Protein AF-0000000087363617 (afdb_homodimer)

Structure (mmCIF, N/CA/C/O backbone):
data_AF-0000000087363617-model_v1
#
loop_
_entity.id
_entity.type
_entity.pdbx_description
1 polymer 'Leucine-rich repeat-containing N-terminal plant-type domain-containing protein'
#
loop_
_atom_site.group_PDB
_atom_site.id
_atom_site.type_symbol
_atom_site.label_atom_id
_atom_site.label_alt_id
_atom_site.label_comp_id
_atom_site.label_asym_id
_atom_site.label_entity_id
_atom_site.label_seq_id
_atom_site.pdbx_PDB_ins_code
_atom_site.Cartn_x
_atom_site.Cartn_y
_atom_site.Cartn_z
_atom_site.occupancy
_atom_site.B_iso_or_equiv
_atom_site.auth_seq_id
_atom_site.auth_comp_id
_atom_site.auth_asym_id
_atom_site.auth_atom_id
_atom_site.pdbx_PDB_model_num
ATOM 1 N N . MET A 1 1 ? 19.25 7.648 88 1 32.38 1 MET A N 1
ATOM 2 C CA . MET A 1 1 ? 19.781 7.793 86.625 1 32.38 1 MET A CA 1
ATOM 3 C C . MET A 1 1 ? 18.688 7.645 85.625 1 32.38 1 MET A C 1
ATOM 5 O O . MET A 1 1 ? 18.141 6.551 85.438 1 32.38 1 MET A O 1
ATOM 9 N N . GLU A 1 2 ? 17.859 8.719 85.5 1 39.97 2 GLU A N 1
ATOM 10 C CA . GLU A 1 2 ? 16.641 9.031 84.75 1 39.97 2 GLU A CA 1
ATOM 11 C C . GLU A 1 2 ? 16.859 8.914 83.25 1 39.97 2 GLU A C 1
ATOM 13 O O . GLU A 1 2 ? 17.656 9.656 82.688 1 39.97 2 GLU A O 1
ATOM 18 N N . THR A 1 3 ? 17 7.73 82.688 1 41.66 3 THR A N 1
ATOM 19 C CA . THR A 1 3 ? 17.25 7.371 81.312 1 41.66 3 THR A CA 1
ATOM 20 C C . THR A 1 3 ? 16.188 7.957 80.375 1 41.66 3 THR A C 1
ATOM 22 O O . THR A 1 3 ? 14.992 7.672 80.562 1 41.66 3 THR A O 1
ATOM 25 N N . GLU A 1 4 ? 16.391 9.234 79.875 1 42.72 4 GLU A N 1
ATOM 26 C CA . GLU A 1 4 ? 15.547 10.023 79 1 42.72 4 GLU A CA 1
ATOM 27 C C . GLU A 1 4 ? 15.273 9.281 77.688 1 42.72 4 GLU A C 1
ATOM 29 O O . GLU A 1 4 ? 16.172 8.641 77.125 1 42.72 4 GLU A O 1
ATOM 34 N N . PRO A 1 5 ? 14.023 8.812 77.438 1 48.75 5 PRO A N 1
ATOM 35 C CA . PRO A 1 5 ? 13.672 8.117 76.188 1 48.75 5 PRO A CA 1
ATOM 36 C C . PRO A 1 5 ? 14.031 8.914 74.938 1 48.75 5 PRO A C 1
ATOM 38 O O . PRO A 1 5 ? 14.07 10.141 74.938 1 48.75 5 PRO A O 1
ATOM 41 N N . PRO A 1 6 ? 14.898 8.359 74 1 43.88 6 PRO A N 1
ATOM 42 C CA . PRO A 1 6 ? 15.336 9.031 72.75 1 43.88 6 PRO A CA 1
ATOM 43 C C . PRO A 1 6 ? 14.172 9.508 71.938 1 43.88 6 PRO A C 1
ATOM 45 O O . PRO A 1 6 ? 13.125 8.867 71.875 1 43.88 6 PRO A O 1
ATOM 48 N N . LYS A 1 7 ? 13.953 10.836 71.75 1 42.88 7 LYS A N 1
ATOM 49 C CA . LYS A 1 7 ? 13.047 11.562 70.875 1 42.88 7 LYS A CA 1
ATOM 50 C C . LYS A 1 7 ? 13.164 11.07 69.375 1 42.88 7 LYS A C 1
ATOM 52 O O . LYS A 1 7 ? 14.25 11.109 68.812 1 42.88 7 LYS A O 1
ATOM 57 N N . MET A 1 8 ? 12.523 9.945 69 1 37.38 8 MET A N 1
ATOM 58 C CA . MET A 1 8 ? 12.43 9.508 67.625 1 37.38 8 MET A CA 1
ATOM 59 C C . MET A 1 8 ? 11.984 10.648 66.688 1 37.38 8 MET A C 1
ATOM 61 O O . MET A 1 8 ? 10.945 11.266 66.938 1 37.38 8 MET A O 1
ATOM 65 N N . LEU A 1 9 ? 12.914 11.492 66.125 1 38.47 9 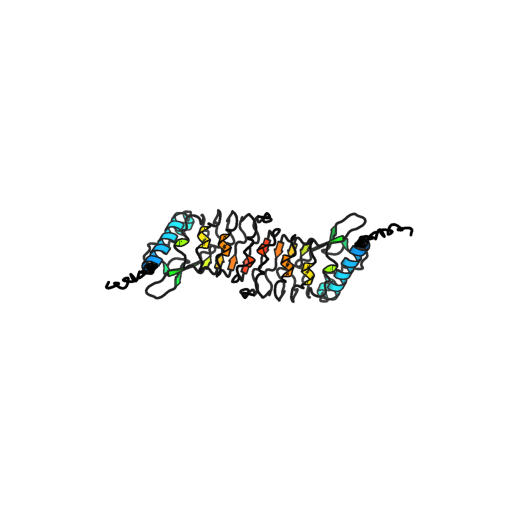LEU A N 1
ATOM 66 C CA . LEU A 1 9 ? 12.703 12.5 65.125 1 38.47 9 LEU A CA 1
ATOM 67 C C . LEU A 1 9 ? 11.922 11.906 63.938 1 38.47 9 LEU A C 1
ATOM 69 O O . LEU A 1 9 ? 12.336 10.906 63.344 1 38.47 9 LEU A O 1
ATOM 73 N N . ALA A 1 10 ? 10.578 12.055 63.875 1 41.03 10 ALA A N 1
ATOM 74 C CA . ALA A 1 10 ? 9.656 11.781 62.781 1 41.03 10 ALA A CA 1
ATOM 75 C C . ALA A 1 10 ? 10.094 12.508 61.5 1 41.03 10 ALA A C 1
ATOM 77 O O . ALA A 1 10 ? 10.133 13.742 61.469 1 41.03 10 ALA A O 1
ATOM 78 N N . VAL A 1 11 ? 11.125 12.055 60.75 1 41.44 11 VAL A N 1
ATOM 79 C CA . VAL A 1 11 ? 11.453 12.578 59.406 1 41.44 11 VAL A CA 1
ATOM 80 C C . VAL A 1 11 ? 10.219 12.539 58.531 1 41.44 11 VAL A C 1
ATOM 82 O O . VAL A 1 11 ? 9.703 11.461 58.219 1 41.44 11 VAL A O 1
ATOM 85 N N . MET A 1 12 ? 9.289 13.469 58.719 1 38.34 12 MET A N 1
ATOM 86 C CA . MET A 1 12 ? 8.195 13.594 57.75 1 38.34 12 MET A CA 1
ATOM 87 C C . MET A 1 12 ? 8.734 13.852 56.344 1 38.34 12 MET A C 1
ATOM 89 O O . MET A 1 12 ? 9.438 14.844 56.125 1 38.34 12 MET A O 1
ATOM 93 N N . ALA A 1 13 ? 9.125 12.805 55.594 1 42.16 13 ALA A N 1
ATOM 94 C CA . ALA A 1 13 ? 9.438 12.906 54.156 1 42.16 13 ALA A CA 1
ATOM 95 C C . ALA A 1 13 ? 8.328 13.625 53.406 1 42.16 13 ALA A C 1
ATOM 97 O O . ALA A 1 13 ? 7.184 13.164 53.375 1 42.16 13 ALA A O 1
ATOM 98 N N . THR A 1 14 ? 8.375 15 53.406 1 45.69 14 THR A N 1
ATOM 99 C CA . THR A 1 14 ? 7.539 15.766 52.5 1 45.69 14 THR A CA 1
ATOM 100 C C . THR A 1 14 ? 7.68 15.234 51.062 1 45.69 14 THR A C 1
ATOM 102 O O . THR A 1 14 ? 8.766 15.266 50.5 1 45.69 14 THR A O 1
ATOM 105 N N . MET A 1 15 ? 7.008 14.172 50.75 1 41.25 15 MET A N 1
ATOM 106 C CA . MET A 1 15 ? 6.879 13.797 49.344 1 41.25 15 MET A CA 1
ATOM 107 C C . MET A 1 15 ? 6.422 14.984 48.5 1 41.25 15 MET A C 1
ATOM 109 O O . MET A 1 15 ? 5.312 15.492 48.688 1 41.25 15 MET A O 1
ATOM 113 N N . MET A 1 16 ? 7.371 15.82 48.125 1 42.47 16 MET A N 1
ATOM 114 C CA . MET A 1 16 ? 7.086 16.844 47.094 1 42.47 16 MET A CA 1
ATOM 115 C C . MET A 1 16 ? 6.426 16.219 45.875 1 42.47 16 MET A C 1
ATOM 117 O O . MET A 1 16 ? 7.023 15.391 45.188 1 42.47 16 MET A O 1
ATOM 121 N N . MET A 1 17 ? 5.117 16.062 45.906 1 41.5 17 MET A N 1
ATOM 122 C CA . MET A 1 17 ? 4.395 15.789 44.656 1 41.5 17 MET A CA 1
ATOM 123 C C . MET A 1 17 ? 4.711 16.844 43.625 1 41.5 17 MET A C 1
ATOM 125 O O . MET A 1 17 ? 4.465 18.031 43.812 1 41.5 17 MET A O 1
ATOM 129 N N . ILE A 1 18 ? 5.703 16.734 42.844 1 45.19 18 ILE A N 1
ATOM 130 C CA . ILE A 1 18 ? 5.867 17.516 41.625 1 45.19 18 ILE A CA 1
ATOM 131 C C . ILE A 1 18 ? 4.586 17.453 40.812 1 45.19 18 ILE A C 1
ATOM 133 O O . ILE A 1 18 ? 4.27 16.406 40.219 1 45.19 18 ILE A O 1
ATOM 137 N N . ALA A 1 19 ? 3.508 18.094 41.156 1 45.28 19 ALA A N 1
ATOM 138 C CA . ALA A 1 19 ? 2.41 18.312 40.219 1 45.28 19 ALA A CA 1
ATOM 139 C C . ALA A 1 19 ? 2.914 18.922 38.906 1 45.28 19 ALA A C 1
ATOM 141 O O . ALA A 1 19 ? 3.371 20.062 38.875 1 45.28 19 ALA A O 1
ATOM 142 N N . THR A 1 20 ? 3.471 18.172 38 1 46.66 20 THR A N 1
ATOM 143 C CA . THR A 1 20 ? 3.586 18.672 36.656 1 46.66 20 THR A CA 1
ATOM 144 C C . THR A 1 20 ? 2.291 19.359 36.219 1 46.66 20 THR A C 1
ATOM 146 O O . THR A 1 20 ? 1.274 18.688 36 1 46.66 20 THR A O 1
ATOM 149 N N . ALA A 1 21 ? 1.926 20.5 36.656 1 44.38 21 ALA A N 1
ATOM 150 C CA . ALA A 1 21 ? 0.892 21.312 36.031 1 44.38 21 ALA A CA 1
ATOM 151 C C . ALA A 1 21 ? 1.081 21.359 34.5 1 44.38 21 ALA A C 1
ATOM 153 O O . ALA A 1 21 ? 2.037 21.969 34 1 44.38 21 ALA A O 1
ATOM 154 N N . ALA A 1 22 ? 0.685 20.391 33.75 1 46.62 22 ALA A N 1
ATOM 155 C CA . ALA A 1 22 ? 0.47 20.719 32.344 1 46.62 22 ALA A CA 1
ATOM 156 C C . ALA A 1 22 ? -0.263 22.047 32.188 1 46.62 22 ALA A C 1
ATOM 158 O O . ALA A 1 22 ? -1.385 22.203 32.688 1 46.62 22 ALA A O 1
ATOM 159 N N . ALA A 1 23 ? 0.419 23.156 32.188 1 49.12 23 ALA A N 1
ATOM 160 C CA . ALA A 1 23 ? -0.206 24.422 31.828 1 49.12 23 ALA A CA 1
ATOM 161 C C . ALA A 1 23 ? -1.255 24.25 30.734 1 49.12 23 ALA A C 1
ATOM 163 O O . ALA A 1 23 ? -0.93 23.844 29.625 1 49.12 23 ALA A O 1
ATOM 164 N N . LEU A 1 24 ? -2.469 23.969 31.047 1 51.25 24 LEU A N 1
ATOM 165 C CA . LEU A 1 24 ? -3.555 24.094 30.094 1 51.25 24 LEU A CA 1
ATOM 166 C C . LEU A 1 24 ? -3.418 25.375 29.281 1 51.25 24 LEU A C 1
ATOM 168 O O . LEU A 1 24 ? -3.732 26.469 29.766 1 51.25 24 LEU A O 1
ATOM 172 N N . VAL A 1 25 ? -2.346 25.531 28.406 1 56.81 25 VAL A N 1
ATOM 173 C CA . VAL A 1 25 ? -2.414 26.656 27.484 1 56.81 25 VAL A CA 1
ATOM 174 C C . VAL A 1 25 ? -3.863 26.891 27.062 1 56.81 25 VAL A C 1
ATOM 176 O O . VAL A 1 25 ? -4.574 25.938 26.703 1 56.81 25 VAL A O 1
ATOM 179 N N . PRO A 1 26 ? -4.367 27.938 27.422 1 63.72 26 PRO A N 1
ATOM 180 C CA . PRO A 1 26 ? -5.746 28.203 27 1 63.72 26 PRO A CA 1
ATOM 181 C C . PRO A 1 26 ? -5.988 27.844 25.531 1 63.72 26 PRO A C 1
ATOM 183 O O . PRO A 1 26 ? -5.09 28.016 24.703 1 63.72 26 PRO A O 1
ATOM 186 N N . GLU A 1 27 ? -6.996 27.141 25.156 1 62.59 27 GLU A N 1
ATOM 187 C CA . GLU A 1 27 ? -7.41 26.656 23.844 1 62.59 27 GLU A CA 1
ATOM 188 C C . GLU A 1 27 ? -7.27 27.75 22.797 1 62.59 27 GLU A C 1
ATOM 190 O O . GLU A 1 27 ? -6.832 27.484 21.672 1 62.59 27 GLU A O 1
ATOM 195 N N . ALA A 1 28 ? -7.617 29.047 23.156 1 67.94 28 ALA A N 1
ATOM 196 C CA . ALA A 1 28 ? -7.441 30.156 22.219 1 67.94 28 ALA A CA 1
ATOM 197 C C . ALA A 1 28 ? -5.98 30.297 21.797 1 67.94 28 ALA A C 1
ATOM 199 O O . ALA A 1 28 ? -5.691 30.594 20.625 1 67.94 28 ALA A O 1
ATOM 200 N N . ALA A 1 29 ? -5.176 29.969 22.719 1 82.94 29 ALA A N 1
ATOM 201 C CA . ALA A 1 29 ? -3.744 30.031 22.422 1 82.94 29 ALA A CA 1
ATOM 202 C C . ALA A 1 29 ? -3.32 28.906 21.5 1 82.94 29 ALA A C 1
ATOM 204 O O . ALA A 1 29 ? -2.463 29.078 20.641 1 82.94 29 ALA A O 1
ATOM 205 N N . VAL A 1 30 ? -4.105 27.875 21.609 1 90.25 30 VAL A N 1
ATOM 206 C CA . VAL A 1 30 ? -3.777 26.719 20.766 1 90.25 30 VAL A CA 1
ATOM 207 C C . VAL A 1 30 ? -4.117 27.031 19.312 1 90.25 30 VAL A C 1
ATOM 209 O O . VAL A 1 30 ? -3.285 26.859 18.422 1 90.25 30 VAL A O 1
ATOM 212 N N . LEU A 1 31 ? -5.297 27.578 19.094 1 93.69 31 LEU A N 1
ATOM 213 C CA . LEU A 1 31 ? -5.738 27.891 17.734 1 93.69 31 LEU A CA 1
ATOM 214 C C . LEU A 1 31 ? -4.812 28.922 17.094 1 93.69 31 LEU A C 1
ATOM 216 O O . LEU A 1 31 ? -4.465 28.781 15.914 1 93.69 31 LEU A O 1
ATOM 220 N N . ALA A 1 32 ? -4.457 29.891 17.875 1 93.38 32 ALA A N 1
ATOM 221 C CA . ALA A 1 32 ? -3.555 30.922 17.359 1 93.38 32 ALA A CA 1
ATOM 222 C C . ALA A 1 32 ? -2.203 30.312 16.984 1 93.38 32 ALA A C 1
ATOM 224 O O . ALA A 1 32 ? -1.606 30.703 15.969 1 93.38 32 ALA A O 1
ATOM 225 N N . GLY A 1 33 ? -1.722 29.422 17.797 1 95.19 33 GLY A N 1
ATOM 226 C CA . GLY A 1 33 ? -0.471 28.75 17.5 1 95.19 33 GLY A CA 1
ATOM 227 C C . GLY A 1 33 ? -0.54 27.906 16.25 1 95.19 33 GLY A C 1
ATOM 228 O O . GLY A 1 33 ? 0.403 27.875 15.445 1 95.19 33 GLY A O 1
ATOM 229 N N . GLN A 1 34 ? -1.632 27.234 16.078 1 97.31 34 GLN A N 1
ATOM 230 C CA . GLN A 1 34 ? -1.847 26.438 14.883 1 97.31 34 GLN A CA 1
ATOM 231 C C . GLN A 1 34 ? -1.855 27.312 13.633 1 97.31 34 GLN A C 1
ATOM 233 O O . GLN A 1 34 ? -1.19 27.016 12.641 1 97.31 34 GLN A O 1
ATOM 238 N N . ALA A 1 35 ? -2.566 28.391 13.797 1 97.12 35 ALA A N 1
ATOM 239 C CA . ALA A 1 35 ? -2.66 29.328 12.68 1 97.12 35 ALA A CA 1
ATOM 240 C C . ALA A 1 35 ? -1.286 29.891 12.32 1 97.12 35 ALA A C 1
ATOM 242 O O . ALA A 1 35 ? -0.94 29.984 11.141 1 97.12 35 ALA A O 1
ATOM 243 N N . ARG A 1 36 ? -0.565 30.234 13.281 1 96.81 36 ARG A N 1
ATOM 244 C CA . ARG A 1 36 ? 0.766 30.781 13.047 1 96.81 36 ARG A CA 1
ATOM 245 C C . ARG A 1 36 ? 1.655 29.766 12.336 1 96.81 36 ARG A C 1
ATOM 247 O O . ARG A 1 36 ? 2.371 30.109 11.391 1 96.81 36 ARG A O 1
ATOM 254 N N . ALA A 1 37 ? 1.6 28.562 12.766 1 97.5 37 ALA A N 1
ATOM 255 C CA . ALA A 1 37 ? 2.398 27.516 12.141 1 97.5 37 ALA A CA 1
ATOM 256 C C . ALA A 1 37 ? 2.027 27.344 10.672 1 97.5 37 ALA A C 1
ATOM 258 O O . ALA A 1 37 ? 2.904 27.188 9.82 1 97.5 37 ALA A O 1
ATOM 259 N N . LEU A 1 38 ? 0.778 27.406 10.375 1 98.38 38 LEU A N 1
ATOM 260 C CA . LEU A 1 38 ? 0.296 27.25 9.008 1 98.38 38 LEU A CA 1
ATOM 261 C C . LEU A 1 38 ? 0.668 28.453 8.148 1 98.38 38 LEU A C 1
ATOM 263 O O . LEU A 1 38 ? 1.038 28.297 6.98 1 98.38 38 LEU A O 1
ATOM 267 N N . LEU A 1 39 ? 0.628 29.594 8.773 1 98.12 39 LEU A N 1
ATOM 268 C CA . LEU A 1 39 ? 0.999 30.797 8.031 1 98.12 39 LEU A CA 1
ATOM 269 C C . LEU A 1 39 ? 2.494 30.797 7.734 1 98.12 39 LEU A C 1
ATOM 271 O O . LEU A 1 39 ? 2.912 31.266 6.668 1 98.12 39 LEU A O 1
ATOM 275 N N . VAL A 1 40 ? 3.24 30.344 8.664 1 97.88 40 VAL A N 1
ATOM 276 C CA . VAL A 1 40 ? 4.676 30.234 8.438 1 97.88 40 VAL A CA 1
ATOM 277 C C . VAL A 1 40 ? 4.945 29.281 7.277 1 97.88 40 VAL A C 1
ATOM 279 O O . VAL A 1 40 ? 5.75 29.578 6.395 1 97.88 40 VAL A O 1
ATOM 282 N N . TRP A 1 41 ? 4.273 28.188 7.207 1 98.5 41 TRP A N 1
ATOM 283 C CA . TRP A 1 41 ? 4.426 27.234 6.113 1 98.5 41 TRP A CA 1
ATOM 284 C C . TRP A 1 41 ? 3.957 27.844 4.793 1 98.5 41 TRP A C 1
ATOM 286 O O . TRP A 1 41 ? 4.648 27.75 3.777 1 98.5 41 TRP A O 1
ATOM 296 N N . LYS A 1 42 ? 2.824 28.453 4.824 1 98.44 42 LYS A N 1
ATOM 297 C CA . LYS A 1 42 ? 2.33 29.125 3.633 1 98.44 42 LYS A CA 1
ATOM 298 C C . LYS A 1 42 ? 3.387 30.062 3.057 1 98.44 42 LYS A C 1
ATOM 300 O O . LYS A 1 42 ? 3.611 30.094 1.845 1 98.44 42 LYS A O 1
ATOM 305 N N . ALA A 1 43 ? 4.027 30.797 3.906 1 97.81 43 ALA A N 1
ATOM 306 C CA . ALA A 1 43 ? 5.004 31.797 3.486 1 97.81 43 ALA A CA 1
ATOM 307 C C . ALA A 1 43 ? 6.219 31.141 2.84 1 97.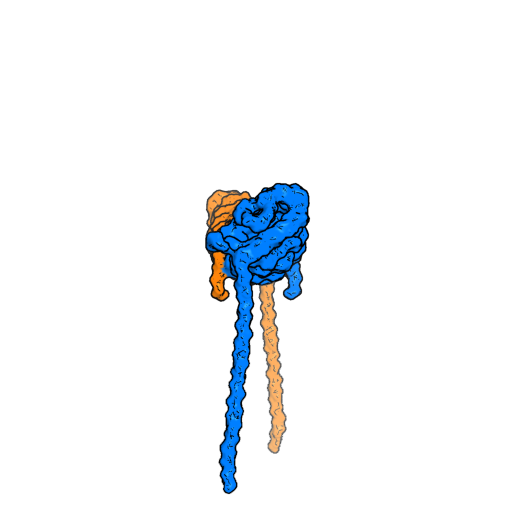81 43 ALA A C 1
ATOM 309 O O . ALA A 1 43 ? 6.945 31.781 2.074 1 97.81 43 ALA A O 1
ATOM 310 N N . SER A 1 44 ? 6.43 29.938 3.121 1 98.44 44 SER A N 1
ATOM 311 C CA . SER A 1 44 ? 7.59 29.234 2.592 1 98.44 44 SER A CA 1
ATOM 312 C C . SER A 1 44 ? 7.293 28.625 1.222 1 98.44 44 SER A C 1
ATOM 314 O O . SER A 1 44 ? 8.211 28.219 0.506 1 98.44 44 SER A O 1
ATOM 316 N N . LEU A 1 45 ? 6.047 28.516 0.852 1 98.5 45 LEU A N 1
ATOM 317 C CA . LEU A 1 45 ? 5.652 27.953 -0.436 1 98.5 45 LEU A CA 1
ATOM 318 C C . LEU A 1 45 ? 5.895 28.953 -1.562 1 98.5 45 LEU A C 1
ATOM 320 O O . LEU A 1 45 ? 6.266 30.109 -1.311 1 98.5 45 LEU A O 1
ATOM 324 N N . ASP A 1 46 ? 5.75 28.453 -2.812 1 98.44 46 ASP A N 1
ATOM 325 C CA . ASP A 1 46 ? 5.957 29.344 -3.945 1 98.44 46 ASP A CA 1
ATOM 326 C C . ASP A 1 46 ? 4.816 30.359 -4.062 1 98.44 46 ASP A C 1
ATOM 328 O O . ASP A 1 46 ? 3.801 30.234 -3.375 1 98.44 46 ASP A O 1
ATOM 332 N N . ASP A 1 47 ? 4.926 31.328 -4.914 1 98.19 47 ASP A N 1
ATOM 333 C CA . ASP A 1 47 ? 3.988 32.438 -5.039 1 98.19 47 ASP A CA 1
ATOM 334 C C . ASP A 1 47 ? 2.596 31.953 -5.422 1 98.19 47 ASP A C 1
ATOM 336 O O . ASP A 1 47 ? 1.596 32.375 -4.84 1 98.19 47 ASP A O 1
ATOM 340 N N . GLN A 1 48 ? 2.488 31.109 -6.418 1 98.19 48 GLN A N 1
ATOM 341 C CA . GLN A 1 48 ? 1.202 30.578 -6.871 1 98.19 48 GLN A CA 1
ATOM 342 C C . GLN A 1 48 ? 0.481 29.844 -5.746 1 98.19 48 GLN A C 1
ATOM 344 O O . GLN A 1 48 ? -0.737 29.969 -5.598 1 98.19 48 GLN A O 1
ATOM 349 N N . SER A 1 49 ? 1.266 29.047 -5.004 1 98.62 49 SER A N 1
ATOM 350 C CA . SER A 1 49 ? 0.701 28.328 -3.865 1 98.62 49 SER A CA 1
ATOM 351 C C . SER A 1 49 ? 0.161 29.297 -2.816 1 98.62 49 SER A C 1
ATOM 353 O O . SER A 1 49 ? -0.913 29.078 -2.254 1 98.62 49 SER A O 1
ATOM 355 N N . GLN A 1 50 ? 0.899 30.375 -2.504 1 98 50 GLN A N 1
ATOM 356 C CA . GLN A 1 50 ? 0.453 31.375 -1.542 1 98 50 GLN A CA 1
ATOM 357 C C . GLN A 1 50 ? -0.852 32.031 -1.992 1 98 50 GLN A C 1
ATOM 359 O O . GLN A 1 50 ? -1.728 32.312 -1.171 1 98 50 GLN A O 1
ATOM 364 N N . HIS A 1 51 ? -0.946 32.219 -3.271 1 97.88 51 HIS A N 1
ATOM 365 C CA . HIS A 1 51 ? -2.172 32.812 -3.816 1 97.88 51 HIS A CA 1
ATOM 366 C C . HIS A 1 51 ? -3.34 31.828 -3.682 1 97.88 51 HIS A C 1
ATOM 368 O O . HIS A 1 51 ? -4.457 32.219 -3.348 1 97.88 51 HIS A O 1
ATOM 374 N N . THR A 1 52 ? -3.043 30.562 -3.984 1 98.19 52 THR A N 1
ATOM 375 C CA . THR A 1 52 ? -4.059 29.516 -3.85 1 98.19 52 THR A CA 1
ATOM 376 C C . THR A 1 52 ? -4.613 29.484 -2.43 1 98.19 52 THR A C 1
ATOM 378 O O . THR A 1 52 ? -5.801 29.219 -2.23 1 98.19 52 THR A O 1
ATOM 381 N N . LEU A 1 53 ? -3.773 29.844 -1.452 1 98.25 53 LEU A N 1
ATOM 382 C CA . LEU A 1 53 ? -4.168 29.828 -0.047 1 98.25 53 LEU A CA 1
ATOM 383 C C . LEU A 1 53 ? -4.457 31.25 0.453 1 98.25 53 LEU A C 1
ATOM 385 O O . LEU A 1 53 ? -4.199 31.562 1.616 1 98.25 53 LEU A O 1
ATOM 389 N N . GLN A 1 54 ? -5.023 32.031 -0.332 1 96.5 54 GLN A N 1
ATOM 390 C CA . GLN A 1 54 ? -5.215 33.438 -0.008 1 96.5 54 GLN A CA 1
ATOM 391 C C . GLN A 1 54 ? -6.203 33.625 1.145 1 96.5 54 GLN A C 1
ATOM 393 O O . GLN A 1 54 ? -6.164 34.625 1.86 1 96.5 54 GLN A O 1
ATOM 398 N N . SER A 1 55 ? -7.07 32.625 1.34 1 96.56 55 SER A N 1
ATOM 399 C CA . SER A 1 55 ? -8.016 32.688 2.445 1 96.56 55 SER A CA 1
ATOM 400 C C . SER A 1 55 ? -7.309 32.625 3.791 1 96.56 55 SER A C 1
ATOM 402 O O . SER A 1 55 ? -7.879 33 4.82 1 96.56 55 SER A O 1
ATOM 404 N N . TRP A 1 56 ? -6.148 31.859 3.754 1 97.31 56 TRP A N 1
ATOM 405 C CA . TRP A 1 56 ? -5.34 31.828 4.969 1 97.31 56 TRP A CA 1
ATOM 406 C C . TRP A 1 56 ? -4.777 33.219 5.277 1 97.31 56 TRP A C 1
ATOM 408 O O . TRP A 1 56 ? -3.691 33.562 4.809 1 97.31 56 TRP A O 1
ATOM 418 N N . GLU A 1 57 ? -5.598 33.812 5.992 1 88.31 57 GLU A N 1
ATOM 419 C CA . GLU A 1 57 ? -5.215 35.188 6.312 1 88.31 57 GLU A CA 1
ATOM 420 C C . GLU A 1 57 ? -5.09 35.375 7.82 1 88.31 57 GLU A C 1
ATOM 422 O O . GLU A 1 57 ? -5.312 34.438 8.602 1 88.31 57 GLU A O 1
ATOM 427 N N . ASN A 1 58 ? -5.047 36.531 8.406 1 78.25 58 ASN A N 1
ATOM 428 C CA . ASN A 1 58 ? -4.793 36.875 9.805 1 78.25 58 ASN A CA 1
ATOM 429 C C . ASN A 1 58 ? -5.375 35.812 10.75 1 78.25 58 ASN A C 1
ATOM 431 O O . ASN A 1 58 ? -6.094 34.938 10.312 1 78.25 58 ASN A O 1
ATOM 435 N N . ILE A 1 59 ? -4.82 35.656 11.898 1 80.38 59 ILE A N 1
ATOM 436 C CA . ILE A 1 59 ? -5.066 34.594 12.867 1 80.38 59 ILE A CA 1
ATOM 437 C C . ILE A 1 59 ? -6.438 34.812 13.516 1 80.38 59 ILE A C 1
ATOM 439 O O . ILE A 1 59 ? -6.809 34.062 14.43 1 80.38 59 ILE A O 1
ATOM 443 N N . SER A 1 60 ? -7.328 35.625 12.883 1 82.25 60 SER A N 1
ATOM 444 C CA . SER A 1 60 ? -8.578 35.969 13.562 1 82.25 60 SER A CA 1
ATOM 445 C C . SER A 1 60 ? -9.633 34.906 13.328 1 82.25 60 SER A C 1
ATOM 447 O O . SER A 1 60 ? -10.438 34.594 14.211 1 82.25 60 SER A O 1
ATOM 449 N N . ALA A 1 61 ? -9.594 34.219 12.141 1 91 61 ALA A N 1
ATOM 450 C CA . ALA A 1 61 ? -10.633 33.25 11.867 1 91 61 ALA A CA 1
ATOM 451 C C . ALA A 1 61 ? -10.078 32.062 11.086 1 91 61 ALA A C 1
ATOM 453 O O . ALA A 1 61 ? -10.547 31.75 9.984 1 91 61 ALA A O 1
ATOM 454 N N . PRO A 1 62 ? -9.234 31.344 11.688 1 94.81 62 PRO A N 1
ATOM 455 C CA . PRO A 1 62 ? -8.594 30.25 10.945 1 94.81 62 PRO A CA 1
ATOM 456 C C . PRO A 1 62 ? -9.578 29.156 10.57 1 94.81 62 PRO A C 1
ATOM 458 O O . PRO A 1 62 ? -9.359 28.438 9.586 1 94.81 62 PRO A O 1
ATOM 461 N N . CYS A 1 63 ? -10.641 29.062 11.227 1 95.19 63 CYS A N 1
ATOM 462 C CA . CYS A 1 63 ? -11.602 27.984 10.977 1 95.19 63 CYS A CA 1
ATOM 463 C C . CYS A 1 63 ? -12.352 28.203 9.672 1 95.19 63 CYS A C 1
ATOM 465 O O . CYS A 1 63 ? -13.008 27.297 9.164 1 95.19 63 CYS A O 1
ATOM 467 N N . SER A 1 64 ? -12.195 29.328 9.094 1 94.75 64 SER A N 1
ATOM 468 C CA . SER A 1 64 ? -12.844 29.625 7.82 1 94.75 64 SER A CA 1
ATOM 469 C C . SER A 1 64 ? -11.875 29.484 6.652 1 94.75 64 SER A C 1
ATOM 471 O O . SER A 1 64 ? -12.266 29.625 5.492 1 94.75 64 SER A O 1
ATOM 473 N N . TRP A 1 65 ? -10.68 29.141 6.93 1 97.56 65 TRP A N 1
ATOM 474 C CA . TRP A 1 65 ? -9.656 29.031 5.895 1 97.56 65 TRP A CA 1
ATOM 475 C C . TRP A 1 65 ? -9.953 27.859 4.961 1 97.56 65 TRP A C 1
ATOM 477 O O . TRP A 1 65 ? -10.484 26.844 5.387 1 97.56 65 TRP A O 1
ATOM 487 N N . ARG A 1 66 ? -9.492 28.016 3.719 1 97.62 66 ARG A N 1
ATOM 488 C CA . ARG A 1 66 ? -9.602 26.938 2.742 1 97.62 66 ARG A CA 1
ATOM 489 C C . ARG A 1 66 ? -8.898 25.672 3.236 1 97.62 66 ARG A C 1
ATOM 491 O O . ARG A 1 66 ? -7.734 25.719 3.645 1 97.62 66 ARG A O 1
ATOM 498 N N . GLY A 1 67 ? -9.688 24.578 3.201 1 98.56 67 GLY A N 1
ATOM 499 C CA . GLY A 1 67 ? -9.102 23.281 3.48 1 98.56 67 GLY A CA 1
ATOM 500 C C . GLY A 1 67 ? -8.93 23.016 4.965 1 98.56 67 GLY A C 1
ATOM 501 O O . GLY A 1 67 ? -8.391 21.969 5.352 1 98.56 67 GLY A O 1
ATOM 502 N N . ILE A 1 68 ? -9.391 23.953 5.848 1 98.25 68 ILE A N 1
ATOM 503 C CA . ILE A 1 68 ? -9.211 23.812 7.289 1 98.25 68 ILE A CA 1
ATOM 504 C C . ILE A 1 68 ? -10.523 23.375 7.93 1 98.25 68 ILE A C 1
ATOM 506 O O . ILE A 1 68 ? -11.594 23.891 7.582 1 98.25 68 ILE A O 1
ATOM 510 N N . THR A 1 69 ? -10.461 22.359 8.734 1 97.69 69 THR A N 1
ATOM 511 C CA . THR A 1 69 ? -11.578 21.938 9.57 1 97.69 69 THR A CA 1
ATOM 512 C C . THR A 1 69 ? -11.258 22.141 11.047 1 97.69 69 THR A C 1
ATOM 514 O O . THR A 1 69 ? -10.148 21.844 11.492 1 97.69 69 THR A O 1
ATOM 517 N N . CYS A 1 70 ? -12.164 22.688 11.773 1 96.31 70 CYS A N 1
ATOM 518 C CA . CYS A 1 70 ? -12.016 22.891 13.211 1 96.31 70 CYS A CA 1
ATOM 519 C C . CYS A 1 70 ? -13.016 22.062 14 1 96.31 70 CYS A C 1
ATOM 521 O O . CYS A 1 70 ? -14.102 21.75 13.5 1 96.31 70 CYS A O 1
ATOM 523 N N . THR A 1 71 ? -12.516 21.609 15.062 1 94.19 71 THR A N 1
ATOM 524 C CA . THR A 1 71 ? -13.383 20.922 16 1 94.19 71 THR A CA 1
ATOM 525 C C . THR A 1 71 ? -13.258 21.516 17.406 1 94.19 71 THR A C 1
ATOM 527 O O . THR A 1 71 ? -12.406 22.375 17.641 1 94.19 71 THR A O 1
ATOM 530 N N . GLY A 1 72 ? -14.07 21.031 18.344 1 85.25 72 GLY A N 1
ATOM 531 C CA . GLY A 1 72 ? -14.055 21.516 19.703 1 85.25 72 GLY A CA 1
ATOM 532 C C . GLY A 1 72 ? -15.242 22.391 20.047 1 85.25 72 GLY A C 1
ATOM 533 O O . GLY A 1 72 ? -16.125 22.609 19.219 1 85.25 72 GLY A O 1
ATOM 534 N N . GLN A 1 73 ? -15.336 22.734 21.266 1 75.88 73 GLN A N 1
ATOM 535 C CA . GLN A 1 73 ? -16.453 23.531 21.766 1 75.88 73 GLN A CA 1
ATOM 536 C C . GLN A 1 73 ? -16.438 24.938 21.156 1 75.88 73 GLN A C 1
ATOM 538 O O . GLN A 1 73 ? -15.375 25.438 20.797 1 75.88 73 GLN A O 1
ATOM 543 N N . HIS A 1 74 ? -17.562 25.5 20.922 1 68.81 74 HIS A N 1
ATOM 544 C CA . HIS A 1 74 ? -17.797 26.781 20.281 1 68.81 74 HIS A CA 1
ATOM 545 C C . HIS A 1 74 ? -16.812 27.844 20.797 1 68.81 74 HIS A C 1
ATOM 547 O O . HIS A 1 74 ? -16.344 28.688 20.031 1 68.81 74 HIS A O 1
ATOM 553 N N . ARG A 1 75 ? -16.359 27.609 22.062 1 76.88 75 ARG A N 1
ATOM 554 C CA . ARG A 1 75 ? -15.547 28.688 22.594 1 76.88 75 ARG A CA 1
ATOM 555 C C . ARG A 1 75 ? -14.062 28.359 22.484 1 76.88 75 ARG A C 1
ATOM 557 O O . ARG A 1 75 ? -13.211 29.234 22.703 1 76.88 75 ARG A O 1
ATOM 564 N N . ARG A 1 76 ? -13.75 27.141 21.984 1 85.25 76 ARG A N 1
ATOM 565 C CA . ARG A 1 76 ? -12.344 26.781 21.922 1 85.25 76 ARG A CA 1
ATOM 566 C C . ARG A 1 76 ? -12.055 25.859 20.75 1 85.25 76 ARG A C 1
ATOM 568 O O . ARG A 1 76 ? -11.648 24.703 20.938 1 85.25 76 ARG A O 1
ATOM 575 N N . PRO A 1 77 ? -12.227 26.453 19.562 1 91.88 77 PRO A N 1
ATOM 576 C CA . PRO A 1 77 ? -11.969 25.578 18.406 1 91.88 77 PRO A CA 1
ATOM 577 C C . PRO A 1 77 ? -10.484 25.312 18.188 1 91.88 77 PRO A C 1
ATOM 579 O O . PRO A 1 77 ? -9.641 26.125 18.562 1 91.88 77 PRO A O 1
ATOM 582 N N . VAL A 1 78 ? -10.203 24.188 17.734 1 95.19 78 VAL A N 1
ATOM 583 C CA . VAL A 1 78 ? -8.852 23.828 17.312 1 95.19 78 VAL A CA 1
ATOM 584 C C . VAL A 1 78 ? -8.883 23.281 15.883 1 95.19 78 VAL A C 1
ATOM 586 O O . VAL A 1 78 ? -9.891 22.719 15.453 1 95.19 78 VAL A O 1
ATOM 589 N N . ILE A 1 79 ? -7.82 23.484 15.227 1 97.5 79 ILE A N 1
ATOM 590 C CA . ILE A 1 79 ? -7.699 22.891 13.898 1 97.5 79 ILE A CA 1
ATOM 591 C C . ILE A 1 79 ? -7.469 21.375 14.023 1 97.5 79 ILE A C 1
ATOM 593 O O . ILE A 1 79 ? -6.535 20.953 14.695 1 97.5 79 ILE A O 1
ATOM 597 N N . SER A 1 80 ? -8.367 20.625 13.383 1 98 80 SER A N 1
ATOM 598 C CA . SER A 1 80 ? -8.289 19.172 13.477 1 98 80 SER A CA 1
ATOM 599 C C . SER A 1 80 ? -8.07 18.547 12.102 1 98 80 SER A C 1
ATOM 601 O O . SER A 1 80 ? -7.723 17.375 12 1 98 80 SER A O 1
ATOM 603 N N . GLY A 1 81 ? -8.273 19.281 11.062 1 98.62 81 GLY A N 1
ATOM 604 C CA . GLY A 1 81 ? -8.109 18.719 9.727 1 98.62 81 GLY A CA 1
ATOM 605 C C . GLY A 1 81 ? -7.535 19.719 8.734 1 98.62 81 GLY A C 1
ATOM 606 O O . GLY A 1 81 ? -7.875 20.891 8.766 1 98.62 81 GLY A O 1
ATOM 607 N N . ILE A 1 82 ? -6.688 19.266 7.875 1 98.81 82 ILE A N 1
ATOM 608 C CA . ILE A 1 82 ? -6.168 19.984 6.723 1 98.81 82 ILE A CA 1
ATOM 609 C C . ILE A 1 82 ? -6.402 19.172 5.453 1 98.81 82 ILE A C 1
ATOM 611 O O . ILE A 1 82 ? -5.957 18.016 5.352 1 98.81 82 ILE A O 1
ATOM 615 N N . SER A 1 83 ? -7.168 19.641 4.566 1 98.81 83 SER A N 1
ATOM 616 C CA . SER A 1 83 ? -7.449 19 3.287 1 98.81 83 SER A CA 1
ATOM 617 C C . SER A 1 83 ? -7.172 19.938 2.121 1 98.81 83 SER A C 1
ATOM 619 O O . SER A 1 83 ? -7.992 20.812 1.81 1 98.81 83 SER A O 1
ATOM 621 N N . LEU A 1 84 ? -6.066 19.766 1.541 1 98.81 84 LEU A N 1
ATOM 622 C CA . LEU A 1 84 ? -5.629 20.609 0.431 1 98.81 84 LEU A CA 1
ATOM 623 C C . LEU A 1 84 ? -5.262 19.766 -0.781 1 98.81 84 LEU A C 1
ATOM 625 O O . LEU A 1 84 ? -4.273 20.031 -1.461 1 98.81 84 LEU A O 1
ATOM 629 N N . ARG A 1 85 ? -5.969 18.734 -1.028 1 98.75 85 ARG A N 1
ATOM 630 C CA . ARG A 1 85 ? -5.719 17.828 -2.137 1 98.75 85 ARG A CA 1
ATOM 631 C C . ARG A 1 85 ? -5.738 18.562 -3.471 1 98.75 85 ARG A C 1
ATOM 633 O O . ARG A 1 85 ? -6.633 19.375 -3.729 1 98.75 85 ARG A O 1
ATOM 640 N N . ALA A 1 86 ? -4.766 18.328 -4.27 1 98.75 86 ALA A N 1
ATOM 641 C CA . ALA A 1 86 ? -4.734 18.75 -5.668 1 98.75 86 ALA A CA 1
ATOM 642 C C . ALA A 1 86 ? -4.902 20.25 -5.797 1 98.75 86 ALA A C 1
ATOM 644 O O . ALA A 1 86 ? -5.734 20.734 -6.574 1 98.75 86 ALA A O 1
ATOM 645 N N . MET A 1 87 ? -4.074 20.953 -5.129 1 98.56 87 MET A N 1
ATOM 646 C CA . MET A 1 87 ? -4.137 22.406 -5.141 1 98.56 87 MET A CA 1
ATOM 647 C C . MET A 1 87 ? -2.932 23 -5.859 1 98.56 87 MET A C 1
ATOM 649 O O . MET A 1 87 ? -2.719 24.219 -5.832 1 98.56 87 MET A O 1
ATOM 653 N N . ARG A 1 88 ? -2.146 22.125 -6.465 1 98.19 88 ARG A N 1
ATOM 654 C CA . ARG A 1 88 ? -0.947 22.516 -7.203 1 98.19 88 ARG A CA 1
ATOM 655 C C . ARG A 1 88 ? 0.057 23.219 -6.293 1 98.19 88 ARG A C 1
ATOM 657 O O . ARG A 1 88 ? 0.743 24.141 -6.719 1 98.19 88 ARG A O 1
ATOM 664 N N . LEU A 1 89 ? 0.129 22.875 -5.023 1 98.81 89 LEU A N 1
ATOM 665 C CA . LEU A 1 89 ? 1.063 23.453 -4.07 1 98.81 89 LEU A CA 1
ATOM 666 C C . LEU A 1 89 ? 2.49 23 -4.359 1 98.81 89 LEU A C 1
ATOM 668 O O . LEU A 1 89 ? 2.727 21.828 -4.637 1 98.81 89 LEU A O 1
ATOM 672 N N . ARG A 1 90 ? 3.328 23.922 -4.305 1 98.81 90 ARG A N 1
ATOM 673 C CA . ARG A 1 90 ? 4.746 23.641 -4.527 1 98.81 90 ARG A CA 1
ATOM 674 C C . ARG A 1 90 ? 5.586 24.125 -3.348 1 98.81 90 ARG A C 1
ATOM 676 O O . ARG A 1 90 ? 5.477 25.281 -2.93 1 98.81 90 ARG A O 1
ATOM 683 N N . GLY A 1 91 ? 6.402 23.312 -2.828 1 98.56 91 GLY A N 1
ATOM 684 C CA . GLY A 1 91 ? 7.246 23.578 -1.677 1 98.56 91 GLY A CA 1
ATOM 685 C C . GLY A 1 91 ? 7.621 22.328 -0.898 1 98.56 91 GLY A C 1
ATOM 686 O O . GLY A 1 91 ? 7.727 21.25 -1.471 1 98.56 91 GLY A O 1
ATOM 687 N N . VAL A 1 92 ? 7.996 22.578 0.396 1 98.69 92 VAL A N 1
ATOM 688 C CA . VAL A 1 92 ? 8.453 21.469 1.227 1 98.69 92 VAL A CA 1
ATOM 689 C C . VAL A 1 92 ? 7.746 21.5 2.578 1 98.69 92 VAL A C 1
ATOM 691 O O . VAL A 1 92 ? 7.188 22.531 2.965 1 98.69 92 VAL A O 1
ATOM 694 N N . LEU A 1 93 ? 7.773 20.375 3.238 1 98.56 93 LEU A N 1
ATOM 695 C CA . LEU A 1 93 ? 7.082 20.266 4.52 1 98.56 93 LEU A CA 1
ATOM 696 C C . LEU A 1 93 ? 7.973 20.75 5.66 1 98.56 93 LEU A C 1
ATOM 698 O O . LEU A 1 93 ? 7.488 21.047 6.754 1 98.56 93 LEU A O 1
ATOM 702 N N . GLY A 1 94 ? 9.133 20.922 5.398 1 98 94 GLY A N 1
ATOM 703 C CA . GLY A 1 94 ? 10.141 21.203 6.406 1 98 94 GLY A CA 1
ATOM 704 C C . GLY A 1 94 ? 9.781 22.391 7.293 1 98 94 GLY A C 1
ATOM 705 O O . GLY A 1 94 ? 9.898 22.312 8.516 1 98 94 GLY A O 1
ATOM 706 N N . PRO A 1 95 ? 9.273 23.453 6.797 1 98.5 95 PRO A N 1
ATOM 707 C CA . PRO A 1 95 ? 8.984 24.672 7.555 1 98.5 95 PRO A CA 1
ATOM 708 C C . PRO A 1 95 ? 7.727 24.547 8.414 1 98.5 95 PRO A C 1
ATOM 710 O O . PRO A 1 95 ? 7.477 25.391 9.273 1 98.5 95 PRO A O 1
ATOM 713 N N . LEU A 1 96 ? 6.938 23.578 8.203 1 98.25 96 LEU A N 1
ATOM 714 C CA . LEU A 1 96 ? 5.727 23.391 8.992 1 98.25 96 LEU A CA 1
ATOM 715 C C . LEU A 1 96 ? 6.062 22.859 10.375 1 98.25 96 LEU A C 1
ATOM 717 O O . LEU A 1 96 ? 6.652 21.781 10.508 1 98.25 96 LEU A O 1
ATOM 721 N N . ASP A 1 97 ? 5.684 23.578 11.328 1 98 97 ASP A N 1
ATOM 722 C CA . ASP A 1 97 ? 5.871 23.141 12.711 1 98 97 ASP A CA 1
ATOM 723 C C . ASP A 1 97 ? 4.758 22.188 13.133 1 98 97 ASP A C 1
ATOM 725 O O . ASP A 1 97 ? 3.721 22.609 13.641 1 98 97 ASP A O 1
ATOM 729 N N . PHE A 1 98 ? 5.066 20.953 13.102 1 97.81 98 PHE A N 1
ATOM 730 C CA . PHE A 1 98 ? 4.059 19.938 13.398 1 97.81 98 PHE A CA 1
ATOM 731 C C . PHE A 1 98 ? 3.719 19.938 14.883 1 97.81 98 PHE A C 1
ATOM 733 O O . PHE A 1 98 ? 2.631 19.516 15.281 1 97.81 98 PHE A O 1
ATOM 740 N N . SER A 1 99 ? 4.59 20.391 15.719 1 97.38 99 SER A N 1
ATOM 741 C CA . SER A 1 99 ? 4.332 20.391 17.156 1 97.38 99 SER A CA 1
ATOM 742 C C . SER A 1 99 ? 3.146 21.281 17.5 1 97.38 99 SER A C 1
ATOM 744 O O . SER A 1 99 ? 2.457 21.062 18.5 1 97.38 99 SER A O 1
ATOM 746 N N . ALA A 1 100 ? 2.863 22.219 16.641 1 97.56 100 ALA A N 1
ATOM 747 C CA . ALA A 1 100 ? 1.729 23.109 16.859 1 97.56 100 ALA A CA 1
ATOM 748 C C . ALA A 1 100 ? 0.422 22.453 16.422 1 97.56 100 ALA A C 1
ATOM 750 O O . ALA A 1 100 ? -0.664 22.938 16.734 1 97.56 100 ALA A O 1
ATOM 751 N N . LEU A 1 101 ? 0.517 21.375 15.719 1 97.88 101 LEU A N 1
ATOM 752 C CA . LEU A 1 101 ? -0.651 20.766 15.086 1 97.88 101 LEU A CA 1
ATOM 753 C C . LEU A 1 101 ? -0.962 19.406 15.703 1 97.88 101 LEU A C 1
ATOM 755 O O . LEU A 1 101 ? -1.386 18.484 15.008 1 97.88 101 LEU A O 1
ATOM 759 N N . ALA A 1 102 ? -0.737 19.266 16.953 1 96.38 102 ALA A N 1
ATOM 760 C CA . ALA A 1 102 ? -0.85 17.984 17.641 1 96.38 102 ALA A CA 1
ATOM 761 C C . ALA A 1 102 ? -2.291 17.469 17.641 1 96.38 102 ALA A C 1
ATOM 763 O O . ALA A 1 102 ? -2.5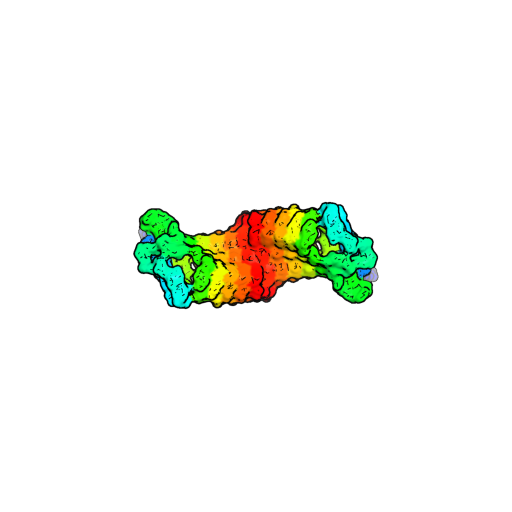43 16.281 17.859 1 96.38 102 ALA A O 1
ATOM 764 N N . THR A 1 103 ? -3.266 18.359 17.344 1 96.44 103 THR A N 1
ATOM 765 C CA . THR A 1 103 ? -4.68 18 17.375 1 96.44 103 THR A CA 1
ATOM 766 C C . THR A 1 103 ? -5.145 17.484 16.016 1 96.44 103 THR A C 1
ATOM 768 O O . THR A 1 103 ? -6.301 17.078 15.867 1 96.44 103 THR A O 1
ATOM 771 N N . LEU A 1 104 ? -4.254 17.438 15.055 1 98 104 LEU A N 1
ATOM 772 C CA . LEU A 1 104 ? -4.641 17.047 13.703 1 98 104 LEU A CA 1
ATOM 773 C C . LEU A 1 104 ? -5.066 15.586 13.656 1 98 104 LEU A C 1
ATOM 775 O O . LEU A 1 104 ? -4.371 14.711 14.188 1 98 104 LEU A O 1
ATOM 779 N N . THR A 1 105 ? -6.238 15.367 13.07 1 98.31 105 THR A N 1
ATOM 780 C CA . THR A 1 105 ? -6.715 14.008 12.844 1 98.31 105 THR A CA 1
ATOM 781 C C . THR A 1 105 ? -6.59 13.625 11.375 1 98.31 105 THR A C 1
ATOM 783 O O . THR A 1 105 ? -6.582 12.445 11.031 1 98.31 105 THR A O 1
ATOM 786 N N . CYS A 1 106 ? -6.488 14.633 10.578 1 98.81 106 CYS A N 1
ATOM 787 C CA . CYS A 1 106 ? -6.375 14.398 9.141 1 98.81 106 CYS A CA 1
ATOM 788 C C . CYS A 1 106 ? -5.43 15.406 8.492 1 98.81 106 CYS A C 1
ATOM 790 O O . CYS A 1 106 ? -5.531 16.609 8.75 1 98.81 106 CYS A O 1
ATOM 792 N N . LEU A 1 107 ? -4.504 14.938 7.703 1 98.88 107 LEU A N 1
ATOM 793 C CA . LEU A 1 107 ? -3.631 15.742 6.855 1 98.88 107 LEU A CA 1
ATOM 794 C C . LEU A 1 107 ? -3.641 15.234 5.418 1 98.88 107 LEU A C 1
ATOM 796 O O . LEU A 1 107 ? -3.018 14.211 5.117 1 98.88 107 LEU A O 1
ATOM 800 N N . ASP A 1 108 ? -4.32 15.906 4.602 1 98.94 108 ASP A N 1
ATOM 801 C CA . ASP A 1 108 ? -4.402 15.547 3.188 1 98.94 108 ASP A CA 1
ATOM 802 C C . ASP A 1 108 ? -3.732 16.609 2.312 1 98.94 108 ASP A C 1
ATOM 804 O O . ASP A 1 108 ? -4.301 17.672 2.076 1 98.94 108 ASP A O 1
ATOM 808 N N . LEU A 1 109 ? -2.564 16.25 1.848 1 98.88 109 LEU A N 1
ATOM 809 C CA . LEU A 1 109 ? -1.823 17.094 0.913 1 98.88 109 LEU A CA 1
ATOM 810 C C . LEU A 1 109 ? -1.557 16.344 -0.392 1 98.88 109 LEU A C 1
ATOM 812 O O . LEU A 1 109 ? -0.542 16.578 -1.051 1 98.88 109 LEU A O 1
ATOM 816 N N . SER A 1 110 ? -2.441 15.461 -0.702 1 98.81 110 SER A N 1
ATOM 817 C CA . SER A 1 110 ? -2.232 14.562 -1.831 1 98.81 110 SER A CA 1
ATOM 818 C C . SER A 1 110 ? -2.34 15.305 -3.158 1 98.81 110 SER A C 1
ATOM 820 O O . SER A 1 110 ? -3.055 16.297 -3.26 1 98.81 110 SER A O 1
ATOM 822 N N . HIS A 1 111 ? -1.625 14.789 -4.148 1 98.75 111 HIS A N 1
ATOM 823 C CA . HIS A 1 111 ? -1.68 15.258 -5.527 1 98.75 111 HIS A CA 1
ATOM 824 C C . HIS A 1 111 ? -1.321 16.734 -5.625 1 98.75 111 HIS A C 1
ATOM 826 O O . HIS A 1 111 ? -2.072 17.531 -6.203 1 98.75 111 HIS A O 1
ATOM 832 N N . ASN A 1 112 ? -0.171 17.062 -5.082 1 98.81 112 ASN A N 1
ATOM 833 C CA . ASN A 1 112 ? 0.48 18.359 -5.227 1 98.81 112 ASN A CA 1
ATOM 834 C C . ASN A 1 112 ? 1.889 18.219 -5.797 1 98.81 112 ASN A C 1
ATOM 836 O O . ASN A 1 112 ? 2.166 17.281 -6.551 1 98.81 112 ASN A O 1
ATOM 840 N N . GLN A 1 113 ? 2.662 19.203 -5.602 1 98.69 113 GLN A N 1
ATOM 841 C CA . GLN A 1 113 ? 4.035 19.172 -6.094 1 98.69 113 GLN A CA 1
ATOM 842 C C . GLN A 1 113 ? 5.031 19.391 -4.961 1 98.69 113 GLN A C 1
ATOM 844 O O . GLN A 1 113 ? 5.98 20.172 -5.098 1 98.69 113 GLN A O 1
ATOM 849 N N . LEU A 1 114 ? 4.734 18.766 -3.846 1 98.75 114 LEU A N 1
ATOM 850 C CA . LEU A 1 114 ? 5.629 18.875 -2.695 1 98.75 114 LEU A CA 1
ATOM 851 C C . LEU A 1 114 ? 6.852 17.984 -2.873 1 98.75 114 LEU A C 1
ATOM 853 O O . LEU A 1 114 ? 6.75 16.891 -3.436 1 98.75 114 LEU A O 1
ATOM 857 N N . SER A 1 115 ? 7.945 18.5 -2.346 1 98.38 115 SER A N 1
ATOM 858 C CA . SER A 1 115 ? 9.195 17.781 -2.541 1 98.38 115 SER A CA 1
ATOM 859 C C . SER A 1 115 ? 9.953 17.625 -1.229 1 98.38 115 SER A C 1
ATOM 861 O O . SER A 1 115 ? 9.406 17.875 -0.154 1 98.38 115 SER A O 1
ATOM 863 N N . ARG A 1 116 ? 11.102 17.031 -1.282 1 97.81 116 ARG A N 1
ATOM 864 C CA . ARG A 1 116 ? 11.984 16.734 -0.162 1 97.81 116 ARG A CA 1
ATOM 865 C C . ARG A 1 116 ? 11.367 15.688 0.761 1 97.81 116 ARG A C 1
ATOM 867 O O . ARG A 1 116 ? 10.438 14.984 0.37 1 97.81 116 ARG A O 1
ATOM 874 N N . SER A 1 117 ? 11.992 15.453 1.902 1 97.94 117 SER A N 1
ATOM 875 C CA . SER A 1 117 ? 11.648 14.312 2.75 1 97.94 117 SER A CA 1
ATOM 876 C C . SER A 1 117 ? 10.531 14.672 3.721 1 97.94 117 SER A C 1
ATOM 878 O O . SER A 1 117 ? 10.25 15.852 3.953 1 97.94 117 SER A O 1
ATOM 880 N N . ILE A 1 118 ? 9.875 13.68 4.23 1 97.75 118 ILE A N 1
ATOM 881 C CA . ILE A 1 118 ? 8.961 13.836 5.355 1 97.75 118 ILE A CA 1
ATOM 882 C C . ILE A 1 118 ? 9.75 14.148 6.625 1 97.75 118 ILE A C 1
ATOM 884 O O . ILE A 1 118 ? 10.602 13.359 7.047 1 97.75 118 ILE A O 1
ATOM 888 N N . PRO A 1 119 ? 9.406 15.266 7.223 1 97.31 119 PRO A N 1
ATOM 889 C CA . PRO A 1 119 ? 10.156 15.609 8.438 1 97.31 119 PRO A CA 1
ATOM 890 C C . PRO A 1 119 ? 9.859 14.664 9.594 1 97.31 119 PRO A C 1
ATOM 892 O O . PRO A 1 119 ? 8.719 14.227 9.766 1 97.31 119 PRO A O 1
ATOM 895 N N . ALA A 1 120 ? 10.883 14.453 10.422 1 95.25 120 ALA A N 1
ATOM 896 C CA . ALA A 1 120 ? 10.734 13.555 11.562 1 95.25 120 ALA A CA 1
ATOM 897 C C . ALA A 1 120 ? 9.711 14.094 12.562 1 95.25 120 ALA A C 1
ATOM 899 O O . ALA A 1 120 ? 9.094 13.32 13.305 1 95.25 120 ALA A O 1
ATOM 900 N N . GLY A 1 121 ? 9.516 15.406 12.562 1 96.12 121 GLY A N 1
ATOM 901 C CA . GLY A 1 121 ? 8.57 16.047 13.469 1 96.12 121 GLY A CA 1
ATOM 902 C C . GLY A 1 121 ? 7.145 15.547 13.297 1 96.12 121 GLY A C 1
ATOM 903 O O . GLY A 1 121 ? 6.301 15.758 14.164 1 96.12 121 GLY A O 1
ATOM 904 N N . ILE A 1 122 ? 6.883 14.812 12.219 1 96.31 122 ILE A N 1
ATOM 905 C CA . ILE A 1 122 ? 5.535 14.328 11.938 1 96.31 122 ILE A CA 1
ATOM 906 C C . ILE A 1 122 ? 5.102 13.352 13.023 1 96.31 122 ILE A C 1
ATOM 908 O O . ILE A 1 122 ? 3.908 13.109 13.211 1 96.31 122 ILE A O 1
ATOM 912 N N . GLU A 1 123 ? 6.043 12.812 13.719 1 94.69 123 GLU A N 1
ATOM 913 C CA . GLU A 1 123 ? 5.801 11.781 14.719 1 94.69 123 GLU A CA 1
ATOM 914 C C . GLU A 1 123 ? 5.023 12.328 15.906 1 94.69 123 GLU A C 1
ATOM 916 O O . GLU A 1 123 ? 4.48 11.562 16.703 1 94.69 123 GLU A O 1
ATOM 921 N N . VAL A 1 124 ? 4.906 13.602 16.047 1 96.75 124 VAL A N 1
ATOM 922 C CA . VAL A 1 124 ? 4.246 14.211 17.203 1 96.75 124 VAL A CA 1
ATOM 923 C C . VAL A 1 124 ? 2.736 14.234 16.984 1 96.75 124 VAL A C 1
ATOM 925 O O . VAL A 1 124 ? 1.971 14.5 17.906 1 96.75 1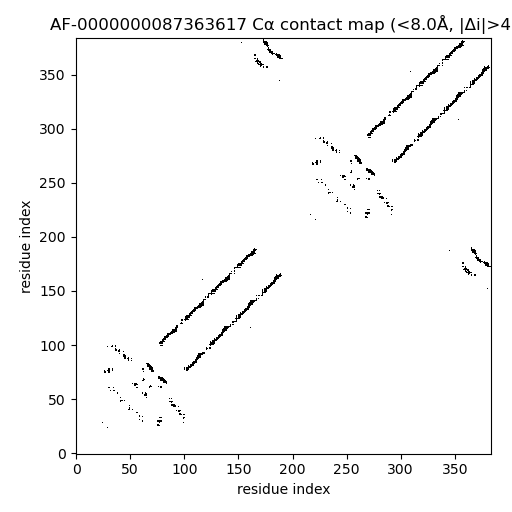24 VAL A O 1
ATOM 928 N N . LEU A 1 125 ? 2.342 13.93 15.805 1 97.62 125 LEU A N 1
ATOM 929 C CA . LEU A 1 125 ? 0.92 13.984 15.477 1 97.62 125 LEU A CA 1
ATOM 930 C C . LEU A 1 125 ? 0.202 12.727 15.969 1 97.62 125 LEU A C 1
ATOM 932 O O . LEU A 1 125 ? -0.352 11.969 15.172 1 97.62 125 LEU A O 1
ATOM 936 N N . GLY A 1 126 ? 0.103 12.648 17.234 1 96.5 126 GLY A N 1
ATOM 937 C CA . GLY A 1 126 ? -0.397 11.445 17.875 1 96.5 126 GLY A CA 1
ATOM 938 C C . GLY A 1 126 ? -1.871 11.195 17.625 1 96.5 126 GLY A C 1
ATOM 939 O O . GLY A 1 126 ? -2.355 10.078 17.781 1 96.5 126 GLY A O 1
ATOM 940 N N . GLU A 1 127 ? -2.607 12.266 17.203 1 97.44 127 GLU A N 1
ATOM 941 C CA . GLU A 1 127 ? -4.047 12.133 16.984 1 97.44 127 GLU A CA 1
ATOM 942 C C . GLU A 1 127 ? -4.359 11.828 15.516 1 97.44 127 GLU A C 1
ATOM 944 O O . GLU A 1 127 ? -5.516 11.602 15.156 1 97.44 127 GLU A O 1
ATOM 949 N N . LEU A 1 128 ? -3.346 11.758 14.695 1 98.19 128 LEU A N 1
ATOM 950 C CA . LEU A 1 128 ? -3.527 11.641 13.258 1 98.19 128 LEU A CA 1
ATOM 951 C C . LEU A 1 128 ? -4.145 10.289 12.891 1 98.19 128 LEU A C 1
ATOM 953 O O . LEU A 1 128 ? -3.693 9.25 13.367 1 98.19 128 LEU A O 1
ATOM 957 N N . ARG A 1 129 ? -5.199 10.344 12.078 1 98.12 129 ARG A N 1
ATOM 958 C CA . ARG A 1 129 ? -5.887 9.148 11.594 1 98.12 129 ARG A CA 1
ATOM 959 C C . ARG A 1 129 ? -5.633 8.938 10.102 1 98.12 129 ARG A C 1
ATOM 961 O O . ARG A 1 129 ? -5.68 7.809 9.617 1 98.12 129 ARG A O 1
ATOM 968 N N . ALA A 1 130 ? -5.387 10.023 9.406 1 98.56 130 ALA A N 1
ATOM 969 C CA . ALA A 1 130 ? -5.137 9.938 7.969 1 98.56 130 ALA A CA 1
ATOM 970 C C . ALA A 1 130 ? -3.959 10.82 7.562 1 98.56 130 ALA A C 1
ATOM 972 O O . ALA A 1 130 ? -3.969 12.031 7.816 1 98.56 130 ALA A O 1
ATOM 973 N N . LEU A 1 131 ? -2.957 10.219 7.031 1 98.62 131 LEU A N 1
ATOM 974 C CA . LEU A 1 131 ? -1.838 10.914 6.402 1 98.62 131 LEU A CA 1
ATOM 975 C C . LEU A 1 131 ? -1.789 10.625 4.906 1 98.62 131 LEU A C 1
ATOM 977 O O . LEU A 1 131 ? -1.353 9.547 4.496 1 98.62 131 LEU A O 1
ATOM 981 N N . LEU A 1 132 ? -2.242 11.516 4.121 1 98.88 132 LEU A N 1
ATOM 982 C CA . LEU A 1 132 ? -2.361 11.359 2.676 1 98.88 132 LEU A CA 1
ATOM 983 C C . LEU A 1 132 ? -1.399 12.289 1.943 1 98.88 132 LEU A C 1
ATOM 985 O O . LEU A 1 132 ? -1.646 13.492 1.851 1 98.88 132 LEU A O 1
ATOM 989 N N . LEU A 1 133 ? -0.284 11.719 1.443 1 98.81 133 LEU A N 1
ATOM 990 C CA . LEU A 1 133 ? 0.755 12.508 0.789 1 98.81 133 LEU A CA 1
ATOM 991 C C . LEU A 1 133 ? 1.009 12 -0.628 1 98.81 133 LEU A C 1
ATOM 993 O O . LEU A 1 133 ? 1.975 12.414 -1.274 1 98.81 133 LEU A O 1
ATOM 997 N N . GLN A 1 134 ? 0.114 11.125 -1.016 1 98.62 134 GLN A N 1
ATOM 998 C CA . GLN A 1 134 ? 0.349 10.477 -2.301 1 98.62 134 GLN A CA 1
ATOM 999 C C . GLN A 1 134 ? 0.31 11.484 -3.443 1 98.62 134 GLN A C 1
ATOM 1001 O O . GLN A 1 134 ? -0.362 12.516 -3.348 1 98.62 134 GLN A O 1
ATOM 1006 N N . GLY A 1 135 ? 0.942 11.156 -4.551 1 98.5 135 GLY A N 1
ATOM 1007 C CA . GLY A 1 135 ? 0.909 11.984 -5.746 1 98.5 135 GLY A CA 1
ATOM 1008 C C . GLY A 1 135 ? 1.677 13.281 -5.59 1 98.5 135 GLY A C 1
ATOM 1009 O O . GLY A 1 135 ? 1.165 14.359 -5.914 1 98.5 135 GLY A O 1
ATOM 1010 N N . ASN A 1 136 ? 2.91 13.258 -5.047 1 98.75 136 ASN A N 1
ATOM 1011 C CA . ASN A 1 136 ? 3.848 14.367 -4.926 1 98.75 136 ASN A CA 1
ATOM 1012 C C . ASN A 1 136 ? 5.227 14 -5.469 1 98.75 136 ASN A C 1
ATOM 1014 O O . ASN A 1 136 ? 5.344 13.164 -6.367 1 98.75 136 ASN A O 1
ATOM 1018 N N . GLN A 1 137 ? 6.203 14.758 -5.07 1 98.5 137 GLN A N 1
ATOM 1019 C CA . GLN A 1 137 ? 7.594 14.477 -5.398 1 98.5 137 GLN A CA 1
ATOM 1020 C C . GLN A 1 137 ? 8.438 14.312 -4.133 1 98.5 137 GLN A C 1
ATOM 1022 O O . GLN A 1 137 ? 9.594 14.734 -4.09 1 98.5 137 GLN A O 1
ATOM 1027 N N . ILE A 1 138 ? 7.812 13.75 -3.145 1 98.44 138 ILE A N 1
ATOM 1028 C CA . ILE A 1 138 ? 8.469 13.57 -1.852 1 98.44 138 ILE A CA 1
ATOM 1029 C C . ILE A 1 138 ? 9.594 12.555 -1.979 1 98.44 138 ILE A C 1
ATOM 1031 O O . ILE A 1 138 ? 9.438 11.523 -2.637 1 98.44 138 ILE A O 1
ATOM 1035 N N . ARG A 1 139 ? 10.664 12.906 -1.348 1 97.94 139 ARG A N 1
ATOM 1036 C CA . ARG A 1 139 ? 11.883 12.102 -1.401 1 97.94 139 ARG A CA 1
ATOM 1037 C C . ARG A 1 139 ? 12.297 11.648 -0.006 1 97.94 139 ARG A C 1
ATOM 1039 O O . ARG A 1 139 ? 11.562 11.844 0.963 1 97.94 139 ARG A O 1
ATOM 1046 N N . GLY A 1 140 ? 13.477 10.922 0.034 1 95.88 140 GLY A N 1
ATOM 1047 C CA . GLY A 1 140 ? 14 10.461 1.31 1 95.88 140 GLY A CA 1
ATOM 1048 C C . GLY A 1 140 ? 13.305 9.203 1.82 1 95.88 140 GLY A C 1
ATOM 1049 O O . GLY A 1 140 ? 12.477 8.617 1.122 1 95.88 140 GLY A O 1
ATOM 1050 N N . SER A 1 141 ? 13.664 8.797 3.021 1 94.25 141 SER A N 1
ATOM 1051 C CA . SER A 1 141 ? 13.133 7.578 3.617 1 94.25 141 SER A CA 1
ATOM 1052 C C . SER A 1 141 ? 11.906 7.879 4.48 1 94.25 141 SER A C 1
ATOM 1054 O O . SER A 1 141 ? 11.68 9.023 4.871 1 94.25 141 SER A O 1
ATOM 1056 N N . ILE A 1 142 ? 11.156 6.82 4.734 1 94 142 ILE A N 1
ATOM 1057 C CA . ILE A 1 142 ? 10.055 6.926 5.68 1 94 142 ILE A CA 1
ATOM 1058 C C . ILE A 1 142 ? 10.602 7.062 7.102 1 94 142 ILE A C 1
ATOM 1060 O O . ILE A 1 142 ? 11.383 6.223 7.551 1 94 142 ILE A O 1
ATOM 1064 N N . PRO A 1 143 ? 10.156 8.133 7.773 1 93.69 143 PRO A N 1
ATOM 1065 C CA . PRO A 1 143 ? 10.648 8.266 9.148 1 93.69 143 PRO A CA 1
ATOM 1066 C C . PRO A 1 143 ? 10.25 7.098 10.039 1 93.69 143 PRO A C 1
ATOM 1068 O O . PRO A 1 143 ? 9.086 6.691 10.047 1 93.69 143 PRO A O 1
ATOM 1071 N N . LEU A 1 144 ? 11.141 6.633 10.836 1 89.06 144 LEU A N 1
ATOM 1072 C CA . LEU A 1 144 ? 10.898 5.492 11.703 1 89.06 144 LEU A CA 1
ATOM 1073 C C . LEU A 1 144 ? 9.828 5.816 12.742 1 89.06 144 LEU A C 1
ATOM 1075 O O . LEU A 1 144 ? 9.023 4.953 13.109 1 89.06 144 LEU A O 1
ATOM 1079 N N . GLY A 1 145 ? 9.836 7.109 13.125 1 91.81 145 GLY A N 1
ATOM 1080 C CA . GLY A 1 145 ? 8.883 7.539 14.133 1 91.81 145 GLY A CA 1
ATOM 1081 C C . GLY A 1 145 ? 7.445 7.523 13.648 1 91.81 145 GLY A C 1
ATOM 1082 O O . GLY A 1 145 ? 6.516 7.672 14.445 1 91.81 145 GLY A O 1
ATOM 1083 N N . LEU A 1 146 ? 7.262 7.277 12.391 1 92.12 146 LEU A N 1
ATOM 1084 C CA . LEU A 1 146 ? 5.906 7.199 11.852 1 92.12 146 LEU A CA 1
ATOM 1085 C C . LEU A 1 146 ? 5.129 6.062 12.508 1 92.12 146 LEU A C 1
ATOM 1087 O O . LEU A 1 146 ? 3.91 6.152 12.68 1 92.12 146 LEU A O 1
ATOM 1091 N N . ALA A 1 147 ? 5.859 5.113 12.906 1 86.94 147 ALA A N 1
ATOM 1092 C CA . ALA A 1 147 ? 5.25 3.949 13.539 1 86.94 147 ALA A CA 1
ATOM 1093 C C . ALA A 1 147 ? 4.664 4.312 14.898 1 86.94 147 ALA A C 1
ATOM 1095 O O . ALA A 1 147 ? 3.873 3.553 15.469 1 86.94 147 ALA A O 1
ATOM 1096 N N . ASN A 1 148 ? 4.984 5.457 15.383 1 88.69 148 ASN A N 1
ATOM 1097 C CA . ASN A 1 148 ? 4.48 5.93 16.672 1 88.69 148 ASN A CA 1
ATOM 1098 C C . ASN A 1 148 ? 3.072 6.504 16.547 1 88.69 148 ASN A C 1
ATOM 1100 O O . ASN A 1 148 ? 2.412 6.773 17.547 1 88.69 148 ASN A O 1
ATOM 1104 N N . LEU A 1 149 ? 2.682 6.676 15.391 1 94.5 149 LEU A N 1
ATOM 1105 C CA . LEU A 1 149 ? 1.338 7.199 15.18 1 94.5 149 LEU A CA 1
ATOM 1106 C C . LEU A 1 149 ? 0.295 6.094 15.297 1 94.5 149 LEU A C 1
ATOM 1108 O O . LEU A 1 149 ? -0.301 5.688 14.297 1 94.5 149 LEU A O 1
ATOM 1112 N N . THR A 1 150 ? -0.057 5.766 16.5 1 91.19 150 THR A N 1
ATOM 1113 C CA . THR A 1 150 ? -0.799 4.551 16.812 1 91.19 150 THR A CA 1
ATOM 1114 C C . THR A 1 150 ? -2.264 4.691 16.422 1 91.19 150 THR A C 1
ATOM 1116 O O . THR A 1 150 ? -2.99 3.697 16.344 1 91.19 150 THR A O 1
ATOM 1119 N N . LYS A 1 151 ? -2.701 5.926 16.109 1 95.75 151 LYS A N 1
ATOM 1120 C CA . LYS A 1 151 ? -4.098 6.121 15.742 1 95.75 151 LYS A CA 1
ATOM 1121 C C . LYS A 1 151 ? -4.266 6.184 14.227 1 95.75 151 LYS A C 1
ATOM 1123 O O . LYS A 1 151 ? -5.383 6.289 13.727 1 95.75 151 LYS A O 1
ATOM 1128 N N . LEU A 1 152 ? -3.152 6.07 13.5 1 96 152 LEU A N 1
ATOM 1129 C CA . LEU A 1 152 ? -3.18 6.211 12.055 1 96 152 LEU A CA 1
ATOM 1130 C C . LEU A 1 152 ? -3.955 5.062 11.406 1 96 152 LEU A C 1
ATOM 1132 O O . LEU A 1 152 ? -3.664 3.893 11.664 1 96 152 LEU A O 1
ATOM 1136 N N . ARG A 1 153 ? -4.977 5.438 10.609 1 95.81 153 ARG A N 1
ATOM 1137 C CA . ARG A 1 153 ? -5.816 4.465 9.922 1 95.81 153 ARG A CA 1
ATOM 1138 C C . ARG A 1 153 ? -5.457 4.379 8.438 1 95.81 153 ARG A C 1
ATOM 1140 O O . ARG A 1 153 ? -5.617 3.328 7.816 1 95.81 153 ARG A O 1
ATOM 1147 N N . SER A 1 154 ? -5.086 5.469 7.883 1 96.5 154 SER A N 1
ATOM 1148 C CA . SER A 1 154 ? -4.75 5.547 6.465 1 96.5 154 SER A CA 1
ATOM 1149 C C . SER A 1 154 ? -3.377 6.176 6.254 1 96.5 154 SER A C 1
ATOM 1151 O O . SER A 1 154 ? -3.131 7.301 6.691 1 96.5 154 SER A O 1
ATOM 1153 N N . LEU A 1 155 ? -2.484 5.414 5.668 1 96.94 155 LEU A N 1
ATOM 1154 C CA . LEU A 1 155 ? -1.158 5.887 5.281 1 96.94 155 LEU A CA 1
ATOM 1155 C C . LEU A 1 155 ? -0.939 5.73 3.781 1 96.94 155 LEU A C 1
ATOM 1157 O O . LEU A 1 155 ? -0.657 4.629 3.301 1 96.94 155 LEU A O 1
ATOM 1161 N N . MET A 1 156 ? -1.095 6.84 3.053 1 98.19 156 MET A N 1
ATOM 1162 C CA . MET A 1 156 ? -0.935 6.844 1.602 1 98.19 156 MET A CA 1
ATOM 1163 C C . MET A 1 156 ? 0.301 7.637 1.193 1 98.19 156 MET A C 1
ATOM 1165 O O . MET A 1 156 ? 0.312 8.867 1.281 1 98.19 156 MET A O 1
ATOM 1169 N N . LEU A 1 157 ? 1.386 6.922 0.75 1 97.94 157 LEU A N 1
ATOM 1170 C CA . LEU A 1 157 ? 2.641 7.559 0.366 1 97.94 157 LEU A CA 1
ATOM 1171 C C . LEU A 1 157 ? 3.004 7.219 -1.075 1 97.94 157 LEU A C 1
ATOM 1173 O O . LEU A 1 157 ? 4.086 7.578 -1.549 1 97.94 157 LEU A O 1
ATOM 1177 N N . HIS A 1 158 ? 2.033 6.605 -1.691 1 97.19 158 HIS A N 1
ATOM 1178 C CA . HIS A 1 158 ? 2.32 6.109 -3.033 1 97.19 158 HIS A CA 1
ATOM 1179 C C . HIS A 1 158 ? 2.469 7.258 -4.027 1 97.19 158 HIS A C 1
ATOM 1181 O O . HIS A 1 158 ? 2.111 8.398 -3.721 1 97.19 158 HIS A O 1
ATOM 1187 N N . GLU A 1 159 ? 3.08 6.91 -5.238 1 97.25 159 GLU A N 1
ATOM 1188 C CA . GLU A 1 159 ? 3.289 7.887 -6.301 1 97.25 159 GLU A CA 1
ATOM 1189 C C . GLU A 1 159 ? 4.129 9.062 -5.809 1 97.25 159 GLU A C 1
ATOM 1191 O O . GLU A 1 159 ? 3.732 10.219 -5.961 1 97.25 159 GLU A O 1
ATOM 1196 N N . ASN A 1 160 ? 5.332 8.766 -5.254 1 98.31 160 ASN A N 1
ATOM 1197 C CA . ASN A 1 160 ? 6.371 9.695 -4.828 1 98.31 160 ASN A CA 1
ATOM 1198 C C . ASN A 1 160 ? 7.758 9.211 -5.246 1 98.31 160 ASN A C 1
ATOM 1200 O O . ASN A 1 160 ? 7.891 8.453 -6.207 1 98.31 160 ASN A O 1
ATOM 1204 N N . GLU A 1 161 ? 8.727 9.859 -4.668 1 97.25 161 GLU A N 1
ATOM 1205 C CA . GLU A 1 161 ? 10.102 9.461 -4.934 1 97.25 161 GLU A CA 1
ATOM 1206 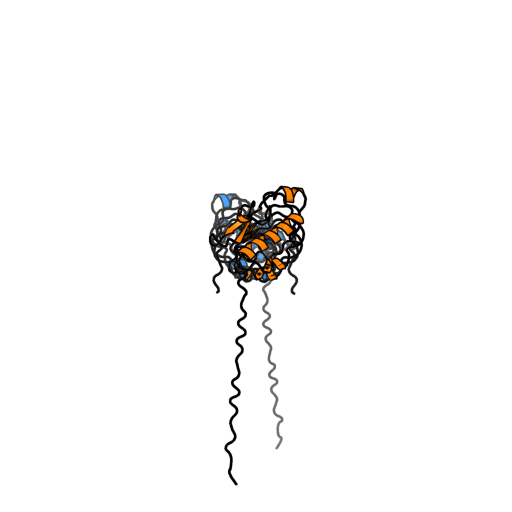C C . GLU A 1 161 ? 10.789 8.977 -3.658 1 97.25 161 GLU A C 1
ATOM 1208 O O . GLU A 1 161 ? 11.977 9.234 -3.451 1 97.25 161 GLU A O 1
ATOM 1213 N N . ILE A 1 162 ? 10.031 8.359 -2.814 1 95.62 162 ILE A N 1
ATOM 1214 C CA . ILE A 1 162 ? 10.523 7.914 -1.513 1 95.62 162 ILE A CA 1
ATOM 1215 C C . ILE A 1 162 ? 11.5 6.762 -1.698 1 95.62 162 ILE A C 1
ATOM 1217 O O . ILE A 1 162 ? 11.273 5.871 -2.52 1 95.62 162 ILE A O 1
ATOM 1221 N N . SER A 1 163 ? 12.562 6.867 -0.932 1 93.44 163 SER A N 1
ATOM 1222 C CA . SER A 1 163 ? 13.609 5.855 -0.978 1 93.44 163 SER A CA 1
ATOM 1223 C C . SER A 1 163 ? 13.742 5.133 0.359 1 93.44 163 SER A C 1
ATOM 1225 O O . SER A 1 163 ? 12.891 5.289 1.24 1 93.44 163 SER A O 1
ATOM 1227 N N . GLY A 1 164 ? 14.758 4.258 0.437 1 88.75 164 GLY A N 1
ATOM 1228 C CA . GLY A 1 164 ? 14.938 3.482 1.653 1 88.75 164 GLY A CA 1
ATOM 1229 C C . GLY A 1 164 ? 14.016 2.279 1.734 1 88.75 164 GLY A C 1
ATOM 1230 O O . GLY A 1 164 ? 13.445 1.862 0.727 1 88.75 164 GLY A O 1
ATOM 1231 N N . GLY A 1 165 ? 13.898 1.655 2.908 1 86.69 165 GLY A N 1
ATOM 1232 C CA . GLY A 1 165 ? 13.086 0.461 3.088 1 86.69 165 GLY A CA 1
ATOM 1233 C C . GLY A 1 165 ? 11.766 0.733 3.783 1 86.69 165 GLY A C 1
ATOM 1234 O O . GLY A 1 165 ? 11.523 1.85 4.246 1 86.69 165 GLY A O 1
ATOM 1235 N N . ILE A 1 166 ? 10.922 -0.293 3.711 1 86.62 166 ILE A N 1
ATOM 1236 C CA . ILE A 1 166 ? 9.703 -0.251 4.512 1 86.62 166 ILE A CA 1
ATOM 1237 C C . ILE A 1 166 ? 10.055 -0.396 5.992 1 86.62 166 ILE A C 1
ATOM 1239 O O . ILE A 1 166 ? 10.773 -1.322 6.379 1 86.62 166 ILE A O 1
ATOM 1243 N N . PRO A 1 167 ? 9.547 0.545 6.715 1 84.44 167 PRO A N 1
ATOM 1244 C CA . PRO A 1 167 ? 9.883 0.451 8.141 1 84.44 167 PRO A CA 1
ATOM 1245 C C . PRO A 1 167 ? 9.438 -0.87 8.766 1 84.44 167 PRO A C 1
ATOM 1247 O O . PRO A 1 167 ? 8.32 -1.326 8.523 1 84.44 167 PRO A O 1
ATOM 1250 N N . ARG A 1 168 ? 10.219 -1.42 9.625 1 82.94 168 ARG A N 1
ATOM 1251 C CA . ARG A 1 168 ? 9.992 -2.738 10.203 1 82.94 168 ARG A CA 1
ATOM 1252 C C . ARG A 1 168 ? 8.766 -2.73 11.109 1 82.94 168 ARG A C 1
ATOM 1254 O O . ARG A 1 168 ? 8.078 -3.744 11.242 1 82.94 168 ARG A O 1
ATOM 1261 N N . HIS A 1 169 ? 8.469 -1.599 11.664 1 84.88 169 HIS A N 1
ATOM 1262 C CA . HIS A 1 169 ? 7.41 -1.562 12.664 1 84.88 169 HIS A CA 1
ATOM 1263 C C . HIS A 1 169 ? 6.086 -1.125 12.047 1 84.88 169 HIS A C 1
ATOM 1265 O O . HIS A 1 169 ? 5.098 -0.938 12.758 1 84.88 169 HIS A O 1
ATOM 1271 N N . ILE A 1 170 ? 6.059 -1.128 10.75 1 85.56 170 ILE A N 1
ATOM 1272 C CA . ILE A 1 170 ? 4.84 -0.657 10.094 1 85.56 170 ILE A CA 1
ATOM 1273 C C . ILE A 1 170 ? 3.689 -1.612 10.406 1 85.56 170 ILE A C 1
ATOM 1275 O O . ILE A 1 170 ? 2.537 -1.187 10.531 1 85.56 170 ILE A O 1
ATOM 1279 N N . GLY A 1 171 ? 3.984 -2.883 10.539 1 83.06 171 GLY A N 1
ATOM 1280 C CA . GLY A 1 171 ? 2.986 -3.891 10.867 1 83.06 171 GLY A CA 1
ATOM 1281 C C . GLY A 1 171 ? 2.461 -3.771 12.281 1 83.06 171 GLY A C 1
ATOM 1282 O O . GLY A 1 171 ? 1.44 -4.375 12.625 1 83.06 171 GLY A O 1
ATOM 1283 N N . ASN A 1 172 ? 3.117 -3.002 13.086 1 83.25 172 ASN A N 1
ATOM 1284 C CA . ASN A 1 172 ? 2.697 -2.824 14.477 1 83.25 172 ASN A CA 1
ATOM 1285 C C . ASN A 1 172 ? 1.664 -1.709 14.609 1 83.25 172 ASN A C 1
ATOM 1287 O O . ASN A 1 172 ? 1.091 -1.514 15.68 1 83.25 172 ASN A O 1
ATOM 1291 N N . MET A 1 173 ? 1.54 -1.009 13.57 1 86.94 173 MET A N 1
ATOM 1292 C CA . MET A 1 173 ? 0.527 0.042 13.594 1 86.94 173 MET A CA 1
ATOM 1293 C C . MET A 1 173 ? -0.874 -0.55 13.484 1 86.94 173 MET A C 1
ATOM 1295 O O . MET A 1 173 ? -1.44 -0.612 12.391 1 86.94 173 MET A O 1
ATOM 1299 N N . SER A 1 174 ? -1.488 -0.791 14.617 1 83.75 174 SER A N 1
ATOM 1300 C CA . SER A 1 174 ? -2.639 -1.682 14.719 1 83.75 174 SER A CA 1
ATOM 1301 C C . SER A 1 174 ? -3.9 -1.02 14.18 1 83.75 174 SER A C 1
ATOM 1303 O O . SER A 1 174 ? -4.887 -1.699 13.883 1 83.75 174 SER A O 1
ATOM 1305 N N . SER A 1 175 ? -3.867 0.313 14.086 1 90.88 175 SER A N 1
ATOM 1306 C CA . SER A 1 175 ? -5.078 0.991 13.641 1 90.88 175 SER A CA 1
ATOM 1307 C C . SER A 1 175 ? -5.105 1.132 12.125 1 90.88 175 SER A C 1
ATOM 1309 O O . SER A 1 175 ? -6.113 1.547 11.547 1 90.88 175 SER A O 1
ATOM 1311 N N . LEU A 1 176 ? -4.016 0.71 11.414 1 91.31 176 LEU A N 1
ATOM 1312 C CA . LEU A 1 176 ? -3.906 0.923 9.969 1 91.31 176 LEU A CA 1
ATOM 1313 C C . LEU A 1 176 ? -4.926 0.078 9.219 1 91.31 176 LEU A C 1
ATOM 1315 O O . LEU A 1 176 ? -5.023 -1.131 9.438 1 91.31 176 LEU A O 1
ATOM 1319 N N . LEU A 1 177 ? -5.719 0.738 8.359 1 89.62 177 LEU A N 1
ATOM 1320 C CA . LEU A 1 177 ? -6.715 0.091 7.516 1 89.62 177 LEU A CA 1
ATOM 1321 C C . LEU A 1 177 ? -6.305 0.153 6.047 1 89.62 177 LEU A C 1
ATOM 1323 O O . LEU A 1 177 ? -6.664 -0.726 5.262 1 89.62 177 LEU A O 1
ATOM 1327 N N . THR A 1 178 ? -5.66 1.222 5.711 1 92.5 178 THR A N 1
ATOM 1328 C CA . THR A 1 178 ? -5.188 1.377 4.34 1 92.5 178 THR A CA 1
ATOM 1329 C C . THR A 1 178 ? -3.709 1.759 4.316 1 92.5 178 THR A C 1
ATOM 1331 O O . THR A 1 178 ? -3.268 2.598 5.105 1 92.5 178 THR A O 1
ATOM 1334 N N . LEU A 1 179 ? -2.953 1.05 3.49 1 93.62 179 LEU A N 1
ATOM 1335 C CA . LEU A 1 179 ? -1.522 1.266 3.311 1 93.62 179 LEU A CA 1
ATOM 1336 C C . LEU A 1 179 ? -1.133 1.133 1.842 1 93.62 179 LEU A C 1
ATOM 1338 O O . LEU A 1 179 ? -1.407 0.108 1.213 1 93.62 179 LEU A O 1
ATOM 1342 N N . ASN A 1 180 ? -0.663 2.197 1.301 1 96.56 180 ASN A N 1
ATOM 1343 C CA . ASN A 1 180 ? -0.179 2.17 -0.075 1 96.56 180 ASN A CA 1
ATOM 1344 C C . ASN A 1 180 ? 1.186 2.842 -0.203 1 96.56 180 ASN A C 1
ATOM 1346 O O . ASN A 1 180 ? 1.31 4.047 0.009 1 96.56 180 ASN A O 1
ATOM 1350 N N . LEU A 1 181 ? 2.203 2.043 -0.46 1 94.62 181 LEU A N 1
ATOM 1351 C CA . LEU A 1 181 ? 3.574 2.52 -0.591 1 94.62 181 LEU A CA 1
ATOM 1352 C C . LEU A 1 181 ? 4.086 2.322 -2.014 1 94.62 181 LEU A C 1
ATOM 1354 O O . LEU A 1 181 ? 5.277 2.49 -2.279 1 94.62 181 LEU A O 1
ATOM 1358 N N . SER A 1 182 ? 3.143 2.084 -2.918 1 93 182 SER A N 1
ATOM 1359 C CA . SER A 1 182 ? 3.535 1.684 -4.266 1 93 182 SER A CA 1
ATOM 1360 C C . SER A 1 182 ? 4 2.883 -5.086 1 93 182 SER A C 1
ATOM 1362 O O . SER A 1 182 ? 3.781 4.031 -4.695 1 93 182 SER A O 1
ATOM 1364 N N . VAL A 1 183 ? 4.715 2.611 -6.211 1 92.06 183 VAL A N 1
ATOM 1365 C CA . VAL A 1 183 ? 5.199 3.611 -7.16 1 92.06 183 VAL A CA 1
ATOM 1366 C C . VAL A 1 183 ? 6.137 4.582 -6.445 1 92.06 183 VAL A C 1
ATOM 1368 O O . VAL A 1 183 ? 5.863 5.781 -6.375 1 92.06 183 VAL A O 1
ATOM 1371 N N . ASN A 1 184 ? 7.176 4.051 -5.828 1 95.06 184 ASN A N 1
ATOM 1372 C CA . ASN A 1 184 ? 8.297 4.707 -5.164 1 95.06 184 ASN A CA 1
ATOM 1373 C C . ASN A 1 184 ? 9.625 4.066 -5.539 1 95.06 184 ASN A C 1
ATOM 1375 O O . ASN A 1 184 ? 9.719 3.352 -6.539 1 95.06 184 ASN A O 1
ATOM 1379 N N . HIS A 1 185 ? 10.664 4.586 -4.836 1 91.06 185 HIS A N 1
ATOM 1380 C CA . HIS A 1 185 ? 11.992 4.027 -5.082 1 91.06 185 HIS A CA 1
ATOM 1381 C C . HIS A 1 185 ? 12.492 3.244 -3.871 1 91.06 185 HIS A C 1
ATOM 1383 O O . HIS A 1 185 ? 13.648 3.389 -3.471 1 91.06 185 HIS A O 1
ATOM 1389 N N . LEU A 1 186 ? 11.602 2.465 -3.297 1 85.56 186 LEU A N 1
ATOM 1390 C CA . LEU A 1 186 ? 11.961 1.727 -2.092 1 85.56 186 LEU A CA 1
ATOM 1391 C C . LEU A 1 186 ? 12.945 0.605 -2.416 1 85.56 186 LEU A C 1
ATOM 1393 O O . LEU A 1 186 ? 12.922 0.055 -3.52 1 85.56 186 LEU A O 1
ATOM 1397 N N . VAL A 1 187 ? 13.805 0.388 -1.562 1 78.44 187 VAL A N 1
ATOM 1398 C CA . VAL A 1 187 ? 14.812 -0.661 -1.716 1 78.44 187 VAL A CA 1
ATOM 1399 C C . VAL A 1 187 ? 14.734 -1.626 -0.535 1 78.44 187 VAL A C 1
ATOM 1401 O O . VAL A 1 187 ? 14.031 -1.362 0.446 1 78.44 187 VAL A O 1
ATOM 1404 N N . LYS A 1 188 ? 15.391 -2.766 -0.713 1 73.69 188 LYS A N 1
ATOM 1405 C CA . LYS A 1 188 ? 15.477 -3.77 0.344 1 73.69 188 LYS A CA 1
ATOM 1406 C C . LYS A 1 188 ? 16.094 -3.18 1.613 1 73.69 188 LYS A C 1
ATOM 1408 O O . LYS A 1 188 ? 17.047 -2.4 1.546 1 73.69 188 LYS A O 1
ATOM 1413 N N . SER A 1 189 ? 15.203 -3.146 2.736 1 62.91 189 SER A N 1
ATOM 1414 C CA . SER A 1 189 ? 15.781 -2.68 3.994 1 62.91 189 SER A CA 1
ATOM 1415 C C . SER A 1 189 ? 16.984 -3.527 4.398 1 62.91 189 SER A C 1
ATOM 1417 O O . SER A 1 189 ? 16.922 -4.758 4.352 1 62.91 189 SER A O 1
ATOM 1419 N N . PRO A 1 190 ? 18.281 -2.857 4.391 1 47.59 190 PRO A N 1
ATOM 1420 C CA . PRO A 1 190 ? 19.391 -3.633 4.945 1 47.59 190 PRO A CA 1
ATOM 1421 C C . PRO A 1 190 ? 19.125 -4.145 6.355 1 47.59 190 PRO A C 1
ATOM 1423 O O . PRO A 1 190 ? 18.234 -3.621 7.043 1 47.59 190 PRO A O 1
ATOM 1426 N N . PHE A 1 191 ? 19.547 -5.414 6.789 1 40.72 191 PHE A N 1
ATOM 1427 C CA . PHE A 1 191 ? 19.531 -5.957 8.141 1 40.72 191 PHE A CA 1
ATOM 1428 C C . PHE A 1 191 ? 19.812 -4.867 9.164 1 40.72 191 PHE A C 1
ATOM 1430 O O . PHE A 1 191 ? 20.891 -4.277 9.172 1 40.72 191 PHE A O 1
ATOM 1437 N N . LYS A 1 192 ? 19.422 -3.533 9.289 1 30.28 192 LYS A N 1
ATOM 1438 C CA . LYS A 1 192 ? 19.969 -3.031 10.547 1 30.28 192 LYS A CA 1
ATOM 1439 C C . LYS A 1 192 ? 19.188 -3.594 11.742 1 30.28 192 LYS A C 1
ATOM 1441 O O . LYS A 1 192 ? 17.969 -3.719 11.688 1 30.28 192 LYS A O 1
ATOM 1446 N N . MET B 1 1 ? 46.562 -66.188 41.969 1 33.16 1 MET B N 1
ATOM 1447 C CA . MET B 1 1 ? 45.219 -65.812 41.5 1 33.16 1 MET B CA 1
ATOM 1448 C C . MET B 1 1 ? 45.312 -64.625 40.562 1 33.16 1 MET B C 1
ATOM 1450 O O . MET B 1 1 ? 45.844 -63.562 40.969 1 33.16 1 MET B O 1
ATOM 1454 N N . GLU B 1 2 ? 45.406 -64.875 39.219 1 39.53 2 GLU B N 1
ATOM 1455 C CA . GLU B 1 2 ? 45.688 -64.188 37.969 1 39.53 2 GLU B CA 1
ATOM 1456 C C . GLU B 1 2 ? 44.688 -63.094 37.719 1 39.53 2 GLU B C 1
ATOM 1458 O O . GLU B 1 2 ? 43.5 -63.312 37.688 1 39.53 2 GLU B O 1
ATOM 1463 N N . THR B 1 3 ? 44.906 -61.875 38.156 1 40.5 3 THR B N 1
ATOM 1464 C CA . THR B 1 3 ? 44.188 -60.594 38.094 1 40.5 3 THR B CA 1
ATOM 1465 C C . THR B 1 3 ? 44.031 -60.188 36.625 1 40.5 3 THR B C 1
ATOM 1467 O O . THR B 1 3 ? 45 -59.812 35.969 1 40.5 3 THR B O 1
ATOM 1470 N N . GLU B 1 4 ? 43.125 -60.938 35.844 1 41.97 4 GLU B N 1
ATOM 1471 C CA . GLU B 1 4 ? 42.906 -60.656 34.438 1 41.97 4 GLU B CA 1
ATOM 1472 C C . GLU B 1 4 ? 42.438 -59.219 34.219 1 41.97 4 GLU B C 1
ATOM 1474 O O . GLU B 1 4 ? 41.656 -58.688 35 1 41.97 4 GLU B O 1
ATOM 1479 N N . PRO B 1 5 ? 43.219 -58.344 33.5 1 49.06 5 PRO B N 1
ATOM 1480 C CA . PRO B 1 5 ? 42.875 -56.938 33.188 1 49.06 5 PRO B CA 1
ATOM 1481 C C . PRO B 1 5 ? 41.531 -56.812 32.469 1 49.06 5 PRO B C 1
ATOM 1483 O O . PRO B 1 5 ? 41.156 -57.719 31.719 1 49.06 5 PRO B O 1
ATOM 1486 N N . PRO B 1 6 ? 40.5 -56.094 33.062 1 44.06 6 PRO B N 1
ATOM 1487 C CA . PRO B 1 6 ? 39.156 -55.938 32.469 1 44.06 6 PRO B CA 1
ATOM 1488 C C . PRO B 1 6 ? 39.219 -55.344 31.047 1 44.06 6 PRO B C 1
ATOM 1490 O O . PRO B 1 6 ? 40.094 -54.531 30.766 1 44.06 6 PRO B O 1
ATOM 1493 N N . LYS B 1 7 ? 38.875 -56.062 29.953 1 40.94 7 LYS B N 1
ATOM 1494 C CA . LYS B 1 7 ? 38.688 -55.719 28.547 1 40.94 7 LYS B CA 1
ATOM 1495 C C . LYS B 1 7 ? 37.781 -54.5 28.375 1 40.94 7 LYS B C 1
ATOM 1497 O O . LYS B 1 7 ? 36.656 -54.5 28.859 1 40.94 7 LYS B O 1
ATOM 1502 N N . MET B 1 8 ? 38.281 -53.25 28.438 1 37.81 8 MET B N 1
ATOM 1503 C CA . MET B 1 8 ? 37.531 -52.031 28.109 1 37.81 8 MET B CA 1
ATOM 1504 C C . MET B 1 8 ? 36.844 -52.156 26.766 1 37.81 8 MET B C 1
ATOM 1506 O O . MET B 1 8 ? 37.5 -52.438 25.75 1 37.81 8 MET B O 1
ATOM 1510 N N . LEU B 1 9 ? 35.594 -52.688 26.625 1 38.91 9 LEU B N 1
ATOM 1511 C CA . LEU B 1 9 ? 34.719 -52.75 25.453 1 38.91 9 LEU B CA 1
ATOM 1512 C C . LEU B 1 9 ? 34.562 -51.375 24.828 1 38.91 9 LEU B C 1
ATOM 1514 O O . LEU B 1 9 ? 34.156 -50.406 25.484 1 38.91 9 LEU B O 1
ATOM 1518 N N . ALA B 1 10 ? 35.344 -51.031 23.75 1 41.22 10 ALA B N 1
ATOM 1519 C CA . ALA B 1 10 ? 35.25 -49.875 22.844 1 41.22 10 ALA B CA 1
ATOM 1520 C C . ALA B 1 10 ? 33.875 -49.812 22.219 1 41.22 10 ALA B C 1
ATOM 1522 O O . ALA B 1 10 ? 33.469 -50.688 21.469 1 41.22 10 ALA B O 1
ATOM 1523 N N . VAL B 1 11 ? 32.812 -49.344 22.906 1 42.31 11 VAL B N 1
ATOM 1524 C CA . VAL B 1 11 ? 31.516 -49.031 22.297 1 42.31 11 VAL B CA 1
ATOM 1525 C C . VAL B 1 11 ? 31.719 -48.062 21.141 1 42.31 11 VAL B C 1
ATOM 1527 O O . VAL B 1 11 ? 32.125 -46.906 21.344 1 42.31 11 VAL B O 1
ATOM 1530 N N . MET B 1 12 ? 32.219 -48.469 19.969 1 38.88 12 MET B N 1
ATOM 1531 C CA . MET B 1 12 ? 32.219 -47.625 18.781 1 38.88 12 MET B CA 1
ATOM 1532 C C . MET B 1 12 ? 30.812 -47.125 18.469 1 38.88 12 MET B C 1
ATOM 1534 O O . MET B 1 12 ? 29.906 -47.906 18.234 1 38.88 12 MET B O 1
ATOM 1538 N N . ALA B 1 13 ? 30.359 -46 19.031 1 41.91 13 ALA B N 1
ATOM 1539 C CA . ALA B 1 13 ? 29.141 -45.281 18.656 1 41.91 13 ALA B CA 1
ATOM 1540 C C . ALA B 1 13 ? 29.125 -45 17.156 1 41.91 13 ALA B C 1
ATOM 1542 O O . ALA B 1 13 ? 29.984 -44.312 16.625 1 41.91 13 ALA B O 1
ATOM 1543 N N . THR B 1 14 ? 28.688 -46.062 16.344 1 45.84 14 THR B N 1
ATOM 1544 C CA . THR B 1 14 ? 28.359 -45.781 14.953 1 45.84 14 THR B CA 1
ATOM 1545 C C . THR B 1 14 ? 27.438 -44.594 14.836 1 45.84 14 THR B C 1
ATOM 1547 O O . THR B 1 14 ? 26.328 -44.594 15.359 1 45.84 14 THR B O 1
ATOM 1550 N N . MET B 1 15 ? 27.984 -43.375 14.867 1 42.16 15 MET B N 1
ATOM 1551 C CA . MET B 1 15 ? 27.203 -42.219 14.477 1 42.16 15 MET B CA 1
ATOM 1552 C C . MET B 1 15 ? 26.547 -42.438 13.117 1 42.16 15 MET B C 1
ATOM 1554 O O . MET B 1 15 ? 27.25 -42.531 12.102 1 42.16 15 MET B O 1
ATOM 1558 N N . MET B 1 16 ? 25.406 -43.125 13.102 1 42.81 16 MET B N 1
ATOM 1559 C CA . MET B 1 16 ? 24.578 -43.156 11.898 1 42.81 16 MET B CA 1
ATOM 1560 C C . MET B 1 16 ? 24.312 -41.75 11.383 1 42.81 16 MET B C 1
ATOM 1562 O O . MET B 1 16 ? 23.672 -40.938 12.062 1 42.81 16 MET B O 1
ATOM 1566 N N . MET B 1 17 ? 25.203 -41.188 10.57 1 42.03 17 MET B N 1
ATOM 1567 C CA . MET B 1 17 ? 24.859 -40.031 9.789 1 42.03 17 MET B CA 1
ATOM 1568 C C . MET B 1 17 ? 23.594 -40.25 8.977 1 42.03 17 MET B C 1
ATOM 1570 O O . MET B 1 17 ? 23.531 -41.156 8.148 1 42.03 17 MET B O 1
ATOM 1574 N N . ILE B 1 18 ? 22.438 -40.062 9.461 1 45.84 18 ILE B N 1
ATOM 1575 C CA . ILE B 1 18 ? 21.219 -39.938 8.664 1 45.84 18 ILE B CA 1
ATOM 1576 C C . ILE B 1 18 ? 21.438 -38.969 7.512 1 45.84 18 ILE B C 1
ATOM 1578 O O . ILE B 1 18 ? 21.531 -37.75 7.723 1 45.84 18 ILE B O 1
ATOM 1582 N N . ALA B 1 19 ? 22.172 -39.281 6.461 1 45.22 19 ALA B N 1
ATOM 1583 C CA . ALA B 1 19 ? 22.125 -38.5 5.219 1 45.22 19 ALA B CA 1
ATOM 1584 C C . ALA B 1 19 ? 20.688 -38.344 4.742 1 45.22 19 ALA B C 1
ATOM 1586 O O . ALA B 1 19 ? 20.016 -39.312 4.363 1 45.22 19 ALA B O 1
ATOM 1587 N N . THR B 1 20 ? 19.922 -37.438 5.238 1 46.88 20 THR B N 1
ATOM 1588 C CA . THR B 1 20 ? 18.703 -37 4.535 1 46.88 20 THR B CA 1
ATOM 1589 C C . THR B 1 20 ? 18.984 -36.844 3.043 1 46.88 20 THR B C 1
ATOM 1591 O O . THR B 1 20 ? 19.672 -35.906 2.631 1 46.88 20 THR B O 1
ATOM 1594 N N . ALA B 1 21 ? 19.156 -37.844 2.246 1 45.09 21 ALA B N 1
ATOM 1595 C CA . ALA B 1 21 ? 19.094 -37.719 0.79 1 45.09 21 ALA B CA 1
ATOM 1596 C C . ALA B 1 21 ? 17.859 -36.938 0.354 1 45.09 21 ALA B C 1
ATOM 1598 O O . ALA B 1 21 ? 16.734 -37.406 0.487 1 45.09 21 ALA B O 1
ATOM 1599 N N . ALA B 1 22 ? 17.875 -35.656 0.374 1 47.09 22 ALA B N 1
ATOM 1600 C CA . ALA B 1 22 ? 16.891 -35 -0.476 1 47.09 22 ALA B CA 1
ATOM 1601 C C . ALA B 1 22 ? 16.812 -35.656 -1.849 1 47.09 22 ALA B C 1
ATOM 1603 O O . ALA B 1 22 ? 17.812 -35.688 -2.58 1 47.09 22 ALA B O 1
ATOM 1604 N N . ALA B 1 23 ? 16.016 -36.656 -2.031 1 49.59 23 ALA B N 1
ATOM 1605 C CA . ALA B 1 23 ? 15.75 -37.188 -3.359 1 49.59 23 ALA B CA 1
ATOM 1606 C C . ALA B 1 23 ? 15.688 -36.094 -4.406 1 49.59 23 ALA B C 1
ATOM 1608 O O . ALA B 1 23 ? 14.812 -35.219 -4.34 1 49.59 23 ALA B O 1
ATOM 1609 N N . LEU B 1 24 ? 16.766 -35.719 -5 1 51.38 24 LEU B N 1
ATOM 1610 C CA . LEU B 1 24 ? 16.703 -34.906 -6.211 1 51.38 24 LEU B CA 1
ATOM 1611 C C . LEU B 1 24 ? 15.633 -35.406 -7.16 1 51.38 24 LEU B C 1
ATOM 1613 O O . LEU B 1 24 ? 15.828 -36.406 -7.852 1 51.38 24 LEU B O 1
ATOM 1617 N N . VAL B 1 25 ? 14.305 -35.312 -6.785 1 57.06 25 VAL B N 1
ATOM 1618 C CA . VAL B 1 25 ? 13.32 -35.562 -7.832 1 57.06 25 VAL B CA 1
ATOM 1619 C C . VAL B 1 25 ? 13.844 -35.062 -9.172 1 57.06 25 VAL B C 1
ATOM 1621 O O . VAL B 1 25 ? 14.328 -33.938 -9.258 1 57.06 25 VAL B O 1
ATOM 1624 N N . PRO B 1 26 ? 14.102 -35.906 -10.031 1 63.88 26 PRO B N 1
ATOM 1625 C CA . PRO B 1 26 ? 14.57 -35.406 -11.328 1 63.88 26 PRO B CA 1
ATOM 1626 C C . PRO B 1 26 ? 13.773 -34.219 -11.828 1 63.88 26 PRO B C 1
ATOM 1628 O O . PRO B 1 26 ? 12.562 -34.125 -11.586 1 63.88 26 PRO B O 1
ATOM 1631 N N . GLU B 1 27 ? 14.352 -33.156 -12.266 1 62.97 27 GLU B N 1
ATOM 1632 C CA . GLU B 1 27 ? 13.82 -31.875 -12.758 1 62.97 27 GLU B CA 1
ATOM 1633 C C . GLU B 1 27 ? 12.625 -32.094 -13.68 1 62.97 27 GLU B C 1
ATOM 1635 O O . GLU B 1 27 ? 11.633 -31.375 -13.609 1 62.97 27 GLU B O 1
ATOM 1640 N N . ALA B 1 28 ? 12.68 -33.188 -14.578 1 67.88 28 ALA B N 1
ATOM 1641 C CA . ALA B 1 28 ? 11.547 -33.5 -15.445 1 67.88 28 ALA B CA 1
ATOM 1642 C C . ALA B 1 28 ? 10.297 -33.781 -14.625 1 67.88 28 ALA B C 1
ATOM 1644 O O . ALA B 1 28 ? 9.188 -33.406 -15.008 1 67.88 28 ALA B O 1
ATOM 1645 N N . ALA B 1 29 ? 10.562 -34.344 -13.523 1 82.81 29 ALA B N 1
ATOM 1646 C CA . ALA B 1 29 ? 9.453 -34.656 -12.625 1 82.81 29 ALA B CA 1
ATOM 1647 C C . ALA B 1 29 ? 8.883 -33.406 -11.984 1 82.81 29 ALA B C 1
ATOM 1649 O O . ALA B 1 29 ? 7.668 -33.312 -11.789 1 82.81 29 ALA B O 1
ATOM 1650 N N . VAL B 1 30 ? 9.766 -32.469 -11.906 1 90.25 30 VAL B N 1
ATOM 1651 C CA . VAL B 1 30 ? 9.312 -31.203 -11.297 1 90.25 30 VAL B CA 1
ATOM 1652 C C . VAL B 1 30 ? 8.383 -30.469 -12.25 1 90.25 30 VAL B C 1
ATOM 1654 O O . VAL B 1 30 ? 7.277 -30.078 -11.867 1 90.25 30 VAL B O 1
ATOM 1657 N N . LEU B 1 31 ? 8.781 -30.375 -13.492 1 93.75 31 LEU B N 1
ATOM 1658 C CA . LEU B 1 31 ? 7.984 -29.672 -14.492 1 93.75 31 LEU B CA 1
ATOM 1659 C C . LEU B 1 31 ? 6.621 -30.344 -14.664 1 93.75 31 LEU B C 1
ATOM 1661 O O . LEU B 1 31 ? 5.602 -29.656 -14.773 1 93.75 31 LEU B O 1
ATOM 1665 N N . ALA B 1 32 ? 6.668 -31.641 -14.703 1 93.38 32 ALA B N 1
ATOM 1666 C CA . ALA B 1 32 ? 5.414 -32.375 -14.852 1 93.38 32 ALA B CA 1
ATOM 1667 C C . ALA B 1 32 ? 4.496 -32.125 -13.656 1 93.38 32 ALA B C 1
ATOM 1669 O O . ALA B 1 32 ? 3.279 -32 -13.82 1 93.38 32 ALA B O 1
ATOM 1670 N N . GLY B 1 33 ? 5.062 -32.125 -12.484 1 95.25 33 GLY B N 1
ATOM 1671 C CA . GLY B 1 33 ? 4.285 -31.828 -11.289 1 95.25 33 GLY B CA 1
ATOM 1672 C C . GLY B 1 33 ? 3.688 -30.422 -11.289 1 95.25 33 GLY B C 1
ATOM 1673 O O . GLY B 1 33 ? 2.537 -30.234 -10.891 1 95.25 33 GLY B O 1
ATOM 1674 N N . GLN B 1 34 ? 4.469 -29.5 -11.734 1 97.38 34 GLN B N 1
ATOM 1675 C CA . GLN B 1 34 ? 3.98 -28.125 -11.859 1 97.38 34 GLN B CA 1
ATOM 1676 C C . GLN B 1 34 ? 2.814 -28.031 -12.836 1 97.38 34 GLN B C 1
ATOM 1678 O O . GLN B 1 34 ? 1.785 -27.422 -12.539 1 97.38 34 GLN B O 1
ATOM 1683 N N . ALA B 1 35 ? 3.025 -28.703 -13.922 1 97.12 35 ALA B N 1
ATOM 1684 C CA . ALA B 1 35 ? 1.988 -28.719 -14.953 1 97.12 35 ALA B CA 1
ATOM 1685 C C . ALA B 1 35 ? 0.702 -29.344 -14.422 1 97.12 35 ALA B C 1
ATOM 1687 O O . ALA B 1 35 ? -0.392 -28.828 -14.656 1 97.12 35 ALA B O 1
ATOM 1688 N N . ARG B 1 36 ? 0.851 -30.391 -13.758 1 96.88 36 ARG B N 1
ATOM 1689 C CA . ARG B 1 36 ? -0.318 -31.078 -13.211 1 96.88 36 ARG B CA 1
ATOM 1690 C C . ARG B 1 36 ? -1.064 -30.188 -12.227 1 96.88 36 ARG B C 1
ATOM 1692 O O . ARG B 1 36 ? -2.295 -30.109 -12.258 1 96.88 36 ARG B O 1
ATOM 1699 N N . ALA B 1 37 ? -0.347 -29.531 -11.398 1 97.5 37 ALA B N 1
ATOM 1700 C CA . ALA B 1 37 ? -0.962 -28.625 -10.43 1 97.5 37 ALA B CA 1
ATOM 1701 C C . ALA B 1 37 ? -1.738 -27.516 -11.125 1 97.5 37 ALA B C 1
ATOM 1703 O O . ALA B 1 37 ? -2.846 -27.172 -10.711 1 97.5 37 ALA B O 1
ATOM 1704 N N . LEU B 1 38 ? -1.196 -27 -12.18 1 98.38 38 LEU B N 1
ATOM 1705 C CA . LEU B 1 38 ? -1.83 -25.922 -12.922 1 98.38 38 LEU B CA 1
ATOM 1706 C C . LEU B 1 38 ? -3.055 -26.422 -13.68 1 98.38 38 LEU B C 1
ATOM 1708 O O . LEU B 1 38 ? -4.074 -25.734 -13.75 1 98.38 38 LEU B O 1
ATOM 1712 N N . LEU B 1 39 ? -2.941 -27.625 -14.148 1 98.12 39 LEU B N 1
ATOM 1713 C CA . LEU B 1 39 ? -4.078 -28.203 -14.867 1 98.12 39 LEU B CA 1
ATOM 1714 C C . LEU B 1 39 ? -5.227 -28.5 -13.906 1 98.12 39 LEU B C 1
ATOM 1716 O O . LEU B 1 39 ? -6.395 -28.328 -14.258 1 98.12 39 LEU B O 1
ATOM 1720 N N . VAL B 1 40 ? -4.883 -28.938 -12.758 1 97.88 40 VAL B N 1
ATOM 1721 C CA . VAL B 1 40 ? -5.898 -29.172 -11.742 1 97.88 40 VAL B CA 1
ATOM 1722 C C . VAL B 1 40 ? -6.602 -27.859 -11.406 1 97.88 40 VAL B C 1
ATOM 1724 O O . VAL B 1 40 ? -7.832 -27.812 -11.32 1 97.88 40 VAL B O 1
ATOM 1727 N N . TRP B 1 41 ? -5.898 -26.797 -11.273 1 98.5 41 TRP B N 1
ATOM 1728 C CA . TRP B 1 41 ? -6.48 -25.5 -10.992 1 98.5 41 TRP B CA 1
ATOM 1729 C C . TRP B 1 41 ? -7.328 -25.016 -12.172 1 98.5 41 TRP B C 1
ATOM 1731 O O . TRP B 1 41 ? -8.461 -24.562 -11.984 1 98.5 41 TRP B O 1
ATOM 1741 N N . LYS B 1 42 ? -6.797 -25.125 -13.328 1 98.5 42 LYS B N 1
AT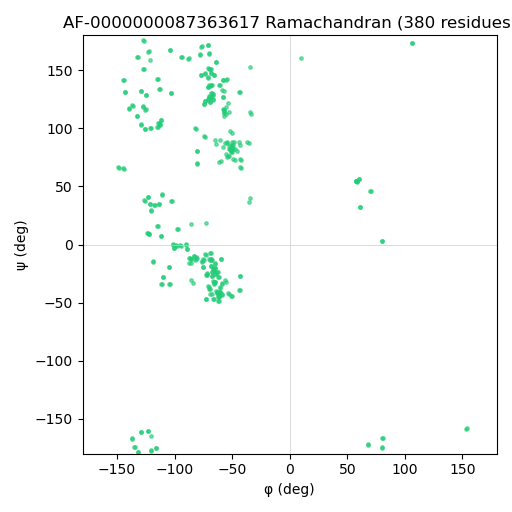OM 1742 C CA . LYS B 1 42 ? -7.562 -24.781 -14.523 1 98.5 42 LYS B CA 1
ATOM 1743 C C . LYS B 1 42 ? -8.922 -25.469 -14.523 1 98.5 42 LYS B C 1
ATOM 1745 O O . LYS B 1 42 ? -9.945 -24.828 -14.812 1 98.5 42 LYS B O 1
ATOM 1750 N N . ALA B 1 43 ? -8.93 -26.703 -14.188 1 97.81 43 ALA B N 1
ATOM 1751 C CA . ALA B 1 43 ? -10.148 -27.516 -14.227 1 97.81 43 ALA B CA 1
ATOM 1752 C C . ALA B 1 43 ? -11.164 -27.016 -13.195 1 97.81 43 ALA B C 1
ATOM 1754 O O . ALA B 1 43 ? -12.359 -27.266 -13.336 1 97.81 43 ALA B O 1
ATOM 1755 N N . SER B 1 44 ? -10.703 -26.359 -12.227 1 98.44 44 SER B N 1
ATOM 1756 C CA . SER B 1 44 ? -11.586 -25.875 -11.164 1 98.44 44 SER B CA 1
ATOM 1757 C C . SER B 1 44 ? -12.203 -24.531 -11.523 1 98.44 44 SER B C 1
ATOM 1759 O O . SER B 1 44 ? -13.156 -24.094 -10.883 1 98.44 44 SER B O 1
ATOM 1761 N N . LEU B 1 45 ? -11.672 -23.844 -12.492 1 98.5 45 LEU B N 1
ATOM 1762 C CA . LEU B 1 45 ? -12.18 -22.531 -12.906 1 98.5 45 LEU B CA 1
ATOM 1763 C C . LEU B 1 45 ? -13.453 -22.688 -13.734 1 98.5 45 LEU B C 1
ATOM 1765 O O . LEU B 1 45 ? -13.852 -23.812 -14.055 1 98.5 45 LEU B O 1
ATOM 1769 N N . ASP B 1 46 ? -14.109 -21.531 -13.984 1 98.38 46 ASP B N 1
ATOM 1770 C CA . ASP B 1 46 ? -15.336 -21.594 -14.773 1 98.38 46 ASP B CA 1
ATOM 1771 C C . ASP B 1 46 ? -15.031 -21.922 -16.234 1 98.38 46 ASP B C 1
ATOM 1773 O O . ASP B 1 46 ? -13.867 -21.906 -16.656 1 98.38 46 ASP B O 1
ATOM 1777 N N . ASP B 1 47 ? -16.016 -22.172 -17.047 1 98.12 47 ASP B N 1
ATOM 1778 C CA . ASP B 1 47 ? -15.875 -22.641 -18.422 1 98.12 47 ASP B CA 1
ATOM 1779 C C . ASP B 1 47 ? -15.133 -21.609 -19.266 1 98.12 47 ASP B C 1
ATOM 1781 O O . ASP B 1 47 ? -14.227 -21.953 -20.031 1 98.12 47 ASP B O 1
ATOM 1785 N N . GLN B 1 48 ? -15.516 -20.375 -19.219 1 98.19 48 GLN B N 1
ATOM 1786 C CA . GLN B 1 48 ? -14.891 -19.312 -20 1 98.19 48 GLN B CA 1
ATOM 1787 C C . GLN B 1 48 ? -13.398 -19.203 -19.672 1 98.19 48 GLN B C 1
ATOM 1789 O O . GLN B 1 48 ? -12.578 -19 -20.578 1 98.19 48 GLN B O 1
ATOM 1794 N N . SER B 1 49 ? -13.102 -19.281 -18.375 1 98.62 49 SER B N 1
ATOM 1795 C CA . SER B 1 49 ? -11.703 -19.25 -17.953 1 98.62 49 SER B CA 1
ATOM 1796 C C . SER B 1 49 ? -10.914 -20.422 -18.531 1 98.62 49 SER B C 1
ATOM 1798 O O . SER B 1 49 ? -9.773 -20.25 -18.969 1 98.62 49 SER B O 1
ATOM 1800 N N . GLN B 1 50 ? -11.484 -21.625 -18.516 1 97.94 50 GLN B N 1
ATOM 1801 C CA . GLN B 1 50 ? -10.828 -22.797 -19.078 1 97.94 50 GLN B CA 1
ATOM 1802 C C . GLN B 1 50 ? -10.555 -22.609 -20.562 1 97.94 50 GLN B C 1
ATOM 1804 O O . GLN B 1 50 ? -9.508 -23.031 -21.062 1 97.94 50 GLN B O 1
ATOM 1809 N N . HIS B 1 51 ? -11.484 -21.969 -21.219 1 97.81 51 HIS B N 1
ATOM 1810 C CA . HIS B 1 51 ? -11.297 -21.688 -22.641 1 97.81 51 HIS B CA 1
ATOM 1811 C C . HIS B 1 51 ? -10.172 -20.688 -22.859 1 97.81 51 HIS B C 1
ATOM 1813 O O . HIS B 1 51 ? -9.375 -20.844 -23.781 1 97.81 51 HIS B O 1
ATOM 1819 N N . THR B 1 52 ? -10.18 -19.656 -22 1 98.19 52 THR B N 1
ATOM 1820 C CA . THR B 1 52 ? -9.133 -18.641 -22.062 1 98.19 52 THR B CA 1
ATOM 1821 C C . THR B 1 52 ? -7.75 -19.297 -21.938 1 98.19 52 THR B C 1
ATOM 1823 O O . THR B 1 52 ? -6.789 -18.844 -22.562 1 98.19 52 THR B O 1
ATOM 1826 N N . LEU B 1 53 ? -7.676 -20.391 -21.188 1 98.19 53 LEU B N 1
ATOM 1827 C CA . LEU B 1 53 ? -6.414 -21.094 -20.953 1 98.19 53 LEU B CA 1
ATOM 1828 C C . LEU B 1 53 ? -6.312 -22.344 -21.812 1 98.19 53 LEU B C 1
ATOM 1830 O O . LEU B 1 53 ? -5.734 -23.344 -21.391 1 98.19 53 LEU B O 1
ATOM 1834 N N . GLN B 1 54 ? -6.777 -22.297 -22.984 1 96.44 54 GLN B N 1
ATOM 1835 C CA . GLN B 1 54 ? -6.863 -23.469 -23.828 1 96.44 54 GLN B CA 1
ATOM 1836 C C . GLN B 1 54 ? -5.473 -23.969 -24.219 1 96.44 54 GLN B C 1
ATOM 1838 O O . GLN B 1 54 ? -5.293 -25.141 -24.531 1 96.44 54 GLN B O 1
ATOM 1843 N N . SER B 1 55 ? -4.48 -23.078 -24.188 1 96.56 55 SER B N 1
ATOM 1844 C CA . SER B 1 55 ? -3.123 -23.484 -24.516 1 96.56 55 SER B CA 1
ATOM 1845 C C . SER B 1 55 ? -2.566 -24.453 -23.484 1 96.56 55 SER B C 1
ATOM 1847 O O . SER B 1 55 ? -1.58 -25.156 -23.734 1 96.56 55 SER B O 1
ATOM 1849 N N . TRP B 1 56 ? -3.051 -24.234 -22.219 1 97.31 56 TRP B N 1
ATOM 1850 C CA . TRP B 1 56 ? -2.666 -25.188 -21.188 1 97.31 56 TRP B CA 1
ATOM 1851 C C . TRP B 1 56 ? -3.223 -26.562 -21.484 1 97.31 56 TRP B C 1
ATOM 1853 O O . TRP B 1 56 ? -4.34 -26.906 -21.078 1 97.31 56 TRP B O 1
ATOM 1863 N N . GLU B 1 57 ? -2.34 -27.109 -22.266 1 87.62 57 GLU B N 1
ATOM 1864 C CA . GLU B 1 57 ? -2.768 -28.438 -22.703 1 87.62 57 GLU B CA 1
ATOM 1865 C C . GLU B 1 57 ? -1.744 -29.5 -22.297 1 87.62 57 GLU B C 1
ATOM 1867 O O . GLU B 1 57 ? -0.555 -29.203 -22.172 1 87.62 57 GLU B O 1
ATOM 1872 N N . ASN B 1 58 ? -2.029 -30.766 -22.188 1 78.44 58 ASN B N 1
ATOM 1873 C CA . ASN B 1 58 ? -1.241 -31.922 -21.781 1 78.44 58 ASN B CA 1
ATOM 1874 C C . ASN B 1 58 ? 0.103 -31.5 -21.188 1 78.44 58 ASN B C 1
ATOM 1876 O O . ASN B 1 58 ? 0.437 -30.312 -21.172 1 78.44 58 ASN B O 1
ATOM 1880 N N . ILE B 1 59 ? 0.762 -32.281 -20.469 1 80.25 59 ILE B N 1
ATOM 1881 C CA . ILE B 1 59 ? 1.943 -31.984 -19.656 1 80.25 59 ILE B CA 1
ATOM 1882 C C . ILE B 1 59 ? 3.195 -32.094 -20.531 1 80.25 59 ILE B C 1
ATOM 1884 O O . ILE B 1 59 ? 4.316 -31.984 -20.031 1 80.25 59 ILE B O 1
ATOM 1888 N N . SER B 1 60 ? 3.041 -32.062 -21.922 1 82.25 60 SER B N 1
ATOM 1889 C CA . SER B 1 60 ? 4.199 -32.312 -22.781 1 82.25 60 SER B CA 1
ATOM 1890 C C . SER B 1 60 ? 5.02 -31.047 -22.984 1 82.25 60 SER B C 1
ATOM 1892 O O . SER B 1 60 ? 6.246 -31.109 -23.094 1 82.25 60 SER B O 1
ATOM 1894 N N . ALA B 1 61 ? 4.359 -29.859 -23.016 1 90.94 61 ALA B N 1
ATOM 1895 C CA . ALA B 1 61 ? 5.109 -28.641 -23.297 1 90.94 61 ALA B CA 1
ATOM 1896 C C . ALA B 1 61 ? 4.57 -27.469 -22.484 1 90.94 61 ALA B C 1
ATOM 1898 O O . ALA B 1 61 ? 4.164 -26.453 -23.047 1 90.94 61 ALA B O 1
ATOM 1899 N N . PRO B 1 62 ? 4.703 -27.562 -21.234 1 94.81 62 PRO B N 1
ATOM 1900 C CA . PRO B 1 62 ? 4.113 -26.516 -20.406 1 94.81 62 PRO B CA 1
ATOM 1901 C C . PRO B 1 62 ? 4.797 -25.156 -20.594 1 94.81 62 PRO B C 1
ATOM 1903 O O . PRO B 1 62 ? 4.176 -24.109 -20.375 1 94.81 62 PRO B O 1
ATOM 1906 N N . CYS B 1 63 ? 5.965 -25.156 -21.078 1 95.19 63 CYS B N 1
ATOM 1907 C CA . CYS B 1 63 ? 6.715 -23.906 -21.219 1 95.19 63 CYS B CA 1
ATOM 1908 C C . CYS B 1 63 ? 6.168 -23.078 -22.375 1 95.19 63 CYS B C 1
ATOM 1910 O O . CYS B 1 63 ? 6.5 -21.891 -22.5 1 95.19 63 CYS B O 1
ATOM 1912 N N . SER B 1 64 ? 5.293 -23.609 -23.141 1 94.75 64 SER B N 1
ATOM 1913 C CA . SER B 1 64 ? 4.688 -22.875 -24.25 1 94.75 64 SER B CA 1
ATOM 1914 C C . SER B 1 64 ? 3.291 -22.391 -23.875 1 94.75 64 SER B C 1
ATOM 1916 O O . SER B 1 64 ? 2.65 -21.688 -24.672 1 94.75 64 SER B O 1
ATOM 1918 N N . TRP B 1 65 ? 2.855 -22.656 -22.703 1 97.62 65 TRP B N 1
ATOM 1919 C CA . TRP B 1 65 ? 1.51 -22.297 -22.281 1 97.62 65 TRP B CA 1
ATOM 1920 C C . TRP B 1 65 ? 1.385 -20.781 -22.141 1 97.62 65 TRP B C 1
ATOM 1922 O O . TRP B 1 65 ? 2.344 -20.094 -21.766 1 97.62 65 TRP B O 1
ATOM 1932 N N . ARG B 1 66 ? 0.164 -20.297 -22.359 1 97.62 66 ARG B N 1
ATOM 1933 C CA . ARG B 1 66 ? -0.135 -18.875 -22.156 1 97.62 66 ARG B CA 1
ATOM 1934 C C . ARG B 1 66 ? 0.181 -18.453 -20.719 1 97.62 66 ARG B C 1
ATOM 1936 O O . ARG B 1 66 ? -0.257 -19.094 -19.766 1 97.62 66 ARG B O 1
ATOM 1943 N N . GLY B 1 67 ? 0.993 -17.375 -20.656 1 98.56 67 GLY B N 1
ATOM 1944 C CA . GLY B 1 67 ? 1.238 -16.75 -19.359 1 98.56 67 GLY B CA 1
ATOM 1945 C C . GLY B 1 67 ? 2.283 -17.484 -18.547 1 98.56 67 GLY B C 1
ATOM 1946 O O . GLY B 1 67 ? 2.557 -17.109 -17.391 1 98.56 67 GLY B O 1
ATOM 1947 N N . ILE B 1 68 ? 2.91 -18.562 -19.109 1 98.31 68 ILE B N 1
ATOM 1948 C CA . ILE B 1 68 ? 3.883 -19.359 -18.375 1 98.31 68 ILE B CA 1
ATOM 1949 C C . ILE B 1 68 ? 5.297 -19.016 -18.828 1 98.31 68 ILE B C 1
ATOM 1951 O O . ILE B 1 68 ? 5.547 -18.859 -20.031 1 98.31 68 ILE B O 1
ATOM 1955 N N . THR B 1 69 ? 6.16 -18.75 -17.891 1 97.69 69 THR B N 1
ATOM 1956 C CA . THR B 1 69 ? 7.59 -18.578 -18.141 1 97.69 69 THR B CA 1
ATOM 1957 C C . THR B 1 69 ? 8.391 -19.703 -17.5 1 97.69 69 THR B C 1
ATOM 1959 O O . THR B 1 69 ? 8.117 -20.094 -16.359 1 97.69 69 THR B O 1
ATOM 1962 N N . CYS B 1 70 ? 9.305 -20.266 -18.203 1 96.38 70 CYS B N 1
ATOM 1963 C CA . CYS B 1 70 ? 10.172 -21.312 -17.703 1 96.38 70 CYS B CA 1
ATOM 1964 C C . CYS B 1 70 ? 11.625 -20.844 -17.656 1 96.38 70 CYS B C 1
ATOM 1966 O O . CYS B 1 70 ? 12.031 -19.984 -18.422 1 96.38 70 CYS B O 1
ATOM 1968 N N . THR B 1 71 ? 12.219 -21.297 -16.641 1 94.25 71 THR B N 1
ATOM 1969 C CA . THR B 1 71 ? 13.656 -21.062 -16.5 1 94.25 71 THR B CA 1
ATOM 1970 C C . THR B 1 71 ? 14.391 -22.391 -16.266 1 94.25 71 THR B C 1
ATOM 1972 O O . THR B 1 71 ? 13.766 -23.422 -16.078 1 94.25 71 THR B O 1
ATOM 1975 N N . GLY B 1 72 ? 15.703 -22.344 -16.219 1 85.38 72 GLY B N 1
ATOM 1976 C CA . GLY B 1 72 ? 16.531 -23.516 -15.992 1 85.38 72 GLY B CA 1
ATOM 1977 C C . GLY B 1 72 ? 17.25 -24 -17.25 1 85.38 72 GLY B C 1
ATOM 1978 O O . GLY B 1 72 ? 17.109 -23.391 -18.312 1 85.38 72 GLY B O 1
ATOM 1979 N N . GLN B 1 73 ? 18.078 -24.938 -17.078 1 76.06 73 GLN B N 1
ATOM 1980 C CA . GLN B 1 73 ? 18.875 -25.469 -18.172 1 76.06 73 GLN B CA 1
ATOM 1981 C C . GLN B 1 73 ? 18 -26.156 -19.203 1 76.06 73 GLN B C 1
ATOM 1983 O O . GLN B 1 73 ? 16.922 -26.656 -18.875 1 76.06 73 GLN B O 1
ATOM 1988 N N . HIS B 1 74 ? 18.344 -26.094 -20.438 1 69.44 74 HIS B N 1
ATOM 1989 C CA . HIS B 1 74 ? 17.625 -26.594 -21.594 1 69.44 74 HIS B CA 1
ATOM 1990 C C . HIS B 1 74 ? 17.062 -27.984 -21.328 1 69.44 74 HIS B C 1
ATOM 1992 O O . HIS B 1 74 ? 15.953 -28.312 -21.766 1 69.44 74 HIS B O 1
ATOM 1998 N N . ARG B 1 75 ? 17.75 -28.703 -20.422 1 77 75 ARG B N 1
ATOM 1999 C CA . ARG B 1 75 ? 17.297 -30.078 -20.281 1 77 75 ARG B CA 1
ATOM 2000 C C . ARG B 1 75 ? 16.406 -30.234 -19.047 1 77 75 ARG B C 1
ATOM 2002 O O . ARG B 1 75 ? 15.766 -31.266 -18.859 1 77 75 ARG B O 1
ATOM 2009 N N . ARG B 1 76 ? 16.234 -29.125 -18.281 1 85.38 76 ARG B N 1
ATOM 2010 C CA . ARG B 1 76 ? 15.438 -29.25 -17.062 1 85.38 76 ARG B CA 1
ATOM 2011 C C . ARG B 1 76 ? 14.703 -27.953 -16.75 1 85.38 76 ARG B C 1
ATOM 2013 O O . ARG B 1 76 ? 14.945 -27.344 -15.695 1 85.38 76 ARG B O 1
ATOM 2020 N N . PRO B 1 77 ? 13.773 -27.641 -17.656 1 92.06 77 PRO B N 1
ATOM 2021 C CA . PRO B 1 77 ? 13.055 -26.391 -17.375 1 92.06 77 PRO B CA 1
ATOM 2022 C C . PRO B 1 77 ? 12.062 -26.531 -16.219 1 92.06 77 PRO B C 1
ATOM 2024 O O . PRO B 1 77 ? 11.562 -27.625 -15.961 1 92.06 77 PRO B O 1
ATOM 2027 N N . VAL B 1 78 ? 11.906 -25.516 -15.531 1 95.25 78 VAL B N 1
ATOM 2028 C CA . VAL B 1 78 ? 10.875 -25.422 -14.5 1 95.25 78 VAL B CA 1
ATOM 2029 C C . VAL B 1 78 ? 10.047 -24.172 -14.711 1 95.25 78 VAL B C 1
ATOM 2031 O O . VAL B 1 78 ? 10.531 -23.172 -15.266 1 95.25 78 VAL B O 1
ATOM 2034 N N . ILE B 1 79 ? 8.852 -24.25 -14.297 1 97.56 79 ILE B N 1
ATOM 2035 C CA . ILE B 1 79 ? 8 -23.062 -14.344 1 97.56 79 ILE B CA 1
ATOM 2036 C C . ILE B 1 79 ? 8.422 -22.078 -13.25 1 97.56 79 ILE B C 1
ATOM 2038 O O . ILE B 1 79 ? 8.461 -22.453 -12.07 1 97.56 79 ILE B O 1
ATOM 2042 N N . SER B 1 80 ? 8.75 -20.859 -13.672 1 98 80 SER B N 1
ATOM 2043 C CA . SER B 1 80 ? 9.219 -19.859 -12.719 1 98 80 SER B CA 1
ATOM 2044 C C . SER B 1 80 ? 8.297 -18.656 -12.688 1 98 80 SER B C 1
ATOM 2046 O O . SER B 1 80 ? 8.375 -17.828 -11.781 1 98 80 SER B O 1
ATOM 2048 N N . GLY B 1 81 ? 7.434 -18.531 -13.641 1 98.62 81 GLY B N 1
ATOM 2049 C CA . GLY B 1 81 ? 6.543 -17.375 -13.672 1 98.62 81 GLY B CA 1
ATOM 2050 C C . GLY B 1 81 ? 5.164 -17.703 -14.211 1 98.62 81 GLY B C 1
ATOM 2051 O O . GLY B 1 81 ? 5.031 -18.5 -15.148 1 98.62 81 GLY B O 1
ATOM 2052 N N . ILE B 1 82 ? 4.168 -17.125 -13.641 1 98.81 82 ILE B N 1
ATOM 2053 C CA . ILE B 1 82 ? 2.787 -17.141 -14.117 1 98.81 82 ILE B CA 1
ATOM 2054 C C . ILE B 1 82 ? 2.273 -15.711 -14.266 1 98.81 82 ILE B C 1
ATOM 2056 O O . ILE B 1 82 ? 2.287 -14.938 -13.305 1 98.81 82 ILE B O 1
ATOM 2060 N N . SER B 1 83 ? 1.963 -15.305 -15.422 1 98.81 83 SER B N 1
ATOM 2061 C CA . SER B 1 83 ? 1.419 -13.984 -15.711 1 98.81 83 SER B CA 1
ATOM 2062 C C . SER B 1 83 ? 0.109 -14.078 -16.484 1 98.81 83 SER B C 1
ATOM 2064 O O . SER B 1 83 ? 0.115 -14.297 -17.703 1 98.81 83 SER B O 1
ATOM 2066 N N . LEU B 1 84 ? -0.944 -13.945 -15.797 1 98.81 84 LEU B N 1
ATOM 2067 C CA . LEU B 1 84 ? -2.279 -14.055 -16.375 1 98.81 84 LEU B CA 1
ATOM 2068 C C . LEU B 1 84 ? -3.115 -12.82 -16.047 1 98.81 84 LEU B C 1
ATOM 2070 O O . LEU B 1 84 ? -4.301 -12.938 -15.727 1 98.81 84 LEU B O 1
ATOM 2074 N N . ARG B 1 85 ? -2.527 -11.695 -16.062 1 98.75 85 ARG B N 1
ATOM 2075 C CA . ARG B 1 85 ? -3.197 -10.438 -15.734 1 98.75 85 ARG B CA 1
ATOM 2076 C C . ARG B 1 85 ? -4.379 -10.203 -16.672 1 98.75 85 ARG B C 1
ATOM 2078 O O . ARG B 1 85 ? -4.266 -10.375 -17.891 1 98.75 85 ARG B O 1
ATOM 2085 N N . ALA B 1 86 ? -5.48 -9.859 -16.125 1 98.69 86 ALA B N 1
ATOM 2086 C CA . ALA B 1 86 ? -6.641 -9.352 -16.844 1 98.69 86 ALA B CA 1
ATOM 2087 C C . ALA B 1 86 ? -7.102 -10.352 -17.906 1 98.69 86 ALA B C 1
ATOM 2089 O O . ALA B 1 86 ? -7.293 -9.992 -19.062 1 98.69 86 ALA B O 1
ATOM 2090 N N . MET B 1 87 ? -7.348 -11.523 -17.484 1 98.56 87 MET B N 1
ATOM 2091 C CA . MET B 1 87 ? -7.77 -12.578 -18.391 1 98.56 87 MET B CA 1
ATOM 2092 C C . MET B 1 87 ? -9.219 -12.969 -18.125 1 98.56 87 MET B C 1
ATOM 2094 O O . MET B 1 87 ? -9.711 -13.953 -18.688 1 98.56 87 MET B O 1
ATOM 2098 N N . ARG B 1 88 ? -9.875 -12.219 -17.266 1 98.12 88 ARG B N 1
ATOM 2099 C CA . ARG B 1 88 ? -11.273 -12.438 -16.891 1 98.12 88 ARG B CA 1
ATOM 2100 C C . ARG B 1 88 ? -11.453 -13.812 -16.25 1 98.12 88 ARG B C 1
ATOM 2102 O O . ARG B 1 88 ? -12.469 -14.477 -16.469 1 98.12 88 ARG B O 1
ATOM 2109 N N . LEU B 1 89 ? -10.492 -14.336 -15.539 1 98.81 89 LEU B N 1
ATOM 2110 C CA . LEU B 1 89 ? -10.562 -15.633 -14.867 1 98.81 89 LEU B CA 1
ATOM 2111 C C . LEU B 1 89 ? -11.516 -15.57 -13.672 1 98.81 89 LEU B C 1
ATOM 2113 O O . LEU B 1 89 ? -11.5 -14.602 -12.914 1 98.81 89 LEU B O 1
ATOM 2117 N N . ARG B 1 90 ? -12.281 -16.547 -13.594 1 98.81 90 ARG B N 1
ATOM 2118 C CA . ARG B 1 90 ? -13.227 -16.641 -12.484 1 98.81 90 ARG B CA 1
ATOM 2119 C C . ARG B 1 90 ? -13.055 -17.969 -11.734 1 98.81 90 ARG B C 1
ATOM 2121 O O . ARG B 1 90 ? -13.062 -19.031 -12.344 1 98.81 90 ARG B O 1
ATOM 2128 N N . GLY B 1 91 ? -12.922 -17.906 -10.477 1 98.56 91 GLY B N 1
ATOM 2129 C CA . GLY B 1 91 ? -12.703 -19.062 -9.609 1 98.56 91 GLY B CA 1
ATOM 2130 C C . GLY B 1 91 ? -11.977 -18.703 -8.328 1 98.56 91 GLY B C 1
ATOM 2131 O O . GLY B 1 91 ? -12.117 -17.594 -7.812 1 98.56 91 GLY B O 1
ATOM 2132 N N . VAL B 1 92 ? -11.344 -19.766 -7.734 1 98.69 92 VAL B N 1
ATOM 2133 C CA . VAL B 1 92 ? -10.68 -19.578 -6.445 1 98.69 92 VAL B CA 1
ATOM 2134 C C . VAL B 1 92 ? -9.281 -20.188 -6.492 1 98.69 92 VAL B C 1
ATOM 2136 O O . VAL B 1 92 ? -8.977 -21 -7.363 1 98.69 92 VAL B O 1
ATOM 2139 N N . LEU B 1 93 ? -8.461 -19.75 -5.562 1 98.56 93 LEU B N 1
ATOM 2140 C CA . LEU B 1 93 ? -7.078 -20.219 -5.535 1 98.56 93 LEU B CA 1
ATOM 2141 C C . LEU B 1 93 ? -6.961 -21.531 -4.766 1 98.56 93 LEU B C 1
ATOM 2143 O O . LEU B 1 93 ? -5.961 -22.234 -4.891 1 98.56 93 LEU B O 1
ATOM 2147 N N . GLY B 1 94 ? -7.926 -21.859 -4.121 1 97.94 94 GLY B N 1
ATOM 2148 C CA . GLY B 1 94 ? -7.91 -22.984 -3.199 1 97.94 94 GLY B CA 1
ATOM 2149 C C . GLY B 1 94 ? -7.418 -24.266 -3.836 1 97.94 94 GLY B C 1
ATOM 2150 O O . GLY B 1 94 ? -6.582 -24.969 -3.264 1 97.94 94 GLY B O 1
ATOM 2151 N N . PRO B 1 95 ? -7.789 -24.609 -5.004 1 98.5 95 PRO B N 1
ATOM 2152 C CA . PRO B 1 95 ? -7.445 -25.859 -5.66 1 98.5 95 PRO B CA 1
ATOM 2153 C C . PRO B 1 95 ? -6.008 -25.891 -6.18 1 98.5 95 PRO B C 1
ATOM 2155 O O . PRO B 1 95 ? -5.5 -26.953 -6.555 1 98.5 95 PRO B O 1
ATOM 2158 N N . LEU B 1 96 ? -5.383 -24.797 -6.266 1 98.19 96 LEU B N 1
ATOM 2159 C CA . LEU B 1 96 ? -4.004 -24.75 -6.738 1 98.19 96 LEU B CA 1
ATOM 2160 C C . LEU B 1 96 ? -3.043 -25.266 -5.676 1 98.19 96 LEU B C 1
ATOM 2162 O O . LEU B 1 96 ? -2.984 -24.734 -4.566 1 98.19 96 LEU B O 1
ATOM 2166 N N . ASP B 1 97 ? -2.346 -26.25 -6.027 1 97.94 97 ASP B N 1
ATOM 2167 C CA . ASP B 1 97 ? -1.328 -26.797 -5.133 1 97.94 97 ASP B CA 1
ATOM 2168 C C . ASP B 1 97 ? -0.038 -25.984 -5.211 1 97.94 97 ASP B C 1
ATOM 2170 O O . ASP B 1 97 ? 0.836 -26.281 -6.031 1 97.94 97 ASP B O 1
ATOM 2174 N N . PHE B 1 98 ? 0.142 -25.141 -4.281 1 97.81 98 PHE B N 1
ATOM 2175 C CA . PHE B 1 98 ? 1.298 -24.25 -4.301 1 97.81 98 PHE B CA 1
ATOM 2176 C C . PHE B 1 98 ? 2.58 -25.016 -4.008 1 97.81 98 PHE B C 1
ATOM 2178 O O . PHE B 1 98 ? 3.668 -24.594 -4.402 1 97.81 98 PHE B O 1
ATOM 2185 N N . SER B 1 99 ? 2.498 -26.109 -3.332 1 97.31 99 SER B N 1
ATOM 2186 C CA . SER B 1 99 ? 3.691 -26.891 -3.002 1 97.31 99 SER B CA 1
ATOM 2187 C C . SER B 1 99 ? 4.391 -27.391 -4.262 1 97.31 99 SER B C 1
ATOM 2189 O O . SER B 1 99 ? 5.609 -27.578 -4.266 1 97.31 99 SER B O 1
ATOM 2191 N N . ALA B 1 100 ? 3.652 -27.484 -5.328 1 97.5 100 ALA B N 1
ATOM 2192 C CA . ALA B 1 100 ? 4.234 -27.922 -6.594 1 97.5 100 ALA B CA 1
ATOM 2193 C C . ALA B 1 100 ? 4.93 -26.781 -7.309 1 97.5 100 ALA B C 1
ATOM 2195 O O . ALA B 1 100 ? 5.68 -26.984 -8.266 1 97.5 100 ALA B O 1
ATOM 2196 N N . LEU B 1 101 ? 4.695 -25.594 -6.863 1 97.88 101 LEU B N 1
ATOM 2197 C CA . LEU B 1 101 ? 5.152 -24.406 -7.578 1 97.88 101 LEU B CA 1
ATOM 2198 C C . LEU B 1 101 ? 6.215 -23.656 -6.777 1 97.88 101 LEU B C 1
ATOM 2200 O O . LEU B 1 101 ? 6.262 -22.438 -6.793 1 97.88 101 LEU B O 1
ATOM 2204 N N . ALA B 1 102 ? 7.023 -24.344 -6.074 1 96.31 102 ALA B N 1
ATOM 2205 C CA . ALA B 1 102 ? 7.992 -23.766 -5.148 1 96.31 102 ALA B CA 1
ATOM 2206 C C . ALA B 1 102 ? 9.031 -22.938 -5.891 1 96.31 102 ALA B C 1
ATOM 2208 O O . ALA B 1 102 ? 9.719 -22.109 -5.293 1 96.31 102 ALA B O 1
ATOM 2209 N N . THR B 1 103 ? 9.148 -23.109 -7.215 1 96.5 103 THR B N 1
ATOM 2210 C CA . THR B 1 103 ? 10.164 -22.422 -8.008 1 96.5 103 THR B CA 1
ATOM 2211 C C . THR B 1 103 ? 9.633 -21.094 -8.531 1 96.5 103 THR B C 1
ATOM 2213 O O . THR B 1 103 ? 10.367 -20.344 -9.18 1 96.5 103 THR B O 1
ATOM 2216 N N . LEU B 1 104 ? 8.398 -20.766 -8.211 1 98 104 LEU B N 1
ATOM 2217 C CA . LEU B 1 104 ? 7.785 -19.562 -8.75 1 98 104 LEU B CA 1
ATOM 2218 C C . LEU B 1 104 ? 8.477 -18.312 -8.211 1 98 104 LEU B C 1
ATOM 2220 O O . LEU B 1 104 ? 8.695 -18.203 -7 1 98 104 LEU B O 1
ATOM 2224 N N . THR B 1 105 ? 8.859 -17.438 -9.133 1 98.31 105 THR B N 1
ATOM 2225 C CA . THR B 1 105 ? 9.414 -16.141 -8.75 1 98.31 105 THR B CA 1
ATOM 2226 C C . THR B 1 105 ? 8.391 -15.031 -8.969 1 98.31 105 THR B C 1
ATOM 2228 O O . THR B 1 105 ? 8.508 -13.945 -8.391 1 98.31 105 THR B O 1
ATOM 2231 N N . CYS B 1 106 ? 7.434 -15.344 -9.789 1 98.81 106 CYS B N 1
ATOM 2232 C CA . CYS B 1 106 ? 6.402 -14.359 -10.086 1 98.81 106 CYS B CA 1
ATOM 2233 C C . CYS B 1 106 ? 5.035 -15.023 -10.234 1 98.81 106 CYS B C 1
ATOM 2235 O O . CYS B 1 106 ? 4.906 -16.031 -10.93 1 98.81 106 CYS B O 1
ATOM 2237 N N . LEU B 1 107 ? 4.047 -14.492 -9.578 1 98.88 107 LEU B N 1
ATOM 2238 C CA . LEU B 1 107 ? 2.643 -14.859 -9.734 1 98.88 107 LEU B CA 1
ATOM 2239 C C . LEU B 1 107 ? 1.776 -13.633 -9.961 1 98.88 107 LEU B C 1
ATOM 2241 O O . LEU B 1 107 ? 1.496 -12.883 -9.023 1 98.88 107 LEU B O 1
ATOM 2245 N N . ASP B 1 108 ? 1.388 -13.445 -11.156 1 98.94 108 ASP B N 1
ATOM 2246 C CA . ASP B 1 108 ? 0.534 -12.312 -11.516 1 98.94 108 ASP B CA 1
ATOM 2247 C C . ASP B 1 108 ? -0.841 -12.789 -11.977 1 98.94 108 ASP B C 1
ATOM 2249 O O . ASP B 1 108 ? -0.992 -13.273 -13.102 1 98.94 108 ASP B O 1
ATOM 2253 N N . LEU B 1 109 ? -1.788 -12.617 -11.086 1 98.88 109 LEU B N 1
ATOM 2254 C CA . LEU B 1 109 ? -3.184 -12.922 -11.383 1 98.88 109 LEU B CA 1
ATOM 2255 C C . LEU B 1 109 ? -4.055 -11.68 -11.227 1 98.88 109 LEU B C 1
ATOM 2257 O O . LEU B 1 109 ? -5.234 -11.781 -10.883 1 98.88 109 LEU B O 1
ATOM 2261 N N . SER B 1 110 ? -3.457 -10.562 -11.453 1 98.81 110 SER B N 1
ATOM 2262 C CA . SER B 1 110 ? -4.117 -9.289 -11.188 1 98.81 110 SER B CA 1
ATOM 2263 C C . SER B 1 110 ? -5.242 -9.023 -12.18 1 98.81 110 SER B C 1
ATOM 2265 O O . SER B 1 110 ? -5.188 -9.484 -13.32 1 98.81 110 SER B O 1
ATOM 2267 N N . HIS B 1 111 ? -6.238 -8.289 -11.719 1 98.75 111 HIS B N 1
ATOM 2268 C CA . HIS B 1 111 ? -7.348 -7.805 -12.531 1 98.75 111 HIS B CA 1
ATOM 2269 C C . HIS B 1 111 ? -8.102 -8.961 -13.188 1 98.75 111 HIS B C 1
ATOM 2271 O O . HIS B 1 111 ? -8.297 -8.969 -14.398 1 98.75 111 HIS B O 1
ATOM 2277 N N . ASN B 1 112 ? -8.523 -9.883 -12.352 1 98.81 112 ASN B N 1
ATOM 2278 C CA . ASN B 1 112 ? -9.438 -10.969 -12.695 1 98.81 112 ASN B CA 1
ATOM 2279 C C . ASN B 1 112 ? -10.672 -10.961 -11.805 1 98.81 112 ASN B C 1
ATOM 2281 O O . ASN B 1 112 ? -11.094 -9.914 -11.32 1 98.81 112 ASN B O 1
ATOM 2285 N N . GLN B 1 113 ? -11.328 -12.062 -11.758 1 98.69 113 GLN B N 1
ATOM 2286 C CA . GLN B 1 113 ? -12.523 -12.172 -10.93 1 98.69 113 GLN B CA 1
ATOM 2287 C C . GLN B 1 113 ? -12.383 -13.312 -9.922 1 98.69 113 GLN B C 1
ATOM 2289 O O . GLN B 1 113 ? -13.312 -14.109 -9.75 1 98.69 113 GLN B O 1
ATOM 2294 N N . LEU B 1 114 ? -11.203 -13.414 -9.367 1 98.75 114 LEU B N 1
ATOM 2295 C CA . LEU B 1 114 ? -10.953 -14.453 -8.375 1 98.75 114 LEU B CA 1
ATOM 2296 C C . LEU B 1 114 ? -11.555 -14.07 -7.027 1 98.75 114 LEU B C 1
ATOM 2298 O O . LEU B 1 114 ? -11.562 -12.891 -6.656 1 98.75 114 LEU B O 1
ATOM 2302 N N . SER B 1 115 ? -12.008 -15.102 -6.355 1 98.38 115 SER B N 1
ATOM 2303 C CA . SER B 1 115 ? -12.695 -14.844 -5.098 1 98.38 115 SER B CA 1
ATOM 2304 C C . SER B 1 115 ? -12.172 -15.734 -3.982 1 98.38 115 SER B C 1
ATOM 2306 O O . SER B 1 115 ? -11.141 -16.391 -4.141 1 98.38 115 SER B O 1
ATOM 2308 N N . ARG B 1 116 ? -12.727 -15.625 -2.83 1 97.75 116 ARG B N 1
ATOM 2309 C CA . ARG B 1 116 ? -12.367 -16.344 -1.608 1 97.75 116 ARG B CA 1
ATOM 2310 C C . ARG B 1 116 ? -11 -15.914 -1.104 1 97.75 116 ARG B C 1
ATOM 2312 O O . ARG B 1 116 ? -10.477 -14.875 -1.51 1 97.75 116 ARG B O 1
ATOM 2319 N N . SER B 1 117 ? -10.5 -16.609 -0.097 1 97.94 117 SER B N 1
ATOM 2320 C CA . SER B 1 117 ? -9.32 -16.156 0.632 1 97.94 117 SER B CA 1
ATOM 2321 C C . SER B 1 117 ? -8.039 -16.641 -0.031 1 97.94 117 SER B C 1
ATOM 2323 O O . SER B 1 117 ? -8.07 -17.578 -0.843 1 97.94 117 SER B O 1
ATOM 2325 N N . ILE B 1 118 ? -6.965 -16.016 0.261 1 97.75 118 ILE B N 1
ATOM 2326 C CA . ILE B 1 118 ? -5.637 -16.5 -0.08 1 97.75 118 ILE B CA 1
ATOM 2327 C C . ILE B 1 118 ? -5.309 -17.734 0.764 1 97.75 118 ILE B C 1
ATOM 2329 O O . ILE B 1 118 ? -5.293 -17.672 1.995 1 97.75 118 ILE B O 1
ATOM 2333 N N . PRO B 1 119 ? -5.016 -18.812 0.073 1 97.25 119 PRO B N 1
ATOM 2334 C CA . PRO B 1 119 ? -4.707 -20.016 0.848 1 97.25 119 PRO B CA 1
ATOM 2335 C C . PRO B 1 119 ? -3.393 -19.906 1.614 1 97.25 119 PRO B C 1
ATOM 2337 O O . PRO B 1 119 ? -2.428 -19.328 1.112 1 97.25 119 PRO B O 1
ATOM 2340 N N . ALA B 1 120 ? -3.359 -20.562 2.773 1 95.12 120 ALA B N 1
ATOM 2341 C CA . ALA B 1 120 ? -2.166 -20.531 3.613 1 95.12 120 ALA B CA 1
ATOM 2342 C C . ALA B 1 120 ? -0.983 -21.188 2.916 1 95.12 120 ALA B C 1
ATOM 2344 O O . ALA B 1 120 ? 0.173 -20.859 3.191 1 95.12 120 ALA B O 1
ATOM 2345 N N . GLY B 1 121 ? -1.268 -22.094 1.994 1 96 121 GLY B N 1
ATOM 2346 C CA . GLY B 1 121 ? -0.235 -22.812 1.258 1 96 121 GLY B CA 1
ATOM 2347 C C . GLY B 1 121 ? 0.675 -21.891 0.467 1 96 121 GLY B C 1
ATOM 2348 O O . GLY B 1 121 ? 1.763 -22.297 0.049 1 96 121 GLY B O 1
ATOM 2349 N N . ILE B 1 122 ? 0.288 -20.625 0.325 1 96.25 122 ILE B N 1
ATOM 2350 C CA . ILE B 1 122 ? 1.07 -19.672 -0.457 1 96.25 122 ILE B CA 1
ATOM 2351 C C . ILE B 1 122 ? 2.43 -19.453 0.205 1 96.25 122 ILE B C 1
ATOM 2353 O O . ILE B 1 122 ? 3.379 -19 -0.444 1 96.25 122 ILE B O 1
ATOM 2357 N N . GLU B 1 123 ? 2.512 -19.766 1.454 1 94.62 123 GLU B N 1
ATOM 2358 C CA . GLU B 1 123 ? 3.703 -19.5 2.258 1 94.62 123 GLU B CA 1
ATOM 2359 C C . GLU B 1 123 ? 4.871 -20.375 1.809 1 94.62 123 GLU B C 1
ATOM 2361 O O . GLU B 1 123 ? 6.023 -20.109 2.16 1 94.62 123 GLU B O 1
ATOM 2366 N N . VAL B 1 124 ? 4.656 -21.375 1.022 1 96.62 124 VAL B N 1
ATOM 2367 C CA . VAL B 1 124 ? 5.703 -22.297 0.605 1 96.62 124 VAL B CA 1
ATOM 2368 C C . VAL B 1 124 ? 6.473 -21.719 -0.577 1 96.62 124 VAL B C 1
ATOM 2370 O O . VAL B 1 124 ? 7.531 -22.219 -0.949 1 96.62 124 VAL B O 1
ATOM 2373 N N . LEU B 1 125 ? 5.965 -20.672 -1.113 1 97.56 125 LEU B N 1
ATOM 2374 C CA . LEU B 1 125 ? 6.59 -20.078 -2.287 1 97.56 125 LEU B CA 1
ATOM 2375 C C . LEU B 1 125 ? 7.781 -19.203 -1.889 1 97.56 125 LEU B C 1
ATOM 2377 O O . LEU B 1 125 ? 7.785 -18 -2.131 1 97.56 125 LEU B O 1
ATOM 2381 N N . GLY B 1 126 ? 8.781 -19.859 -1.443 1 96.44 126 GLY B N 1
ATOM 2382 C CA . GLY B 1 126 ? 9.93 -19.188 -0.858 1 96.44 126 GLY B CA 1
ATOM 2383 C C . GLY B 1 126 ? 10.734 -18.391 -1.867 1 96.44 126 GLY B C 1
ATOM 2384 O O . GLY B 1 126 ? 11.492 -17.5 -1.494 1 96.44 126 GLY B O 1
ATOM 2385 N N . GLU B 1 127 ? 10.539 -18.703 -3.191 1 97.38 127 GLU B N 1
ATOM 2386 C CA . GLU B 1 127 ? 11.312 -18.031 -4.227 1 97.38 127 GLU B CA 1
ATOM 2387 C C . GLU B 1 127 ? 10.547 -16.844 -4.805 1 97.38 127 GLU B C 1
ATOM 2389 O O . GLU B 1 127 ? 11.078 -16.109 -5.637 1 97.38 127 GLU B O 1
ATOM 2394 N N . LEU B 1 128 ? 9.352 -16.609 -4.324 1 98.19 128 LEU B N 1
ATOM 2395 C CA . LEU B 1 128 ? 8.461 -15.617 -4.91 1 98.19 128 LEU B CA 1
ATOM 2396 C C . LEU B 1 128 ? 9 -14.211 -4.691 1 98.19 128 LEU B C 1
ATOM 2398 O O . LEU B 1 128 ? 9.391 -13.852 -3.576 1 98.19 128 LEU B O 1
ATOM 2402 N N . ARG B 1 129 ? 9.047 -13.438 -5.781 1 98.12 129 ARG B N 1
ATOM 2403 C CA . ARG B 1 129 ? 9.5 -12.047 -5.746 1 98.12 129 ARG B CA 1
ATOM 2404 C C . ARG B 1 129 ? 8.336 -11.086 -5.977 1 98.12 129 ARG B C 1
ATOM 2406 O O . ARG B 1 129 ? 8.375 -9.945 -5.523 1 98.12 129 ARG B O 1
ATOM 2413 N N . ALA B 1 130 ? 7.352 -11.57 -6.688 1 98.56 130 ALA B N 1
ATOM 2414 C CA . ALA B 1 130 ? 6.188 -10.742 -6.977 1 98.56 130 ALA B CA 1
ATOM 2415 C C . ALA B 1 130 ? 4.891 -11.531 -6.801 1 98.56 130 ALA B C 1
ATOM 2417 O O . ALA B 1 130 ? 4.703 -12.578 -7.43 1 98.56 130 ALA B O 1
ATOM 2418 N N . LEU B 1 131 ? 4.074 -11.07 -5.922 1 98.62 131 LEU B N 1
ATOM 2419 C CA . LEU B 1 131 ? 2.713 -11.57 -5.75 1 98.62 131 LEU B CA 1
ATOM 2420 C C . LEU B 1 131 ? 1.694 -10.484 -6.086 1 98.62 131 LEU B C 1
ATOM 2422 O O . LEU B 1 131 ? 1.457 -9.578 -5.285 1 98.62 131 LEU B O 1
ATOM 2426 N N . LEU B 1 132 ? 1.132 -10.547 -7.234 1 98.88 132 LEU B N 1
ATOM 2427 C CA . LEU B 1 132 ? 0.214 -9.539 -7.75 1 98.88 132 LEU B CA 1
ATOM 2428 C C . LEU B 1 132 ? -1.199 -10.102 -7.871 1 98.88 132 LEU B C 1
ATOM 2430 O O . LEU B 1 132 ? -1.488 -10.867 -8.789 1 98.88 132 LEU B O 1
ATOM 2434 N N . LEU B 1 133 ? -2.07 -9.711 -6.918 1 98.81 133 LEU B N 1
ATOM 2435 C CA . LEU B 1 133 ? -3.432 -10.234 -6.871 1 98.81 133 LEU B CA 1
ATOM 2436 C C . LEU B 1 133 ? -4.453 -9.102 -6.902 1 98.81 133 LEU B C 1
ATOM 2438 O O . LEU B 1 133 ? -5.645 -9.328 -6.68 1 98.81 133 LEU B O 1
ATOM 2442 N N . GLN B 1 134 ? -3.906 -7.945 -7.176 1 98.62 134 GLN B N 1
ATOM 2443 C CA . GLN B 1 134 ? -4.773 -6.777 -7.086 1 98.62 134 GLN B CA 1
ATOM 2444 C C . GLN B 1 134 ? -5.891 -6.84 -8.125 1 98.62 134 GLN B C 1
ATOM 2446 O O . GLN B 1 134 ? -5.73 -7.453 -9.18 1 98.62 134 GLN B O 1
ATOM 2451 N N . GLY B 1 135 ? -6.973 -6.141 -7.871 1 98.5 135 GLY B N 1
ATOM 2452 C CA . GLY B 1 135 ? -8.07 -6.043 -8.82 1 98.5 135 GLY B CA 1
ATOM 2453 C C . GLY B 1 135 ? -8.844 -7.34 -8.977 1 98.5 135 GLY B C 1
ATOM 2454 O O . GLY B 1 135 ? -9.102 -7.785 -10.094 1 98.5 135 GLY B O 1
ATOM 2455 N N . ASN B 1 136 ? -9.203 -8.031 -7.867 1 98.75 136 ASN B N 1
ATOM 2456 C CA . ASN B 1 136 ? -10.039 -9.219 -7.801 1 98.75 136 ASN B CA 1
ATOM 2457 C C . ASN B 1 136 ? -11.164 -9.062 -6.785 1 98.75 136 ASN B C 1
ATOM 2459 O O . ASN B 1 136 ? -11.625 -7.945 -6.531 1 98.75 136 ASN B O 1
ATOM 2463 N N . GLN B 1 137 ? -11.719 -10.172 -6.387 1 98.5 137 GLN B N 1
ATOM 2464 C CA . GLN B 1 137 ? -12.727 -10.195 -5.332 1 98.5 137 GLN B CA 1
ATOM 2465 C C . GLN B 1 137 ? -12.289 -11.086 -4.172 1 98.5 137 GLN B C 1
ATOM 2467 O O . GLN B 1 137 ? -13.109 -11.789 -3.578 1 98.5 137 GLN B O 1
ATOM 2472 N N . ILE B 1 138 ? -11.023 -11.062 -3.936 1 98.44 138 ILE B N 1
ATOM 2473 C CA . ILE B 1 138 ? -10.438 -11.906 -2.893 1 98.44 138 ILE B CA 1
ATOM 2474 C C . ILE B 1 138 ? -10.906 -11.422 -1.521 1 98.44 138 ILE B C 1
ATOM 2476 O O . ILE B 1 138 ? -10.953 -10.219 -1.263 1 98.44 138 ILE B O 1
ATOM 2480 N N . ARG B 1 139 ? -11.234 -12.383 -0.723 1 97.94 139 ARG B N 1
ATOM 2481 C CA . ARG B 1 139 ? -11.766 -12.125 0.612 1 97.94 139 ARG B CA 1
ATOM 2482 C C . ARG B 1 139 ? -10.875 -12.742 1.684 1 97.94 139 ARG B C 1
ATOM 2484 O O . ARG B 1 139 ? -9.789 -13.25 1.381 1 97.94 139 ARG B O 1
ATOM 2491 N N . GLY B 1 140 ? -11.344 -12.594 2.977 1 95.88 140 GLY B N 1
ATOM 2492 C CA . GLY B 1 140 ? -10.602 -13.172 4.086 1 95.88 140 GLY B CA 1
ATOM 2493 C C . GLY B 1 140 ? -9.422 -12.32 4.516 1 95.88 140 GLY B C 1
ATOM 2494 O O . GLY B 1 140 ? -9.242 -11.203 4.031 1 95.88 140 GLY B O 1
ATOM 2495 N N . SER B 1 141 ? -8.633 -12.844 5.438 1 94.25 141 SER B N 1
ATOM 2496 C CA . SER B 1 141 ? -7.492 -12.117 5.988 1 94.25 141 SER B CA 1
ATOM 2497 C C . SER B 1 141 ? -6.203 -12.469 5.25 1 94.25 141 SER B C 1
ATOM 2499 O O . SER B 1 141 ? -6.141 -13.477 4.547 1 94.25 141 SER B O 1
ATOM 2501 N N . ILE B 1 142 ? -5.23 -11.602 5.418 1 94.06 142 ILE B N 1
ATOM 2502 C CA . ILE B 1 142 ? -3.895 -11.891 4.906 1 94.06 142 ILE B CA 1
ATOM 2503 C C . ILE B 1 142 ? -3.252 -13 5.738 1 94.06 142 ILE B C 1
ATOM 2505 O O . ILE B 1 142 ? -3.15 -12.883 6.961 1 94.06 142 ILE B O 1
ATOM 2509 N N . PRO B 1 143 ? -2.832 -14.055 5.035 1 93.75 143 PRO B N 1
ATOM 2510 C CA . PRO B 1 143 ? -2.197 -15.125 5.809 1 93.75 143 PRO B CA 1
ATOM 2511 C C . PRO B 1 143 ? -0.942 -14.656 6.543 1 93.75 143 PRO B C 1
ATOM 2513 O O . PRO B 1 143 ? -0.085 -13.992 5.945 1 93.75 143 PRO B O 1
ATOM 2516 N N . LEU B 1 144 ? -0.767 -15.047 7.746 1 89.06 144 LEU B N 1
ATOM 2517 C CA . LEU B 1 144 ? 0.369 -14.641 8.562 1 89.06 144 LEU B CA 1
ATOM 2518 C C . LEU B 1 144 ? 1.678 -15.164 7.977 1 89.06 144 LEU B C 1
ATOM 2520 O O . LEU B 1 144 ? 2.705 -14.484 8.047 1 89.06 144 LEU B O 1
ATOM 2524 N N . GLY B 1 145 ? 1.536 -16.344 7.352 1 91.81 145 GLY B N 1
ATOM 2525 C CA . GLY B 1 145 ? 2.719 -16.969 6.785 1 91.81 145 GLY B CA 1
ATOM 2526 C C . GLY B 1 145 ? 3.268 -16.234 5.582 1 91.81 145 GLY B C 1
ATOM 2527 O O . GLY B 1 145 ? 4.371 -16.516 5.113 1 91.81 145 GLY B O 1
ATOM 2528 N N . LEU B 1 146 ? 2.545 -15.242 5.133 1 92.06 146 LEU B N 1
ATOM 2529 C CA . LEU B 1 146 ? 3.023 -14.445 4.008 1 92.06 146 LEU B CA 1
ATOM 2530 C C . LEU B 1 146 ? 4.332 -13.75 4.355 1 92.06 146 LEU B C 1
ATOM 2532 O O . LEU B 1 146 ? 5.18 -13.539 3.482 1 92.06 146 LEU B O 1
ATOM 2536 N N . ALA B 1 147 ? 4.465 -13.508 5.582 1 86.94 147 ALA B N 1
ATOM 2537 C CA . ALA B 1 147 ? 5.664 -12.828 6.062 1 86.94 147 ALA B CA 1
ATOM 2538 C C . ALA B 1 147 ? 6.895 -13.711 5.918 1 86.94 147 ALA B C 1
ATOM 2540 O O . ALA B 1 147 ? 8.031 -13.234 6.004 1 86.94 147 ALA B O 1
ATOM 2541 N N . ASN B 1 148 ? 6.684 -14.953 5.648 1 88.56 148 ASN B N 1
ATOM 2542 C CA . ASN B 1 148 ? 7.773 -15.906 5.469 1 88.56 148 ASN B CA 1
ATOM 2543 C C . ASN B 1 148 ? 8.375 -15.812 4.066 1 88.56 148 ASN B C 1
ATOM 2545 O O . ASN B 1 148 ? 9.422 -16.406 3.793 1 88.56 148 ASN B O 1
ATOM 2549 N N . LEU B 1 149 ? 7.734 -15.141 3.275 1 94.38 149 LEU B N 1
ATOM 2550 C CA . LEU B 1 149 ? 8.242 -14.984 1.916 1 94.38 149 LEU B CA 1
ATOM 2551 C C . LEU B 1 149 ? 9.32 -13.906 1.861 1 94.38 149 LEU B C 1
ATOM 2553 O O . LEU B 1 149 ? 9.094 -12.828 1.311 1 94.38 149 LEU B O 1
ATOM 2557 N N . THR B 1 150 ? 10.508 -14.258 2.24 1 91.19 150 THR B N 1
ATOM 2558 C CA . THR B 1 150 ? 11.578 -13.312 2.537 1 91.19 150 THR B CA 1
ATOM 2559 C C . THR B 1 150 ? 12.148 -12.719 1.251 1 91.19 150 THR B C 1
ATOM 2561 O O . THR B 1 150 ? 12.852 -11.711 1.286 1 91.19 150 THR B O 1
ATOM 2564 N N . LYS B 1 151 ? 11.812 -13.336 0.1 1 95.75 151 LYS B N 1
ATOM 2565 C CA . LYS B 1 151 ? 12.352 -12.828 -1.158 1 95.75 151 LYS B CA 1
ATOM 2566 C C . LYS B 1 151 ? 11.344 -11.93 -1.864 1 95.75 151 LYS B C 1
ATOM 2568 O O . LYS B 1 151 ? 11.633 -11.359 -2.916 1 95.75 151 LYS B O 1
ATOM 2573 N N . LEU B 1 152 ? 10.164 -11.766 -1.26 1 96.06 152 LEU B N 1
ATOM 2574 C CA . LEU B 1 152 ? 9.086 -11 -1.889 1 96.06 152 LEU B CA 1
ATOM 2575 C C . LEU B 1 152 ? 9.461 -9.523 -2.002 1 96.06 152 LEU B C 1
ATOM 2577 O O . LEU B 1 152 ? 9.828 -8.898 -1.007 1 96.06 152 LEU B O 1
ATOM 2581 N N . ARG B 1 153 ? 9.391 -9.008 -3.246 1 95.88 153 ARG B N 1
ATOM 2582 C CA . ARG B 1 153 ? 9.727 -7.613 -3.525 1 95.88 153 ARG B CA 1
ATOM 2583 C C . ARG B 1 153 ? 8.461 -6.785 -3.752 1 95.88 153 ARG B C 1
ATOM 2585 O O . ARG B 1 153 ? 8.445 -5.586 -3.475 1 95.88 153 ARG B O 1
ATOM 2592 N N . SER B 1 154 ? 7.488 -7.391 -4.332 1 96.56 154 SER B N 1
ATOM 2593 C CA . SER B 1 154 ? 6.234 -6.711 -4.652 1 96.56 154 SER B CA 1
ATOM 2594 C C . SER B 1 154 ? 5.035 -7.484 -4.113 1 96.56 154 SER B C 1
ATOM 2596 O O . SER B 1 154 ? 4.848 -8.656 -4.441 1 96.56 154 SER B O 1
ATOM 2598 N N . LEU B 1 155 ? 4.301 -6.844 -3.238 1 96.94 155 LEU B N 1
ATOM 2599 C CA . LEU B 1 155 ? 3.057 -7.383 -2.699 1 96.94 155 LEU B CA 1
ATOM 2600 C C . LEU B 1 155 ? 1.888 -6.449 -2.996 1 96.94 155 LEU B C 1
ATOM 2602 O O . LEU B 1 155 ? 1.708 -5.438 -2.314 1 96.94 155 LEU B O 1
ATOM 2606 N N . MET B 1 156 ? 1.118 -6.793 -4.027 1 98.25 156 MET B N 1
ATOM 2607 C CA . MET B 1 156 ? -0.03 -5.992 -4.441 1 98.25 156 MET B CA 1
ATOM 2608 C C . MET B 1 156 ? -1.336 -6.73 -4.164 1 98.25 156 MET B C 1
ATOM 2610 O O . MET B 1 156 ? -1.665 -7.699 -4.852 1 98.25 156 MET B O 1
ATOM 2614 N N . LEU B 1 157 ? -2.102 -6.277 -3.123 1 97.94 157 LEU B N 1
ATOM 2615 C CA . LEU B 1 157 ? -3.352 -6.918 -2.732 1 97.94 157 LEU B CA 1
ATOM 2616 C C . LEU B 1 157 ? -4.512 -5.93 -2.789 1 97.94 157 LEU B C 1
ATOM 2618 O O . LEU B 1 157 ? -5.633 -6.258 -2.4 1 97.94 157 LEU B O 1
ATOM 2622 N N . HIS B 1 158 ? -4.16 -4.809 -3.35 1 97.19 158 HIS B N 1
ATOM 2623 C CA . HIS B 1 158 ? -5.148 -3.734 -3.332 1 97.19 158 HIS B CA 1
ATOM 2624 C C . HIS B 1 158 ? -6.316 -4.047 -4.262 1 97.19 158 HIS B C 1
ATOM 2626 O O . HIS B 1 158 ? -6.238 -4.969 -5.074 1 97.19 158 HIS B O 1
ATOM 2632 N N . GLU B 1 159 ? -7.457 -3.258 -4.062 1 97.25 159 GLU B N 1
ATOM 2633 C CA . GLU B 1 159 ? -8.656 -3.424 -4.879 1 97.25 159 GLU B CA 1
ATOM 2634 C C . GLU B 1 159 ? -9.188 -4.852 -4.793 1 97.25 159 GLU B C 1
ATOM 2636 O O . GLU B 1 159 ? -9.422 -5.496 -5.816 1 97.25 159 GLU B O 1
ATOM 2641 N N . ASN B 1 160 ? -9.445 -5.336 -3.547 1 98.31 160 ASN B N 1
ATOM 2642 C CA . ASN B 1 160 ? -10.07 -6.602 -3.191 1 98.31 160 ASN B CA 1
ATOM 2643 C C . ASN B 1 160 ? -11.078 -6.43 -2.057 1 98.31 160 ASN B C 1
ATOM 2645 O O . ASN B 1 160 ? -11.617 -5.344 -1.86 1 98.31 160 ASN B O 1
ATOM 2649 N N . GLU B 1 161 ? -11.461 -7.551 -1.52 1 97.25 161 GLU B N 1
ATOM 2650 C CA . GLU B 1 161 ? -12.383 -7.531 -0.384 1 97.25 161 GLU B CA 1
ATOM 2651 C C . GLU B 1 161 ? -11.734 -8.148 0.856 1 97.25 161 GLU B C 1
ATOM 2653 O O . GLU B 1 161 ? -12.398 -8.828 1.634 1 97.25 161 GLU B O 1
ATOM 2658 N N . ILE B 1 162 ? -10.469 -7.949 0.973 1 95.69 162 ILE B N 1
ATOM 2659 C CA . ILE B 1 162 ? -9.688 -8.539 2.061 1 95.69 162 ILE B CA 1
ATOM 2660 C C . ILE B 1 162 ? -10.07 -7.875 3.383 1 95.69 162 ILE B C 1
ATOM 2662 O O . ILE B 1 162 ? -10.234 -6.656 3.445 1 95.69 162 ILE B O 1
ATOM 2666 N N . SER B 1 163 ? -10.211 -8.727 4.355 1 93.62 163 SER B N 1
ATOM 2667 C CA . SER B 1 163 ? -10.578 -8.273 5.691 1 93.62 163 SER B CA 1
ATOM 2668 C C . SER B 1 163 ? -9.469 -8.57 6.699 1 93.62 163 SER B C 1
ATOM 2670 O O . SER B 1 163 ? -8.367 -8.953 6.316 1 93.62 163 SER B O 1
ATOM 2672 N N . GLY B 1 164 ? -9.766 -8.281 7.98 1 88.94 164 GLY B N 1
ATOM 2673 C CA . GLY B 1 164 ? -8.758 -8.477 9.008 1 88.94 164 GLY B CA 1
ATOM 2674 C C . GLY B 1 164 ? -7.754 -7.344 9.086 1 88.94 164 GLY B C 1
ATOM 2675 O O . GLY B 1 164 ? -7.988 -6.258 8.555 1 88.94 164 GLY B O 1
ATOM 2676 N N . GLY B 1 165 ? -6.637 -7.535 9.789 1 86.94 165 GLY B N 1
ATOM 2677 C CA . GLY B 1 165 ? -5.637 -6.5 9.977 1 86.94 165 GLY B CA 1
ATOM 2678 C C . GLY B 1 165 ? -4.402 -6.703 9.117 1 86.94 165 GLY B C 1
ATOM 2679 O O . GLY B 1 165 ? -4.262 -7.734 8.461 1 86.94 165 GLY B O 1
ATOM 2680 N N . ILE B 1 166 ? -3.607 -5.641 9.086 1 86.69 166 ILE B N 1
ATOM 2681 C CA . ILE B 1 166 ? -2.289 -5.766 8.469 1 86.69 166 ILE B CA 1
ATOM 2682 C C . ILE B 1 166 ? -1.395 -6.637 9.352 1 86.69 166 ILE B C 1
ATOM 2684 O O . ILE B 1 166 ? -1.27 -6.395 10.555 1 86.69 166 ILE B O 1
ATOM 2688 N N . PRO B 1 167 ? -0.854 -7.613 8.703 1 84.5 167 PRO B N 1
ATOM 2689 C CA . PRO B 1 167 ? -0.005 -8.484 9.516 1 84.5 167 PRO B CA 1
ATOM 2690 C C . PRO B 1 167 ? 1.1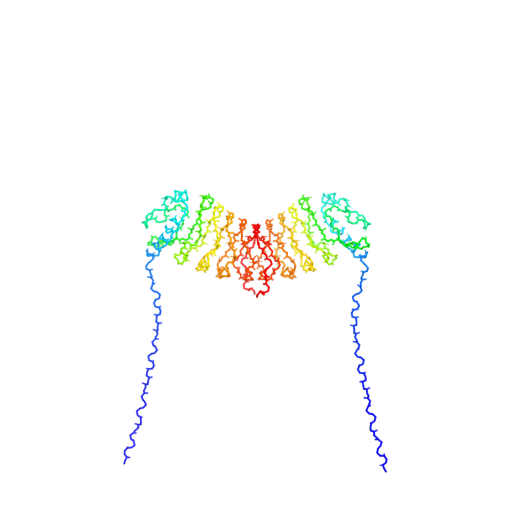31 -7.727 10.203 1 84.5 167 PRO B C 1
ATOM 2692 O O . PRO B 1 167 ? 1.789 -6.895 9.578 1 84.5 167 PRO B O 1
ATOM 2695 N N . ARG B 1 168 ? 1.438 -8.07 11.406 1 83.19 168 ARG B N 1
ATOM 2696 C CA . ARG B 1 168 ? 2.412 -7.355 12.227 1 83.19 168 ARG B CA 1
ATOM 2697 C C . ARG B 1 168 ? 3.82 -7.512 11.672 1 83.19 168 ARG B C 1
ATOM 2699 O O . ARG B 1 168 ? 4.656 -6.613 11.805 1 83.19 168 ARG B O 1
ATOM 2706 N N . HIS B 1 169 ? 4.043 -8.586 10.984 1 84.94 169 HIS B N 1
ATOM 2707 C CA . HIS B 1 169 ? 5.41 -8.867 10.562 1 84.94 169 HIS B CA 1
ATOM 2708 C C . HIS B 1 169 ? 5.645 -8.414 9.125 1 84.94 169 HIS B C 1
ATOM 2710 O O . HIS B 1 169 ? 6.711 -8.664 8.562 1 84.94 169 HIS B O 1
ATOM 2716 N N . ILE B 1 170 ? 4.727 -7.652 8.641 1 85.44 170 ILE B N 1
ATOM 2717 C CA . ILE B 1 170 ? 4.863 -7.238 7.25 1 85.44 170 ILE B CA 1
ATOM 2718 C C . ILE B 1 170 ? 6.094 -6.344 7.098 1 85.44 170 ILE B C 1
ATOM 2720 O O . ILE B 1 170 ? 6.766 -6.375 6.062 1 85.44 170 ILE B O 1
ATOM 2724 N N . GLY B 1 171 ? 6.406 -5.574 8.109 1 83 171 GLY B N 1
ATOM 2725 C CA . GLY B 1 171 ? 7.57 -4.703 8.102 1 83 171 GLY B CA 1
ATOM 2726 C C . GLY B 1 171 ? 8.883 -5.461 8.172 1 83 171 GLY B C 1
ATOM 2727 O O . GLY B 1 171 ? 9.945 -4.891 7.914 1 83 171 GLY B O 1
ATOM 2728 N N . ASN B 1 172 ? 8.812 -6.711 8.477 1 83.19 172 ASN B N 1
ATOM 2729 C CA . ASN B 1 172 ? 10.023 -7.531 8.57 1 83.19 172 ASN B CA 1
ATOM 2730 C C . ASN B 1 172 ? 10.406 -8.117 7.215 1 83.19 172 ASN B C 1
ATOM 2732 O O . ASN B 1 172 ? 11.477 -8.711 7.074 1 83.19 172 ASN B O 1
ATOM 2736 N N . MET B 1 173 ? 9.523 -7.992 6.328 1 86.88 173 MET B N 1
ATOM 2737 C CA . MET B 1 173 ? 9.836 -8.469 4.988 1 86.88 173 MET B CA 1
ATOM 2738 C C . MET B 1 173 ? 10.812 -7.527 4.289 1 86.88 173 MET B C 1
ATOM 2740 O O . MET B 1 173 ? 10.398 -6.66 3.52 1 86.88 173 MET B O 1
ATOM 2744 N N . SER B 1 174 ? 12.086 -7.824 4.41 1 83.62 174 SER B N 1
ATOM 2745 C CA . SER B 1 174 ? 13.148 -6.863 4.145 1 83.62 174 SER B CA 1
ATOM 2746 C C . SER B 1 174 ? 13.336 -6.641 2.648 1 83.62 174 SER B C 1
ATOM 2748 O O . SER B 1 174 ? 13.938 -5.652 2.23 1 83.62 174 SER B O 1
ATOM 2750 N N . SER B 1 175 ? 12.836 -7.594 1.852 1 90.94 175 SER B N 1
ATOM 2751 C CA . SER B 1 175 ? 13.055 -7.457 0.416 1 90.94 175 SER B CA 1
ATOM 2752 C C . SER B 1 175 ? 11.93 -6.656 -0.239 1 90.94 175 SER B C 1
ATOM 2754 O O . SER B 1 175 ? 12.016 -6.312 -1.42 1 90.94 175 SER B O 1
ATOM 2756 N N . LEU B 1 176 ? 10.875 -6.262 0.541 1 91.38 176 LEU B N 1
ATOM 2757 C CA . LEU B 1 176 ? 9.703 -5.605 -0.028 1 91.38 176 LEU B CA 1
ATOM 2758 C C . LEU B 1 176 ? 10.055 -4.211 -0.536 1 91.38 176 LEU B C 1
ATOM 2760 O O . LEU B 1 176 ? 10.656 -3.414 0.19 1 91.38 176 LEU B O 1
ATOM 2764 N N . LEU B 1 177 ? 9.711 -3.938 -1.812 1 89.62 177 LEU B N 1
ATOM 2765 C CA . LEU B 1 177 ? 9.922 -2.643 -2.453 1 89.62 177 LEU B CA 1
ATOM 2766 C C . LEU B 1 177 ? 8.586 -1.95 -2.727 1 89.62 177 LEU B C 1
ATOM 2768 O O . LEU B 1 177 ? 8.523 -0.719 -2.754 1 89.62 177 LEU B O 1
ATOM 2772 N N . THR B 1 178 ? 7.617 -2.764 -3.018 1 92.56 178 THR B N 1
ATOM 2773 C CA . THR B 1 178 ? 6.289 -2.215 -3.268 1 92.56 178 THR B CA 1
ATOM 2774 C C . THR B 1 178 ? 5.234 -2.947 -2.439 1 92.56 178 THR B C 1
ATOM 2776 O O . THR B 1 178 ? 5.266 -4.176 -2.334 1 92.56 178 THR B O 1
ATOM 2779 N N . LEU B 1 179 ? 4.391 -2.16 -1.781 1 93.62 179 LEU B N 1
ATOM 2780 C CA . LEU B 1 179 ? 3.307 -2.66 -0.945 1 93.62 179 LEU B CA 1
ATOM 2781 C C . LEU B 1 179 ? 2.049 -1.815 -1.124 1 93.62 179 LEU B C 1
ATOM 2783 O O . LEU B 1 179 ? 2.084 -0.596 -0.947 1 93.62 179 LEU B O 1
ATOM 2787 N N . ASN B 1 180 ? 1.045 -2.443 -1.602 1 96.62 180 ASN B N 1
ATOM 2788 C CA . ASN B 1 180 ? -0.239 -1.763 -1.735 1 96.62 180 ASN B CA 1
ATOM 2789 C C . ASN B 1 180 ? -1.385 -2.615 -1.196 1 96.62 180 ASN B C 1
ATOM 2791 O O . ASN B 1 180 ? -1.681 -3.68 -1.741 1 96.62 180 ASN B O 1
ATOM 2795 N N . LEU B 1 181 ? -1.95 -2.178 -0.091 1 94.75 181 LEU B N 1
ATOM 2796 C CA . LEU B 1 181 ? -3.043 -2.883 0.569 1 94.75 181 LEU B CA 1
ATOM 2797 C C . LEU B 1 181 ? -4.324 -2.053 0.54 1 94.75 181 LEU B C 1
ATOM 2799 O O . LEU B 1 181 ? -5.305 -2.393 1.205 1 94.75 181 LEU B O 1
ATOM 2803 N N . SER B 1 182 ? -4.316 -1.044 -0.327 1 93.12 182 SER B N 1
ATOM 2804 C CA . SER B 1 182 ? -5.402 -0.072 -0.293 1 93.12 182 SER B CA 1
ATOM 2805 C C . SER B 1 182 ? -6.66 -0.625 -0.959 1 93.12 182 SER B C 1
ATOM 2807 O O . SER B 1 182 ? -6.605 -1.645 -1.649 1 93.12 182 SER B O 1
ATOM 2809 N N . VAL B 1 183 ? -7.824 0.011 -0.708 1 92.25 183 VAL B N 1
ATOM 2810 C CA . VAL B 1 183 ? -9.117 -0.322 -1.288 1 92.25 183 VAL B CA 1
ATOM 2811 C C . VAL B 1 183 ? -9.492 -1.758 -0.927 1 92.25 183 VAL B C 1
ATOM 2813 O O . VAL B 1 183 ? -9.656 -2.604 -1.81 1 92.25 183 VAL B O 1
ATOM 2816 N N . ASN B 1 184 ? -9.523 -2.055 0.358 1 95.12 184 ASN B N 1
ATOM 2817 C CA . ASN B 1 184 ? -9.945 -3.287 1.016 1 95.12 184 ASN B CA 1
ATOM 2818 C C . ASN B 1 184 ? -10.844 -3.004 2.215 1 95.12 184 ASN B C 1
ATOM 2820 O O . ASN B 1 184 ? -11.406 -1.911 2.332 1 95.12 184 ASN B O 1
ATOM 2824 N N . HIS B 1 185 ? -11.148 -4.129 2.924 1 91.31 185 HIS B N 1
ATOM 2825 C CA . HIS B 1 185 ? -11.969 -3.979 4.121 1 91.31 185 HIS B CA 1
ATOM 2826 C C . HIS B 1 185 ? -11.164 -4.27 5.383 1 91.31 185 HIS B C 1
ATOM 2828 O O . HIS B 1 185 ? -11.633 -4.973 6.277 1 91.31 185 HIS B O 1
ATOM 2834 N N . LEU B 1 186 ? -9.945 -3.744 5.402 1 85.81 186 LEU B N 1
ATOM 2835 C CA . LEU B 1 186 ? -9.07 -4.02 6.539 1 85.81 186 LEU B CA 1
ATOM 2836 C C . LEU B 1 186 ? -9.562 -3.297 7.789 1 85.81 186 LEU B C 1
ATOM 2838 O O . LEU B 1 186 ? -10.164 -2.227 7.695 1 85.81 186 LEU B O 1
ATOM 2842 N N . VAL B 1 187 ? -9.422 -3.906 8.859 1 78.69 187 VAL B N 1
ATOM 2843 C CA . VAL B 1 187 ? -9.828 -3.346 10.148 1 78.69 187 VAL B CA 1
ATOM 2844 C C . VAL B 1 187 ? -8.625 -3.293 11.086 1 78.69 187 VAL B C 1
ATOM 2846 O O . VAL B 1 187 ? -7.57 -3.854 10.789 1 78.69 187 VAL B O 1
ATOM 2849 N N . LYS B 1 188 ? -8.812 -2.547 12.164 1 74 188 LYS B N 1
ATOM 2850 C CA . LYS B 1 188 ? -7.789 -2.441 13.203 1 74 188 LYS B CA 1
ATOM 2851 C C . LYS B 1 188 ? -7.43 -3.814 13.766 1 74 188 LYS B C 1
ATOM 2853 O O . LYS B 1 188 ? -8.305 -4.656 13.961 1 74 188 LYS B O 1
ATOM 2858 N N . SER B 1 189 ? -6.086 -4.223 13.523 1 62.97 189 SER B N 1
ATOM 2859 C CA . SER B 1 189 ? -5.68 -5.484 14.133 1 62.97 189 SER B CA 1
ATOM 2860 C C . SER B 1 189 ? -5.875 -5.461 15.648 1 62.97 189 SER B C 1
ATOM 2862 O O . SER B 1 189 ? -5.48 -4.504 16.312 1 62.97 189 SER B O 1
ATOM 2864 N N . PRO B 1 190 ? -6.898 -6.383 16.188 1 47.19 190 PRO B N 1
ATOM 2865 C CA . PRO B 1 190 ? -6.969 -6.484 17.641 1 47.19 190 PRO B CA 1
ATOM 2866 C C . PRO B 1 190 ? -5.629 -6.867 18.266 1 47.19 190 PRO B C 1
ATOM 2868 O O . PRO B 1 190 ? -4.762 -7.422 17.594 1 47.19 190 PRO B O 1
ATOM 2871 N N . PHE B 1 191 ? -5.203 -6.301 19.469 1 40.78 191 PHE B N 1
ATOM 2872 C CA . PHE B 1 191 ? -4.07 -6.723 20.297 1 40.78 191 PHE B CA 1
ATOM 2873 C C . PHE B 1 191 ? -3.906 -8.234 20.25 1 40.78 191 PHE B C 1
ATOM 2875 O O . PHE B 1 191 ? -4.531 -8.953 21.031 1 40.78 191 PHE B O 1
ATOM 2882 N N . LYS B 1 192 ? -4.047 -9.297 19.297 1 29.84 192 LYS B N 1
ATOM 2883 C CA . LYS B 1 192 ? -3.654 -10.555 19.938 1 29.84 192 LYS B CA 1
ATOM 2884 C C . LYS B 1 192 ? -2.139 -10.641 20.109 1 29.84 192 LYS B C 1
ATOM 2886 O O . LYS B 1 192 ? -1.389 -10.25 19.203 1 29.84 192 LYS B O 1
#

InterPro domains:
  IPR001611 Leucine-rich repeat [PF00560] (104-123)
  IPR001611 Leucine-rich repeat [PF00560] (128-149)
  IPR001611 Leucine-rich repeat [PF00560] (151-173)
  IPR013210 Leucine-rich repeat-containing N-terminal, plant-type [PF08263] (33-71)
  IPR032675 Leucine-rich repeat domain superfamily [G3DSA:3.80.10.10] (32-192)
  IPR053211 DNA damage-repair/toleration-associated protein [PTHR48060] (14-186)

Foldseek 3Di:
DPPPPPPPPPPPPPPPPPPPPPPPPDLLNLLLLQLVLVVQVLVQWDPLSVVLFVQSDDSPCNCPTPQWHWDDDPVRIHTATGADAQSQIEEECVSRQCLSVLNYQYYAHEQYAYEEEDDLNVLSNLNHAEDHHYNYAYEEEDHLSVLNNLNHAYDHHAHYAYEEADHPSVVVSVNHNYDDHYHYHYDPHDPD/DDPPDPDPPPPPPPPPPPPPPPPPPDLLNLLLLQLVLVVQVLVQWDPLSVVLFVQSDDSPCNCPTPQWHWDDDPVRIHTATGADAQSQIEEECVSRQCLSVLNHQYYAHEQYAYEEEDDLNVLSNLNHAEDHHYNYAYEEEDHLSVLNNLNHAYDHHAHYAYEEADHPSVVVSVNHNYDDHYHYHYDDHDPD

Nearest PDB structures (foldseek):
  4lsc-assembly1_A  TM=9.374E-01  e=9.618E-12  Arabidopsis thaliana
  4z61-assembly1_C  TM=9.293E-01  e=1.077E-11  Arabidopsis thaliana
  8weg-assembly1_A  TM=7.082E-01  e=1.694E-11  Brassica napus
  3riz-assembly1_A  TM=9.533E-01  e=9.445E-07  Arabidopsis thaliana
  6fif-assembly1_A  TM=7.367E-01  e=2.337E-06  Arabidopsis thaliana

Sequence (384 aa):
METEPPKMLAVMATMMMIATAAALVPEAAVLAGQARALLVWKASLDDQSQHTLQSWENISAPCSWRGITCTGQHRRPVISGISLRAMRLRGVLGPLDFSALATLTCLDLSHNQLSRSIPAGIEVLGELRALLLQGNQIRGSIPLGLANLTKLRSLMLHENEISGGIPRHIGNMSSLLTLNLSVNHLVKSPFKMETEPPKMLAVMATMMMIATAAALVPEAAVLAGQARALLVWKASLDDQSQHTLQSWENISAPCSWRGITCTGQHRRPVISGISLRAMRLRGVLGPLDFSALATLTCLDLSHNQLSRSIPAGIEVLGELRALLLQGNQIRGSIPLGLANLTKLRSLMLHENEISGGIPRHIGNMSSLLTLNLSVNHLVKSPFK

Secondary structure (DSSP, 8-state):
--------------------------HHHHHHHHHHHHHHHHHHS-HHHHHHTTT--STT-GGGSTTEEEES-TTS-EEEEEE-TTS--EEESTT--GGGGTT-SEEE--SSEEEEEPPGGGGG-TT--EEE--SSEEESPPPGGGGG-TT--EEE--SS---SPPPGGGGG-TT--EEE--SS--------/--------------------------HHHHHHHHHHHHHHHHHHS-HHHHHHTTT--SSS-GGGSTTEEEES-TTS-EEEEEE-TTS--EEESTT--GGGGTT-SEEE--SSEEEEEPPGGGGG-TT--EEE--SSEEESPPPGGGGG-TT--EEE--SS---S---GGGGG-TT--EEE--SS--------

Solvent-accessible surface area (backbone atoms only — not comparable to full-atom values): 19632 Å² total; per-residue (Å²): 135,85,79,74,78,81,80,78,76,79,78,76,76,74,75,75,74,78,72,77,70,73,73,75,68,54,46,64,57,46,33,41,44,31,38,49,28,51,50,51,28,44,69,66,29,40,70,70,30,38,58,71,43,55,62,64,52,71,71,84,55,55,62,74,17,78,42,38,37,57,44,69,54,94,87,35,46,33,60,26,32,40,48,50,56,57,61,66,36,36,40,62,56,69,68,43,50,39,78,50,40,38,60,22,32,33,42,30,51,21,42,28,48,33,31,50,45,66,54,68,59,58,38,55,27,50,49,21,29,32,45,31,49,22,40,31,46,30,23,47,48,69,49,72,50,54,47,60,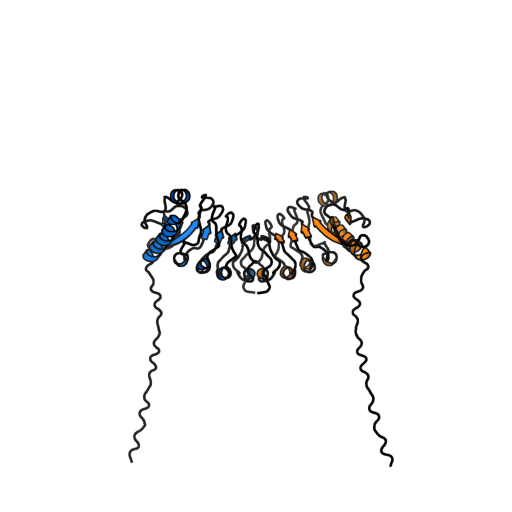26,53,46,28,25,32,44,33,53,20,43,29,47,30,27,48,33,62,52,49,50,52,18,62,28,34,34,31,36,31,39,26,45,28,64,45,52,34,33,56,36,70,91,122,137,84,81,74,78,82,79,79,80,80,77,74,76,75,75,75,75,77,72,78,71,73,72,74,66,54,46,64,55,45,31,40,44,32,37,50,29,51,49,52,29,44,69,66,31,42,70,69,29,37,57,71,44,55,62,66,47,74,68,84,54,53,62,74,16,79,42,39,38,56,43,71,55,94,88,36,46,32,59,28,31,39,48,51,57,59,61,65,35,38,39,61,56,69,70,42,49,39,77,51,40,38,59,21,32,33,41,31,51,21,41,28,48,32,31,50,44,66,54,68,58,58,36,54,26,50,49,23,29,32,45,32,48,23,39,30,47,30,22,48,46,69,48,73,51,53,47,60,26,52,47,28,24,33,45,32,54,20,42,29,46,31,27,49,34,60,52,51,50,53,18,61,27,35,33,30,36,30,39,26,46,28,64,48,51,35,33,55,38,70,91,123

pLDDT: mean 86.36, std 19.25, range [29.84, 98.94]

Radius of gyration: 30.92 Å; Cα contacts (8 Å, |Δi|>4): 873; chains: 2; bounding box: 64×103×111 Å

Organism: Triticum turgidum subsp. durum (NCBI:txid4567)